Protein AF-A0A973UC50-F1 (afdb_monomer_lite)

Sequence (519 aa):
IALTPDCDSWLEDRTHPSHGPPAEDHDEAGANGLRGGGTRGAHRRTPAAPVLVIGSPFLWWMRVGELRAVLAPVVAGTGPSAHPDIAQARRFVRGLDAAVAVASARGRCLGSRAVCAGLGWIVRLLLRSCREHATEMERGVAAAAAERAQAVDYGLRIVAQEQVGLAYAGWDRLLTRVALPAWRMGRWPSRLDAGVVAALTELSRRDRLAEGFASRLGERPACDLLEEPGAVDEATSLLAARLFHGGPAETGPDWSPVDWQEYPEEVVDRKWRTDAARLHRVLDALGVRRTTDGTRPETDGPTLARVMDHLATPPPATAPRPTDASATDAPVTDASATDAPATDAPVTDAPVTDVSTTSPPITPTTSKAPKAPYASMAEDALEEDQETERSSALAAGITAELAREEAATPAEHKATTPAPGTTLLDTGALPLFPLQPPRTARELLTDHVTAMVCCAAMDTAGATPGLDWLDGPTLLVDGERAADLTPRVLSLIEEGDPTPLRTWLVESGIRPEKPVRLV

Structure (mmCIF, N/CA/C/O backbone):
data_AF-A0A973UC50-F1
#
_entry.id   AF-A0A973UC50-F1
#
loop_
_atom_site.group_PDB
_atom_site.id
_atom_site.type_symbol
_atom_site.label_atom_id
_atom_site.label_alt_id
_atom_site.label_comp_id
_atom_site.label_asym_id
_atom_site.label_entity_id
_atom_site.label_seq_id
_atom_site.pdbx_PDB_ins_code
_atom_site.Cartn_x
_atom_site.Cartn_y
_atom_site.Cartn_z
_atom_site.occupancy
_atom_site.B_iso_or_equiv
_atom_site.auth_seq_id
_atom_site.auth_comp_id
_atom_site.auth_asym_id
_atom_site.auth_atom_id
_atom_site.pdbx_PDB_model_num
ATOM 1 N N . ILE A 1 1 ? 1.356 -5.375 -20.586 1.00 39.59 1 ILE A N 1
ATOM 2 C CA . ILE A 1 1 ? 2.447 -5.333 -19.584 1.00 39.59 1 ILE A CA 1
ATOM 3 C C . ILE A 1 1 ? 3.143 -6.689 -19.625 1.00 39.59 1 ILE A C 1
ATOM 5 O O . ILE A 1 1 ? 2.491 -7.681 -19.329 1.00 39.59 1 ILE A O 1
ATOM 9 N N . ALA A 1 2 ? 4.389 -6.761 -20.101 1.00 34.72 2 ALA A N 1
ATOM 10 C CA . ALA A 1 2 ? 5.165 -8.004 -20.104 1.00 34.72 2 ALA A CA 1
ATOM 11 C C . ALA A 1 2 ? 5.939 -8.104 -18.781 1.00 34.72 2 ALA A C 1
ATOM 13 O O . ALA A 1 2 ? 6.571 -7.134 -18.365 1.00 34.72 2 ALA A O 1
ATOM 14 N N . LEU A 1 3 ? 5.824 -9.239 -18.088 1.00 39.84 3 LEU A N 1
ATOM 15 C CA . LEU A 1 3 ? 6.446 -9.467 -16.784 1.00 39.84 3 LEU A CA 1
ATOM 16 C C . LEU A 1 3 ? 7.770 -10.208 -16.968 1.00 39.84 3 LEU A C 1
ATOM 18 O O . LEU A 1 3 ? 7.774 -11.414 -17.204 1.00 39.84 3 LEU A O 1
ATOM 22 N N . THR A 1 4 ? 8.885 -9.497 -16.821 1.00 36.16 4 THR A N 1
ATOM 23 C CA . THR A 1 4 ? 10.228 -10.084 -16.721 1.00 36.16 4 THR A CA 1
ATOM 24 C C . THR A 1 4 ? 10.826 -9.698 -15.363 1.00 36.16 4 THR A C 1
ATOM 26 O O . THR A 1 4 ? 11.045 -8.511 -15.123 1.00 36.16 4 THR A O 1
ATOM 29 N N . PRO A 1 5 ? 11.051 -10.661 -14.447 1.00 32.56 5 PRO A N 1
ATOM 30 C CA . PRO A 1 5 ? 11.386 -10.380 -13.047 1.00 32.56 5 PRO A CA 1
ATOM 31 C C . PRO A 1 5 ? 12.858 -10.013 -12.789 1.00 32.56 5 PRO A C 1
ATOM 33 O O . PRO A 1 5 ? 13.203 -9.705 -11.654 1.00 32.56 5 PRO A O 1
ATOM 36 N N . ASP A 1 6 ? 13.722 -10.005 -13.807 1.00 34.28 6 ASP A N 1
ATOM 37 C CA . ASP A 1 6 ? 15.120 -9.587 -13.658 1.00 34.28 6 ASP A CA 1
ATOM 38 C C . ASP A 1 6 ? 15.312 -8.155 -14.171 1.00 34.28 6 ASP A C 1
ATOM 40 O O . ASP A 1 6 ? 15.114 -7.896 -15.363 1.00 34.28 6 ASP A O 1
ATOM 44 N N . CYS A 1 7 ? 15.765 -7.248 -13.297 1.00 31.38 7 CYS A N 1
ATOM 45 C CA . CYS A 1 7 ? 16.095 -5.854 -13.630 1.00 31.38 7 CYS A CA 1
ATOM 46 C C . CYS A 1 7 ? 17.139 -5.739 -14.759 1.00 31.38 7 CYS A C 1
ATOM 48 O O . CYS A 1 7 ? 17.078 -4.802 -15.552 1.00 31.38 7 CYS A O 1
ATOM 50 N N . ASP A 1 8 ? 18.041 -6.720 -14.886 1.00 32.78 8 ASP A N 1
ATOM 51 C CA . ASP A 1 8 ? 19.003 -6.820 -15.996 1.00 32.78 8 ASP A CA 1
ATOM 52 C C . ASP A 1 8 ? 18.383 -7.407 -17.283 1.00 32.78 8 ASP A C 1
ATOM 54 O O . ASP A 1 8 ? 18.876 -7.152 -18.381 1.00 32.78 8 ASP A O 1
ATOM 58 N N . SER A 1 9 ? 17.276 -8.157 -17.184 1.00 37.09 9 SER A N 1
ATOM 59 C CA . SER A 1 9 ? 16.538 -8.704 -18.341 1.00 37.09 9 SER A CA 1
ATOM 60 C C . SER A 1 9 ? 15.460 -7.762 -18.878 1.00 37.09 9 SER A C 1
ATOM 62 O O . SER A 1 9 ? 14.902 -8.000 -19.943 1.00 37.09 9 SER A O 1
ATOM 64 N N . TRP A 1 10 ? 15.163 -6.679 -18.163 1.00 34.00 10 TRP A N 1
ATOM 65 C CA . TRP A 1 10 ? 14.117 -5.726 -18.532 1.00 34.00 10 TRP A CA 1
ATOM 66 C C . TRP A 1 10 ? 14.444 -4.951 -19.821 1.00 34.00 10 TRP A C 1
ATOM 68 O O . TRP A 1 10 ? 13.554 -4.516 -20.547 1.00 34.00 10 TRP A O 1
ATOM 78 N N . LEU A 1 11 ? 15.738 -4.844 -20.146 1.00 36.62 11 LEU A N 1
ATOM 79 C CA . LEU A 1 11 ? 16.239 -4.344 -21.431 1.00 36.62 11 LEU A CA 1
ATOM 80 C C . LEU A 1 11 ? 16.213 -5.402 -22.550 1.00 36.62 11 LEU A C 1
ATOM 82 O O . LEU A 1 11 ? 16.401 -5.066 -23.718 1.00 36.62 11 LEU A O 1
ATOM 86 N N . GLU A 1 12 ? 15.985 -6.672 -22.215 1.00 40.19 12 GLU A N 1
ATOM 87 C CA . GLU A 1 12 ? 15.999 -7.807 -23.134 1.00 40.19 12 GLU A CA 1
ATOM 88 C C . GLU A 1 12 ? 14.734 -8.667 -22.952 1.00 40.19 12 GLU A C 1
ATOM 90 O O . GLU A 1 12 ? 14.819 -9.834 -22.566 1.00 40.19 12 GLU A O 1
ATOM 95 N N . ASP A 1 13 ? 13.542 -8.131 -23.247 1.00 43.69 13 ASP A N 1
ATOM 96 C CA . ASP A 1 13 ? 12.347 -8.979 -23.374 1.00 43.69 13 ASP A CA 1
ATOM 97 C C . ASP A 1 13 ? 12.503 -9.912 -24.587 1.00 43.69 13 ASP A C 1
ATOM 99 O O . ASP A 1 13 ? 12.255 -9.550 -25.737 1.00 43.69 13 ASP A O 1
ATOM 103 N N . ARG A 1 14 ? 12.939 -11.144 -24.322 1.00 45.62 14 ARG A N 1
ATOM 104 C CA . ARG A 1 14 ? 13.172 -12.184 -25.335 1.00 45.62 14 ARG A CA 1
ATOM 105 C C . ARG A 1 14 ? 11.894 -12.883 -25.797 1.00 45.62 14 ARG A C 1
ATOM 107 O O . ARG A 1 14 ? 11.971 -13.709 -26.704 1.00 45.62 14 ARG A O 1
ATOM 114 N N . THR A 1 15 ? 10.749 -12.591 -25.182 1.00 45.88 15 THR A N 1
ATOM 115 C CA . THR A 1 15 ? 9.464 -13.240 -25.488 1.00 45.88 15 THR A CA 1
ATOM 116 C C . THR A 1 15 ? 8.555 -12.394 -26.369 1.00 45.88 15 THR A C 1
ATOM 118 O O . THR A 1 15 ? 7.560 -12.899 -26.889 1.00 45.88 15 THR A O 1
ATOM 121 N N . HIS A 1 16 ? 8.931 -11.138 -26.616 1.00 49.62 16 HIS A N 1
ATOM 122 C CA . HIS A 1 16 ? 8.243 -10.295 -27.579 1.00 49.62 16 HIS A CA 1
ATOM 123 C C . HIS A 1 16 ? 8.212 -10.969 -28.971 1.00 49.62 16 HIS A C 1
ATOM 125 O O . HIS A 1 16 ? 9.235 -11.509 -29.409 1.00 49.62 16 HIS A O 1
ATOM 131 N N . PRO A 1 17 ? 7.092 -10.905 -29.724 1.00 51.38 17 PRO A N 1
ATOM 132 C CA . PRO A 1 17 ? 6.950 -11.534 -31.046 1.00 51.38 17 PRO A CA 1
ATOM 133 C C . PRO A 1 17 ? 8.045 -11.161 -32.060 1.00 51.38 17 PRO A C 1
ATOM 135 O O . PRO A 1 17 ? 8.290 -11.893 -33.014 1.00 51.38 17 PRO A O 1
ATOM 138 N N . SER A 1 18 ? 8.750 -10.046 -31.842 1.00 46.91 18 SER A N 1
ATOM 139 C CA . SER A 1 18 ? 9.922 -9.637 -32.631 1.00 46.91 18 SER A CA 1
ATOM 140 C C . SER A 1 18 ? 11.157 -10.532 -32.456 1.00 46.91 18 SER A C 1
ATOM 142 O O . SER A 1 18 ? 12.087 -10.429 -33.256 1.00 46.91 18 SER A O 1
ATOM 144 N N . HIS A 1 19 ? 11.190 -11.378 -31.424 1.00 45.72 19 HIS A N 1
ATOM 145 C CA . HIS A 1 19 ? 12.284 -12.297 -31.100 1.00 45.72 19 HIS A CA 1
ATOM 146 C C . HIS A 1 19 ? 11.947 -13.776 -31.362 1.00 45.72 19 HIS A C 1
ATOM 148 O O . HIS A 1 19 ? 12.833 -14.624 -31.238 1.00 45.72 19 HIS A O 1
ATOM 154 N N . GLY A 1 20 ? 10.710 -14.093 -31.765 1.00 43.44 20 GLY A N 1
ATOM 155 C CA . GLY A 1 20 ? 10.293 -15.455 -32.103 1.00 43.44 20 GLY A CA 1
ATOM 156 C C . GLY A 1 20 ? 10.930 -15.979 -33.402 1.00 43.44 20 GLY A C 1
ATOM 157 O O . GLY A 1 20 ? 11.242 -15.191 -34.304 1.00 43.44 20 GLY A O 1
ATOM 158 N N . PRO A 1 21 ? 11.143 -17.305 -33.534 1.00 41.97 21 PRO A N 1
ATOM 159 C CA . PRO A 1 21 ? 11.499 -17.896 -34.820 1.00 41.97 21 PRO A CA 1
ATOM 160 C C . PRO A 1 21 ? 10.375 -17.628 -35.838 1.00 41.97 21 PRO A C 1
ATOM 162 O O . PRO A 1 21 ? 9.215 -17.503 -35.444 1.00 41.97 21 PRO A O 1
ATOM 165 N N . PRO A 1 22 ? 10.700 -17.496 -37.138 1.00 41.56 22 PRO A N 1
ATOM 166 C CA . PRO A 1 22 ? 9.694 -17.222 -38.158 1.00 41.56 22 PRO A CA 1
ATOM 167 C C . PRO A 1 22 ? 8.599 -18.292 -38.116 1.00 41.56 22 PRO A C 1
ATOM 169 O O . PRO A 1 22 ? 8.913 -19.478 -38.026 1.00 41.56 22 PRO A O 1
ATOM 172 N N . ALA A 1 23 ? 7.337 -17.864 -38.186 1.00 41.53 23 ALA A N 1
ATOM 173 C CA . ALA A 1 23 ? 6.226 -18.771 -38.429 1.00 41.53 23 ALA A CA 1
ATOM 174 C C . ALA A 1 23 ? 6.495 -19.510 -39.747 1.00 41.53 23 ALA A C 1
ATOM 176 O O . ALA A 1 23 ? 6.785 -18.882 -40.768 1.00 41.53 23 ALA A O 1
ATOM 177 N N . GLU A 1 24 ? 6.479 -20.840 -39.704 1.00 39.56 24 GLU A N 1
ATOM 178 C CA . GLU A 1 24 ? 6.452 -21.642 -40.918 1.00 39.56 24 GLU A CA 1
ATOM 179 C C . GLU A 1 24 ? 5.042 -21.512 -41.494 1.00 39.56 24 GLU A C 1
ATOM 181 O O . GLU A 1 24 ? 4.085 -22.052 -40.939 1.00 39.56 24 GLU A O 1
ATOM 186 N N . ASP A 1 25 ? 4.914 -20.743 -42.576 1.00 36.59 25 ASP A N 1
ATOM 187 C CA . ASP A 1 25 ? 3.704 -20.726 -43.389 1.00 36.59 25 ASP A CA 1
ATOM 188 C C . ASP A 1 25 ? 3.477 -22.152 -43.915 1.00 36.59 25 ASP A C 1
ATOM 190 O O . ASP A 1 25 ? 4.167 -22.638 -44.817 1.00 36.59 25 ASP A O 1
ATOM 194 N N . HIS A 1 26 ? 2.529 -22.859 -43.302 1.00 40.00 26 HIS A N 1
ATOM 195 C CA . HIS A 1 26 ? 1.949 -24.070 -43.861 1.00 40.00 26 HIS A CA 1
ATOM 196 C C . HIS A 1 26 ? 1.092 -23.664 -45.067 1.00 40.00 26 HIS A C 1
ATOM 198 O O . HIS A 1 26 ? -0.109 -23.437 -44.944 1.00 40.00 26 HIS A O 1
ATOM 204 N N . ASP A 1 27 ? 1.723 -23.559 -46.237 1.00 36.94 27 ASP A N 1
ATOM 205 C CA . ASP A 1 27 ? 1.020 -23.403 -47.508 1.00 36.94 27 ASP A CA 1
ATOM 206 C C . ASP A 1 27 ? 0.242 -24.694 -47.825 1.00 36.94 27 ASP A C 1
ATOM 208 O O . ASP A 1 27 ? 0.812 -25.726 -48.198 1.00 36.94 27 ASP A O 1
ATOM 212 N N . GLU A 1 28 ? -1.084 -24.636 -47.676 1.00 37.81 28 GLU A N 1
ATOM 213 C CA . GLU A 1 28 ? -1.998 -25.611 -48.264 1.00 37.81 28 GLU A CA 1
ATOM 214 C C . GLU A 1 28 ? -1.892 -25.589 -49.795 1.00 37.81 28 GLU A C 1
ATOM 216 O O . GLU A 1 28 ? -1.826 -24.552 -50.457 1.00 37.81 28 GLU A O 1
ATOM 221 N N . ALA A 1 29 ? -1.873 -26.792 -50.359 1.00 43.72 29 ALA A N 1
ATOM 222 C CA . ALA A 1 29 ? -1.677 -27.066 -51.767 1.00 43.72 29 ALA A CA 1
ATOM 223 C C . ALA A 1 29 ? -2.710 -26.377 -52.680 1.00 43.72 29 ALA A C 1
ATOM 225 O O . ALA A 1 29 ? -3.911 -26.618 -52.586 1.00 43.72 29 ALA A O 1
ATOM 226 N N . GLY A 1 30 ? -2.213 -25.636 -53.673 1.00 30.36 30 GLY A N 1
ATOM 227 C CA . GLY A 1 30 ? -2.988 -25.138 -54.808 1.00 30.36 30 GLY A CA 1
ATOM 228 C C . GLY A 1 30 ? -2.168 -25.206 -56.093 1.00 30.36 30 GLY A C 1
ATOM 229 O O . GLY A 1 30 ? -1.393 -24.309 -56.409 1.00 30.36 30 GLY A O 1
ATOM 230 N N . ALA A 1 31 ? -2.313 -26.302 -56.833 1.00 41.69 31 ALA A N 1
ATOM 231 C CA . ALA A 1 31 ? -1.653 -26.528 -58.110 1.00 41.69 31 ALA A CA 1
ATOM 232 C C . ALA A 1 31 ? -2.151 -25.559 -59.200 1.00 41.69 31 ALA A C 1
ATOM 234 O O . ALA A 1 31 ? -3.308 -25.662 -59.597 1.00 41.69 31 ALA A O 1
ATOM 235 N N . ASN A 1 32 ? -1.278 -24.699 -59.752 1.00 31.17 32 ASN A N 1
ATOM 236 C CA . ASN A 1 32 ? -1.243 -24.407 -61.196 1.00 31.17 32 ASN A CA 1
ATOM 237 C C . ASN A 1 32 ? -0.050 -23.529 -61.636 1.00 31.17 32 ASN A C 1
ATOM 239 O O . ASN A 1 32 ? 0.205 -22.483 -61.052 1.00 31.17 32 ASN A O 1
ATOM 243 N N . GLY A 1 33 ? 0.569 -23.887 -62.770 1.00 28.78 33 GLY A N 1
ATOM 244 C CA . GLY A 1 33 ? 1.123 -22.909 -63.720 1.00 28.78 33 GLY A CA 1
ATOM 245 C C . GLY A 1 33 ? 2.639 -22.668 -63.731 1.00 28.78 33 GLY A C 1
ATOM 246 O O . GLY A 1 33 ? 3.159 -21.801 -63.041 1.00 28.78 33 GLY A O 1
ATOM 247 N N . LEU A 1 34 ? 3.340 -23.354 -64.640 1.00 37.69 34 LEU A N 1
ATOM 248 C CA . LEU A 1 34 ? 4.707 -23.043 -65.071 1.00 37.69 34 LEU A CA 1
ATOM 249 C C . LEU A 1 34 ? 4.828 -21.616 -65.652 1.00 37.69 34 LEU A C 1
ATOM 251 O O . LEU A 1 34 ? 4.188 -21.336 -66.665 1.00 37.69 34 LEU A O 1
ATOM 255 N N . ARG A 1 35 ? 5.750 -20.787 -65.131 1.00 31.22 35 ARG A N 1
ATOM 256 C CA . ARG A 1 35 ? 6.725 -19.969 -65.901 1.00 31.22 35 ARG A CA 1
ATOM 257 C C . ARG A 1 35 ? 7.523 -19.007 -65.008 1.00 31.22 35 ARG A C 1
ATOM 259 O O . ARG A 1 35 ? 6.948 -18.225 -64.270 1.00 31.22 35 ARG A O 1
ATOM 266 N N . GLY A 1 36 ? 8.836 -18.963 -65.250 1.00 29.03 36 GLY A N 1
ATOM 267 C CA . GLY A 1 36 ? 9.645 -17.747 -65.110 1.00 29.03 36 GLY A CA 1
ATOM 268 C C . GLY A 1 36 ? 10.399 -17.596 -63.792 1.00 29.03 36 GLY A C 1
ATOM 269 O O . GLY A 1 36 ? 9.821 -17.273 -62.764 1.00 29.03 36 GLY A O 1
ATOM 270 N N . GLY A 1 37 ? 11.724 -17.764 -63.851 1.00 38.59 37 GLY A N 1
ATOM 271 C CA . GLY A 1 37 ? 12.627 -17.358 -62.781 1.00 38.59 37 GLY A CA 1
ATOM 272 C C . GLY A 1 37 ? 12.486 -15.865 -62.493 1.00 38.59 37 GLY A C 1
ATOM 273 O O . GLY A 1 37 ? 12.813 -15.029 -63.330 1.00 38.59 37 GLY A O 1
ATOM 274 N N . GLY A 1 38 ? 12.001 -15.551 -61.299 1.00 27.64 38 GLY A N 1
ATOM 275 C CA . GLY A 1 38 ? 11.966 -14.216 -60.728 1.00 27.64 38 GLY A CA 1
ATOM 276 C C . GLY A 1 38 ? 12.538 -14.310 -59.326 1.00 27.64 38 GLY A C 1
ATOM 277 O O . GLY A 1 38 ? 12.040 -15.066 -58.498 1.00 27.64 38 GLY A O 1
ATOM 278 N N . THR A 1 39 ? 13.644 -13.606 -59.117 1.00 33.84 39 THR A N 1
ATOM 279 C CA . THR A 1 39 ? 14.265 -13.254 -57.836 1.00 33.84 39 THR A CA 1
ATOM 280 C C . THR A 1 39 ? 13.351 -13.497 -56.635 1.00 33.84 39 THR A C 1
ATOM 282 O O . THR A 1 39 ? 12.358 -12.787 -56.478 1.00 33.84 39 THR A O 1
ATOM 285 N N . ARG A 1 40 ? 13.714 -14.459 -55.769 1.00 36.47 40 ARG A N 1
ATOM 286 C CA . ARG A 1 40 ? 13.208 -14.537 -54.391 1.00 36.47 40 ARG A CA 1
ATOM 287 C C . ARG A 1 40 ? 13.430 -13.163 -53.768 1.00 36.47 40 ARG A C 1
ATOM 289 O O . ARG A 1 40 ? 14.543 -12.842 -53.355 1.00 36.47 40 ARG A O 1
ATOM 296 N N . GLY A 1 41 ? 12.390 -12.336 -53.795 1.00 32.12 41 GLY A N 1
ATOM 297 C CA . GLY A 1 41 ? 12.363 -11.047 -53.142 1.00 32.12 41 GLY A CA 1
ATOM 298 C C . GLY A 1 41 ? 12.486 -11.338 -51.667 1.00 32.12 41 GLY A C 1
ATOM 299 O O . GLY A 1 41 ? 11.495 -11.676 -51.027 1.00 32.12 41 GLY A O 1
ATOM 300 N N . ALA A 1 42 ? 13.720 -11.277 -51.162 1.00 38.94 42 ALA A N 1
ATOM 301 C CA . ALA A 1 42 ? 14.003 -11.218 -49.747 1.00 38.94 42 ALA A CA 1
ATOM 302 C C . ALA A 1 42 ? 13.085 -10.132 -49.202 1.00 38.94 42 ALA A C 1
ATOM 304 O O . ALA A 1 42 ? 13.309 -8.949 -49.467 1.00 38.94 42 ALA A O 1
ATOM 305 N N . HIS A 1 43 ? 11.994 -10.544 -48.553 1.00 33.75 43 HIS A N 1
ATOM 306 C CA . HIS A 1 43 ? 11.121 -9.637 -47.843 1.00 33.75 43 HIS A CA 1
ATOM 307 C C . HIS A 1 43 ? 12.047 -8.866 -46.926 1.00 33.75 43 HIS A C 1
ATOM 309 O O . HIS A 1 43 ? 12.686 -9.437 -46.038 1.00 33.75 43 HIS A O 1
ATOM 315 N N . ARG A 1 44 ? 12.243 -7.593 -47.275 1.00 39.72 44 ARG A N 1
ATOM 316 C CA . ARG A 1 44 ? 13.096 -6.664 -46.561 1.00 39.72 44 ARG A CA 1
ATOM 317 C C . ARG A 1 44 ? 12.420 -6.541 -45.209 1.00 39.72 44 ARG A C 1
ATOM 319 O O . ARG A 1 44 ? 11.482 -5.769 -45.078 1.00 39.72 44 ARG A O 1
ATOM 326 N N . ARG A 1 45 ? 12.817 -7.406 -44.268 1.00 44.88 45 ARG A N 1
ATOM 327 C CA . ARG A 1 45 ? 12.349 -7.404 -42.886 1.00 44.88 45 ARG A CA 1
ATOM 328 C C . ARG A 1 45 ? 12.520 -5.975 -42.419 1.00 44.88 45 ARG A C 1
ATOM 330 O O . ARG A 1 45 ? 13.657 -5.530 -42.260 1.00 44.88 45 ARG A O 1
ATOM 337 N N . THR A 1 46 ? 11.422 -5.245 -42.297 1.00 43.34 46 THR A N 1
ATOM 338 C CA . THR A 1 46 ? 11.439 -3.958 -41.624 1.00 43.34 46 THR A CA 1
ATOM 339 C C . THR A 1 46 ? 11.918 -4.288 -40.216 1.00 43.34 46 THR A C 1
ATOM 341 O O . THR A 1 46 ? 11.264 -5.092 -39.549 1.00 43.34 46 THR A O 1
ATOM 344 N N . PRO A 1 47 ? 13.109 -3.828 -39.797 1.00 53.06 47 PRO A N 1
ATOM 345 C CA . PRO A 1 47 ? 13.572 -4.116 -38.453 1.00 53.06 47 PRO A CA 1
ATOM 346 C C . PRO A 1 47 ? 12.526 -3.542 -37.498 1.00 53.06 47 PRO A C 1
ATOM 348 O O . PRO A 1 47 ? 12.217 -2.353 -37.580 1.00 53.06 47 PRO A O 1
ATOM 351 N N . ALA A 1 48 ? 11.935 -4.400 -36.661 1.00 54.50 48 ALA A N 1
ATOM 352 C CA . ALA A 1 48 ? 11.052 -3.951 -35.596 1.00 54.50 48 ALA A CA 1
ATOM 353 C C . ALA A 1 48 ? 11.803 -2.882 -34.791 1.00 54.50 48 ALA A C 1
ATOM 355 O O . ALA A 1 48 ? 12.987 -3.058 -34.481 1.00 54.50 48 ALA A O 1
ATOM 356 N N . ALA A 1 49 ? 11.148 -1.747 -34.543 1.00 54.03 49 ALA A N 1
ATOM 357 C CA . ALA A 1 49 ? 11.761 -0.664 -33.792 1.00 54.03 49 ALA A CA 1
ATOM 358 C C . ALA A 1 49 ? 12.178 -1.183 -32.404 1.00 54.03 49 ALA A C 1
ATOM 360 O O . ALA A 1 49 ? 11.458 -2.002 -31.828 1.00 54.03 49 ALA A O 1
ATOM 361 N N . PRO A 1 50 ? 13.332 -0.750 -31.870 1.00 61.97 50 PRO A N 1
ATOM 362 C CA . PRO A 1 50 ? 13.716 -1.106 -30.512 1.00 61.97 50 PRO A CA 1
ATOM 363 C C . PRO A 1 50 ? 12.633 -0.623 -29.539 1.00 61.97 50 PRO A C 1
ATOM 365 O O . PRO A 1 50 ? 12.254 0.548 -29.564 1.00 61.97 50 PRO A O 1
ATOM 368 N N . VAL A 1 51 ? 12.129 -1.535 -28.708 1.00 68.25 51 VAL A N 1
ATOM 369 C CA . VAL A 1 51 ? 11.129 -1.241 -27.676 1.00 68.25 51 VAL A CA 1
ATOM 370 C C . VAL A 1 51 ? 11.865 -0.905 -26.387 1.00 68.25 51 VAL A C 1
ATOM 372 O O . VAL A 1 51 ? 12.723 -1.663 -25.941 1.00 68.25 51 VAL A O 1
ATOM 375 N N . LEU A 1 52 ? 11.541 0.243 -25.801 1.00 73.75 52 LEU A N 1
ATOM 376 C CA . LEU A 1 52 ? 11.998 0.630 -24.473 1.00 73.75 52 LEU A CA 1
ATOM 377 C C . LEU A 1 52 ? 10.863 0.363 -23.487 1.00 73.75 52 LEU A C 1
ATOM 379 O O . LEU A 1 52 ? 9.772 0.908 -23.646 1.00 73.75 52 LEU A O 1
ATOM 383 N N . VAL A 1 53 ? 11.130 -0.450 -22.471 1.00 78.31 53 VAL A N 1
ATOM 384 C CA . VAL A 1 53 ? 10.196 -0.66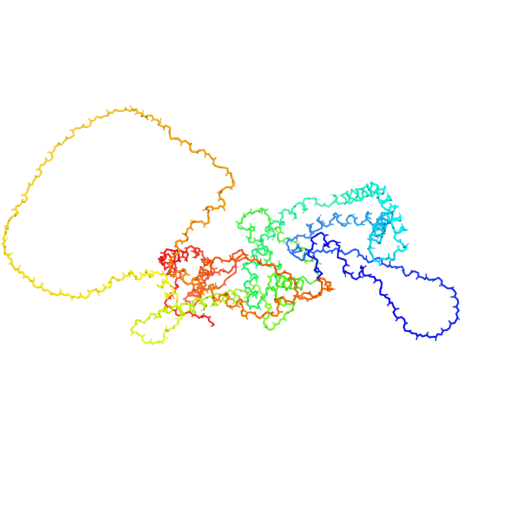9 -21.365 1.00 78.31 53 VAL A CA 1
ATOM 385 C C . VAL A 1 53 ? 10.463 0.388 -20.296 1.00 78.31 53 VAL A C 1
ATOM 387 O O . VAL A 1 53 ? 11.613 0.722 -20.018 1.00 78.31 53 VAL A O 1
ATOM 390 N N . ILE A 1 54 ? 9.395 0.964 -19.745 1.00 79.69 54 ILE A N 1
ATOM 391 C CA . ILE A 1 54 ? 9.428 1.894 -18.611 1.00 79.69 54 ILE A CA 1
ATOM 392 C C . ILE A 1 54 ? 8.356 1.418 -17.630 1.00 79.69 54 ILE A C 1
ATOM 394 O O . ILE A 1 54 ? 7.270 1.012 -18.037 1.00 79.69 54 ILE A O 1
ATOM 398 N N . GLY A 1 55 ? 8.664 1.436 -16.339 1.00 82.31 55 GLY A N 1
ATOM 399 C CA . GLY A 1 55 ? 7.784 0.943 -15.301 1.00 82.31 55 GLY A CA 1
ATOM 400 C C . GLY A 1 55 ? 6.766 2.028 -15.041 1.00 82.31 55 GLY A C 1
ATOM 401 O O . GLY A 1 55 ? 7.168 3.175 -14.837 1.00 82.31 55 GLY A O 1
ATOM 402 N N . SER A 1 56 ? 5.482 1.663 -15.034 1.00 83.25 56 SER A N 1
ATOM 403 C CA . SER A 1 56 ? 4.388 2.601 -14.754 1.00 83.25 56 SER A CA 1
ATOM 404 C C . SER A 1 56 ? 4.678 3.504 -13.551 1.00 83.25 56 SER A C 1
ATOM 406 O O . SER A 1 56 ? 4.629 4.723 -13.727 1.00 83.25 56 SER A O 1
ATOM 408 N N . PRO A 1 57 ? 5.168 2.973 -12.406 1.00 82.75 57 PRO A N 1
ATOM 409 C CA . PRO A 1 57 ? 5.458 3.790 -11.232 1.00 82.75 57 PRO A CA 1
ATOM 410 C C . PRO A 1 57 ? 6.326 5.022 -11.498 1.00 82.75 57 PRO A C 1
ATOM 412 O O . PRO A 1 57 ? 6.078 6.091 -10.944 1.00 82.75 57 PRO A O 1
ATOM 415 N N . PHE A 1 58 ? 7.342 4.900 -12.360 1.00 86.06 58 PHE A N 1
ATOM 416 C CA . PHE A 1 58 ? 8.259 5.999 -12.672 1.00 86.06 58 PHE A CA 1
ATOM 417 C C . PHE A 1 58 ? 7.549 7.163 -13.359 1.00 86.06 58 PHE A C 1
ATOM 419 O O . PHE A 1 58 ? 7.914 8.317 -13.146 1.00 86.06 58 PHE A O 1
ATOM 426 N N . LEU A 1 59 ? 6.516 6.884 -14.155 1.00 90.00 59 LEU A N 1
ATOM 427 C CA . LEU A 1 59 ? 5.803 7.910 -14.907 1.00 90.00 59 LEU A CA 1
ATOM 428 C C . LEU A 1 59 ? 4.981 8.838 -13.999 1.00 90.00 59 LEU A C 1
ATOM 430 O O . LEU A 1 59 ? 4.759 9.991 -14.363 1.00 90.00 59 LEU A O 1
ATOM 434 N N . TRP A 1 60 ? 4.573 8.382 -12.813 1.00 90.50 60 TRP A N 1
ATOM 435 C CA . TRP A 1 60 ? 3.712 9.164 -11.922 1.00 90.50 60 TRP A CA 1
ATOM 436 C C . TRP A 1 60 ? 4.464 10.166 -11.045 1.00 90.50 60 TRP A C 1
ATOM 438 O O . TRP A 1 60 ? 3.988 11.284 -10.842 1.00 90.50 60 TRP A O 1
ATOM 448 N N . TRP A 1 61 ? 5.650 9.820 -10.538 1.00 88.06 61 TRP A N 1
ATOM 449 C CA . TRP A 1 61 ? 6.409 10.727 -9.665 1.00 88.06 61 TRP A CA 1
ATOM 450 C C . TRP A 1 61 ? 7.493 11.529 -10.403 1.00 88.06 61 TRP A C 1
ATOM 452 O O . TRP A 1 61 ? 7.816 12.656 -9.987 1.00 88.06 61 TRP A O 1
ATOM 462 N N . MET A 1 62 ? 8.027 11.012 -11.518 1.00 89.00 62 MET A N 1
ATOM 463 C CA . MET A 1 62 ? 8.995 11.738 -12.347 1.00 89.00 62 MET A CA 1
ATOM 464 C C . MET A 1 62 ? 8.328 12.823 -13.189 1.00 89.00 62 MET A C 1
ATOM 466 O O . MET A 1 62 ? 7.208 12.672 -13.680 1.00 89.00 62 MET A O 1
ATOM 470 N N . ARG A 1 63 ? 9.053 13.921 -13.408 1.00 90.19 63 ARG A N 1
ATOM 471 C CA . ARG A 1 63 ? 8.626 14.977 -14.334 1.00 90.19 63 ARG A CA 1
ATOM 472 C C . ARG A 1 63 ? 9.062 14.666 -15.757 1.00 90.19 63 ARG A C 1
ATOM 474 O O . ARG A 1 63 ? 10.056 13.975 -15.976 1.00 90.19 63 ARG A O 1
ATOM 481 N N . VAL A 1 64 ? 8.362 15.223 -16.747 1.00 88.31 64 VAL A N 1
ATOM 482 C CA . VAL A 1 64 ? 8.697 15.018 -18.172 1.00 88.31 64 VAL A CA 1
ATOM 483 C C . VAL A 1 64 ? 10.163 15.370 -18.470 1.00 88.31 64 VAL A C 1
ATOM 485 O O . VAL A 1 64 ? 10.824 14.658 -19.227 1.00 88.31 64 VAL A O 1
ATOM 488 N N . GLY A 1 65 ? 10.686 16.450 -17.877 1.00 84.31 65 GLY A N 1
ATOM 489 C CA . GLY A 1 65 ? 12.087 16.860 -18.039 1.00 84.31 65 GLY A CA 1
ATOM 490 C C . GLY A 1 65 ? 13.077 15.844 -17.466 1.00 84.31 65 GLY A C 1
ATOM 491 O O . GLY A 1 65 ? 14.066 15.509 -18.114 1.00 84.31 65 GLY A O 1
ATOM 492 N N . GLU A 1 66 ? 12.769 15.290 -16.299 1.00 88.56 66 GLU A N 1
ATOM 493 C CA . GLU A 1 66 ? 13.591 14.286 -15.619 1.00 88.56 66 GLU A CA 1
ATOM 494 C C . GLU A 1 66 ? 13.579 12.951 -16.353 1.00 88.56 66 GLU A C 1
ATOM 496 O O . GLU A 1 66 ? 14.635 12.361 -16.575 1.00 88.56 66 GLU A O 1
ATOM 501 N N . LEU A 1 67 ? 12.404 12.502 -16.808 1.00 87.50 67 LEU A N 1
ATOM 502 C CA . LEU A 1 67 ? 12.295 11.294 -17.619 1.00 87.50 67 LEU A CA 1
ATOM 503 C C . LEU A 1 67 ? 13.120 11.442 -18.899 1.00 87.50 67 LEU A C 1
ATOM 505 O O . LEU A 1 67 ? 13.910 10.562 -19.233 1.00 87.50 67 LEU A O 1
ATOM 509 N N . ARG A 1 68 ? 13.013 12.582 -19.592 1.00 84.88 68 ARG A N 1
ATOM 510 C CA . ARG A 1 68 ? 13.844 12.862 -20.772 1.00 84.88 68 ARG A CA 1
ATOM 511 C C . ARG A 1 68 ? 15.335 12.860 -20.436 1.00 84.88 68 ARG A C 1
ATOM 513 O O . ARG A 1 68 ? 16.113 12.311 -21.210 1.00 84.88 68 ARG A O 1
ATOM 520 N N . ALA A 1 69 ? 15.735 13.416 -19.294 1.00 84.25 69 ALA A N 1
ATOM 521 C CA . ALA A 1 69 ? 17.130 13.441 -18.858 1.00 84.25 69 ALA A CA 1
ATOM 522 C C . ALA A 1 69 ? 17.700 12.048 -18.544 1.00 84.25 69 ALA A C 1
ATOM 524 O O . ALA A 1 69 ? 18.875 11.786 -18.836 1.00 84.25 69 ALA A O 1
ATOM 525 N N . VAL A 1 70 ? 16.874 11.152 -17.996 1.00 84.00 70 VAL A N 1
ATOM 526 C CA . VAL A 1 70 ? 17.218 9.744 -17.738 1.00 84.00 70 VAL A CA 1
ATOM 527 C C . VAL A 1 70 ? 17.261 8.930 -19.032 1.00 84.00 70 VAL A C 1
ATOM 529 O O . VAL A 1 70 ? 18.174 8.128 -19.214 1.00 84.00 70 VAL A O 1
ATOM 532 N N . LEU A 1 71 ? 16.330 9.160 -19.961 1.00 82.50 71 LEU A N 1
ATOM 533 C CA . LEU A 1 71 ? 16.273 8.431 -21.233 1.00 82.50 71 LEU A CA 1
ATOM 534 C C . LEU A 1 71 ? 17.281 8.928 -22.274 1.00 82.50 71 LEU A C 1
ATOM 536 O O . LEU A 1 71 ? 17.630 8.187 -23.193 1.00 82.50 71 LEU A O 1
ATOM 540 N N . ALA A 1 72 ? 17.772 10.159 -22.147 1.00 80.19 72 ALA A N 1
ATOM 541 C CA . ALA A 1 72 ? 18.654 10.771 -23.132 1.00 80.19 72 ALA A CA 1
ATOM 542 C C . ALA A 1 72 ? 19.907 9.948 -23.476 1.00 80.19 72 ALA A C 1
ATOM 544 O O . ALA A 1 72 ? 20.161 9.796 -24.668 1.00 80.19 72 ALA A O 1
ATOM 545 N N . PRO A 1 73 ? 20.662 9.358 -22.525 1.00 77.00 73 PRO A N 1
ATOM 546 C CA . PRO A 1 73 ? 21.780 8.46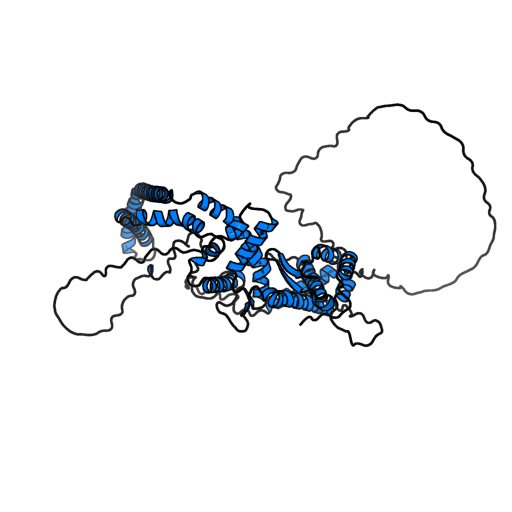9 -22.851 1.00 77.00 73 PRO A CA 1
ATOM 547 C C . PRO A 1 73 ? 21.369 7.246 -23.670 1.00 77.00 73 PRO A C 1
ATOM 549 O O . PRO A 1 73 ? 22.070 6.876 -24.611 1.00 77.00 73 PRO A O 1
ATOM 552 N N . VAL A 1 74 ? 20.219 6.644 -23.349 1.00 79.25 74 VAL A N 1
ATOM 553 C CA . VAL A 1 74 ? 19.696 5.466 -24.055 1.00 79.25 74 VAL A CA 1
ATOM 554 C C . VAL A 1 74 ? 19.349 5.844 -25.491 1.00 79.25 74 VAL A C 1
ATOM 556 O O . VAL A 1 74 ? 19.841 5.223 -26.433 1.00 79.25 74 VAL A O 1
ATOM 559 N N . VAL A 1 75 ? 18.576 6.919 -25.669 1.00 79.38 75 VAL A N 1
ATOM 560 C CA . VAL A 1 75 ? 18.163 7.417 -26.988 1.00 79.38 75 VAL A CA 1
ATOM 561 C C . VAL A 1 75 ? 19.372 7.875 -27.805 1.00 79.38 75 VAL A C 1
ATOM 563 O O . VAL A 1 75 ? 19.518 7.475 -28.959 1.00 79.38 75 VAL A O 1
ATOM 566 N N . ALA A 1 76 ? 20.289 8.641 -27.211 1.00 77.56 76 ALA A N 1
ATOM 567 C CA . ALA A 1 76 ? 21.520 9.091 -27.856 1.00 77.56 76 ALA A CA 1
ATOM 568 C C . ALA A 1 76 ? 22.409 7.919 -28.299 1.00 77.56 76 ALA A C 1
ATOM 570 O O . ALA A 1 76 ? 23.037 7.992 -29.358 1.00 77.56 76 ALA A O 1
ATOM 571 N N . GLY A 1 77 ? 22.419 6.828 -27.526 1.00 75.56 77 GLY A N 1
ATOM 572 C CA . GLY A 1 77 ? 23.142 5.596 -27.824 1.00 75.56 77 GLY A CA 1
ATOM 573 C C . GLY A 1 77 ? 22.514 4.721 -28.908 1.00 75.56 77 GLY A C 1
ATOM 574 O O . GLY A 1 77 ? 23.232 3.911 -29.503 1.00 75.56 77 GLY A O 1
ATOM 575 N N . THR A 1 78 ? 21.228 4.903 -29.237 1.00 78.19 78 THR A N 1
ATOM 576 C CA . THR A 1 78 ? 20.582 4.149 -30.330 1.00 78.19 78 THR A CA 1
ATOM 577 C C . THR A 1 78 ? 21.215 4.452 -31.686 1.00 78.19 78 THR A C 1
ATOM 579 O O . THR A 1 78 ? 21.448 3.532 -32.466 1.00 78.19 78 THR A O 1
ATOM 582 N N . GLY A 1 79 ? 21.582 5.710 -31.948 1.00 76.88 79 GLY A N 1
ATOM 583 C CA . GLY A 1 79 ? 22.205 6.128 -33.206 1.00 76.88 79 GLY A CA 1
ATOM 584 C C . GLY A 1 79 ? 23.558 5.449 -33.469 1.00 76.88 79 GLY A C 1
ATOM 585 O O . GLY A 1 79 ? 23.691 4.764 -34.482 1.00 76.88 79 GLY A O 1
ATOM 586 N N . PRO A 1 80 ? 24.561 5.588 -32.576 1.00 77.44 80 PRO A N 1
ATOM 587 C CA . PRO A 1 80 ? 25.841 4.891 -32.705 1.00 77.44 80 PRO A CA 1
ATOM 588 C C . PRO A 1 80 ? 25.668 3.367 -32.711 1.00 77.44 80 PRO A C 1
ATOM 590 O O . PRO A 1 80 ? 26.300 2.680 -33.506 1.00 77.44 80 PRO A O 1
ATOM 593 N N . SER A 1 81 ? 24.752 2.830 -31.899 1.00 77.12 81 SER A N 1
ATOM 594 C CA . SER A 1 81 ? 24.464 1.388 -31.859 1.00 77.12 81 SER A CA 1
ATOM 595 C C . SER A 1 81 ? 23.844 0.836 -33.143 1.00 77.12 81 SER A C 1
ATOM 597 O O . SER A 1 81 ? 24.023 -0.346 -33.441 1.00 77.12 81 SER A O 1
ATOM 599 N N . ALA A 1 82 ? 23.113 1.665 -33.890 1.00 75.31 82 ALA A N 1
ATOM 600 C CA . ALA A 1 82 ? 22.468 1.296 -35.144 1.00 75.31 82 ALA A CA 1
ATOM 601 C C . ALA A 1 82 ? 23.385 1.452 -36.370 1.00 75.31 82 ALA A C 1
ATOM 603 O O . ALA A 1 82 ? 22.964 1.114 -37.479 1.00 75.31 82 ALA A O 1
ATOM 604 N N . HIS A 1 83 ? 24.628 1.929 -36.202 1.00 83.38 83 HIS A N 1
ATOM 605 C CA . HIS A 1 83 ? 25.580 2.034 -37.308 1.00 83.38 83 H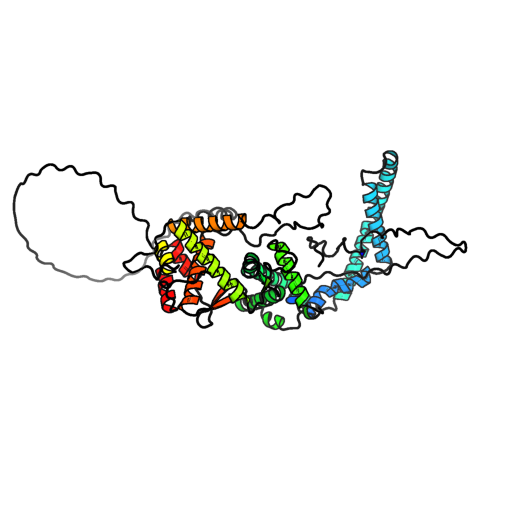IS A CA 1
ATOM 606 C C . HIS A 1 83 ? 25.774 0.656 -37.967 1.00 83.38 83 HIS A C 1
ATOM 608 O O . HIS A 1 83 ? 25.996 -0.328 -37.252 1.00 83.38 83 HIS A O 1
ATOM 614 N N . PRO A 1 84 ? 25.700 0.545 -39.309 1.00 85.12 84 PRO A N 1
ATOM 615 C CA . PRO A 1 84 ? 25.675 -0.745 -39.997 1.00 85.12 84 PRO A CA 1
ATOM 616 C C . PRO A 1 84 ? 26.878 -1.622 -39.644 1.00 85.12 84 PRO A C 1
ATOM 618 O O . PRO A 1 84 ? 26.696 -2.810 -39.386 1.00 85.12 84 PRO A O 1
ATOM 621 N N . ASP A 1 85 ? 28.069 -1.035 -39.548 1.00 88.31 85 ASP A N 1
ATOM 622 C CA . ASP A 1 85 ? 29.300 -1.768 -39.237 1.00 88.31 85 ASP A CA 1
ATOM 623 C C . ASP A 1 85 ? 29.314 -2.293 -37.797 1.00 88.31 85 ASP A C 1
ATOM 625 O O . ASP A 1 85 ? 29.688 -3.436 -37.552 1.00 88.31 85 ASP A O 1
ATOM 629 N N . ILE A 1 86 ? 28.811 -1.501 -36.847 1.00 85.62 86 ILE A N 1
ATOM 630 C CA . ILE A 1 86 ? 28.716 -1.874 -35.428 1.00 85.62 86 ILE A CA 1
ATOM 631 C C . ILE A 1 86 ? 27.660 -2.971 -35.254 1.00 85.62 86 ILE A C 1
ATOM 633 O O . ILE A 1 86 ? 27.889 -3.978 -34.582 1.00 85.62 86 ILE A O 1
ATOM 637 N N . ALA A 1 87 ? 26.515 -2.836 -35.926 1.00 84.38 87 ALA A N 1
ATOM 638 C CA . ALA A 1 87 ? 25.465 -3.845 -35.924 1.00 84.38 87 ALA A CA 1
ATOM 639 C C . ALA A 1 87 ? 25.910 -5.162 -36.589 1.00 84.38 87 ALA A C 1
ATOM 641 O O . ALA A 1 87 ? 25.486 -6.238 -36.159 1.00 84.38 87 ALA A O 1
ATOM 642 N N . GLN A 1 88 ? 26.740 -5.099 -37.635 1.00 86.50 88 GLN A N 1
ATOM 643 C CA . GLN A 1 88 ? 27.338 -6.274 -38.277 1.00 86.50 88 GLN A CA 1
ATOM 644 C C . GLN A 1 88 ? 28.398 -6.923 -37.384 1.00 86.50 88 GLN A C 1
ATOM 646 O O . GLN A 1 88 ? 28.357 -8.137 -37.194 1.00 86.50 88 GLN A O 1
ATOM 651 N N . ALA A 1 89 ? 29.281 -6.133 -36.770 1.00 87.88 89 ALA A N 1
ATOM 652 C CA . ALA A 1 89 ? 30.294 -6.618 -35.838 1.00 87.88 89 ALA A CA 1
ATOM 653 C C . ALA A 1 89 ? 29.663 -7.312 -34.618 1.00 87.88 89 ALA A C 1
ATOM 655 O O . ALA A 1 89 ? 30.036 -8.437 -34.286 1.00 87.88 89 ALA A O 1
ATOM 656 N N . ARG A 1 90 ? 28.625 -6.720 -34.008 1.00 88.38 90 ARG A N 1
ATOM 657 C CA . ARG A 1 90 ? 27.854 -7.355 -32.921 1.00 88.38 90 ARG A CA 1
ATOM 658 C C . ARG A 1 90 ? 27.192 -8.659 -33.368 1.00 88.38 90 ARG A C 1
ATOM 660 O O . ARG A 1 90 ? 27.232 -9.644 -32.635 1.00 88.38 90 ARG A O 1
ATOM 667 N N . ARG A 1 91 ? 26.606 -8.699 -34.572 1.00 89.12 91 ARG A N 1
ATOM 668 C CA . ARG A 1 91 ? 26.031 -9.930 -35.146 1.00 89.12 91 ARG A CA 1
ATOM 669 C C . ARG A 1 91 ? 27.084 -11.009 -35.373 1.00 89.12 91 ARG A C 1
ATOM 671 O O . ARG A 1 91 ? 26.807 -12.169 -35.094 1.00 89.12 91 ARG A O 1
ATOM 678 N N . PHE A 1 92 ? 28.274 -10.638 -35.835 1.00 89.00 92 PHE A N 1
ATOM 679 C CA . PHE A 1 92 ? 29.390 -11.562 -36.007 1.00 89.00 92 PHE A CA 1
ATOM 680 C C . PHE A 1 92 ? 29.831 -12.160 -34.665 1.00 89.00 92 PHE A C 1
ATOM 682 O O . PHE A 1 92 ? 29.883 -13.380 -34.535 1.00 89.00 92 PHE A O 1
ATOM 689 N N . VAL A 1 93 ? 30.045 -11.327 -33.639 1.00 89.44 93 VAL A N 1
ATOM 690 C CA . VAL A 1 93 ? 30.424 -11.787 -32.290 1.00 89.44 93 VAL A CA 1
ATOM 691 C C . VAL A 1 93 ? 29.340 -12.678 -31.673 1.00 89.44 93 VAL A C 1
ATOM 693 O O . VAL A 1 93 ? 29.652 -13.768 -31.200 1.00 89.44 93 VAL A O 1
ATOM 696 N N . ARG A 1 94 ? 28.061 -12.279 -31.743 1.00 89.12 94 ARG A N 1
ATOM 697 C CA . ARG A 1 94 ? 26.929 -13.109 -31.282 1.00 89.12 94 ARG A CA 1
ATOM 698 C C . ARG A 1 94 ? 26.812 -14.417 -32.067 1.00 89.12 94 ARG A C 1
ATOM 700 O O . ARG A 1 94 ? 26.479 -15.446 -31.493 1.00 89.12 94 ARG A O 1
ATOM 707 N N . GLY A 1 95 ? 27.098 -14.396 -33.368 1.00 89.81 95 GLY A N 1
ATOM 708 C CA . GLY A 1 95 ? 27.115 -15.589 -34.213 1.00 89.81 95 GLY A CA 1
ATOM 709 C C . GLY A 1 95 ? 28.214 -16.574 -33.815 1.00 89.81 95 GLY A C 1
ATOM 710 O O . GLY A 1 95 ? 27.969 -17.779 -33.775 1.00 89.81 95 GLY A O 1
ATOM 711 N N . LEU A 1 96 ? 29.402 -16.074 -33.462 1.00 87.88 96 LEU A N 1
ATOM 712 C CA . LEU A 1 96 ? 30.476 -16.900 -32.913 1.00 87.88 96 LEU A CA 1
ATOM 713 C C . LEU A 1 96 ? 30.094 -17.478 -31.541 1.00 87.88 96 LEU A C 1
ATOM 715 O O . LEU A 1 96 ? 30.289 -18.668 -31.318 1.00 87.88 96 LEU A O 1
ATOM 719 N N . ASP A 1 97 ? 29.507 -16.682 -30.645 1.00 87.25 97 ASP A N 1
ATOM 720 C CA . ASP A 1 97 ? 29.050 -17.157 -29.330 1.00 87.25 97 ASP A CA 1
ATOM 721 C C . ASP A 1 97 ? 27.967 -18.247 -29.453 1.00 87.25 97 ASP A C 1
ATOM 723 O O . ASP A 1 97 ? 28.092 -19.340 -28.894 1.00 87.25 97 ASP A O 1
ATOM 727 N N . ALA A 1 98 ? 26.974 -18.027 -30.319 1.00 87.25 98 ALA A N 1
ATOM 728 C CA . ALA A 1 98 ? 25.964 -19.028 -30.651 1.00 87.25 98 ALA A CA 1
ATOM 729 C C . ALA A 1 98 ? 26.586 -20.306 -31.242 1.00 87.25 98 ALA A C 1
ATOM 731 O O . ALA A 1 98 ? 26.174 -21.413 -30.897 1.00 87.25 98 ALA A O 1
ATOM 732 N N . ALA A 1 99 ? 27.613 -20.190 -32.092 1.00 85.69 99 ALA A N 1
ATOM 733 C CA . ALA A 1 99 ? 28.328 -21.345 -32.629 1.00 85.69 99 ALA A CA 1
ATOM 734 C C . ALA A 1 99 ? 29.093 -22.125 -31.541 1.00 85.69 99 ALA A C 1
ATOM 736 O O . ALA A 1 99 ? 29.142 -23.357 -31.605 1.00 85.69 99 ALA A O 1
ATOM 737 N N . VAL A 1 100 ? 29.627 -21.455 -30.509 1.00 86.06 100 VAL A N 1
ATOM 738 C CA . VAL A 1 100 ? 30.198 -22.128 -29.325 1.00 86.06 100 VAL A CA 1
ATOM 739 C C . VAL A 1 100 ? 29.117 -22.880 -28.552 1.00 86.06 100 VAL A C 1
ATOM 741 O O . VAL A 1 100 ? 29.339 -24.039 -28.195 1.00 86.06 100 VAL A O 1
ATOM 744 N N . ALA A 1 101 ? 27.952 -22.266 -28.329 1.00 85.38 101 ALA A N 1
ATOM 745 C CA . ALA A 1 101 ? 26.820 -22.907 -27.657 1.00 85.38 101 ALA A CA 1
ATOM 746 C C . ALA A 1 101 ? 26.306 -24.139 -28.432 1.00 85.38 101 ALA A C 1
ATOM 748 O O . ALA A 1 101 ? 26.052 -25.197 -27.854 1.00 85.38 101 ALA A O 1
ATOM 749 N N . VAL A 1 102 ? 26.229 -24.052 -29.763 1.00 82.12 102 VAL A N 1
ATOM 750 C CA . VAL A 1 102 ? 25.849 -25.184 -30.625 1.00 82.12 102 VAL A CA 1
ATOM 751 C C . VAL A 1 102 ? 26.900 -26.297 -30.589 1.00 82.12 102 VAL A C 1
ATOM 753 O O . VAL A 1 102 ? 26.532 -27.473 -30.549 1.00 82.12 102 VAL A O 1
ATOM 756 N N . ALA A 1 103 ? 28.190 -25.952 -30.577 1.00 79.75 103 ALA A N 1
ATOM 757 C CA . ALA A 1 103 ? 29.287 -26.918 -30.513 1.00 79.75 103 ALA A CA 1
ATOM 758 C C . ALA A 1 103 ? 29.424 -27.600 -29.137 1.00 79.75 103 ALA A C 1
ATOM 760 O O . ALA A 1 103 ? 29.971 -28.701 -29.057 1.00 79.75 103 ALA A O 1
ATOM 761 N N . SER A 1 104 ? 28.939 -26.969 -28.061 1.00 74.75 104 SER A N 1
ATOM 762 C CA . SER A 1 104 ? 28.967 -27.508 -26.694 1.00 74.75 104 SER A CA 1
ATOM 763 C C . SER A 1 104 ? 27.714 -28.314 -26.318 1.00 74.75 104 SER A C 1
ATOM 765 O O . SER A 1 104 ? 27.763 -29.107 -25.373 1.00 74.75 104 SER A O 1
ATOM 767 N N . ALA A 1 105 ? 26.617 -28.184 -27.074 1.00 78.06 105 ALA A N 1
ATOM 768 C CA . ALA A 1 105 ? 25.382 -28.934 -26.858 1.00 78.06 105 ALA A CA 1
ATOM 769 C C . ALA A 1 105 ? 25.599 -30.457 -27.011 1.00 78.06 105 ALA A C 1
ATOM 771 O O . ALA A 1 105 ? 25.909 -30.973 -28.086 1.00 78.06 105 ALA A O 1
ATOM 772 N N . ARG A 1 106 ? 25.393 -31.208 -25.921 1.00 58.72 106 ARG A N 1
ATOM 773 C CA . ARG A 1 106 ? 25.755 -32.635 -25.775 1.00 58.72 106 ARG A CA 1
ATOM 774 C C . ARG A 1 106 ? 24.894 -33.650 -26.556 1.00 58.72 106 ARG A C 1
ATOM 776 O O . ARG A 1 106 ? 25.062 -34.848 -26.339 1.00 58.72 106 ARG A O 1
ATOM 783 N N . GLY A 1 107 ? 24.031 -33.212 -27.475 1.00 62.94 107 GLY A N 1
ATOM 784 C CA . GLY A 1 107 ? 22.965 -34.036 -28.068 1.00 62.94 107 GLY A CA 1
ATOM 785 C C . GLY A 1 107 ? 23.096 -34.451 -29.541 1.00 62.94 107 GLY A C 1
ATOM 786 O O . GLY A 1 107 ? 22.173 -35.078 -30.047 1.00 62.94 107 GLY A O 1
ATOM 787 N N . ARG A 1 108 ? 24.179 -34.124 -30.268 1.00 56.28 108 ARG A N 1
ATOM 788 C CA . ARG A 1 108 ? 24.291 -34.441 -31.713 1.00 56.28 108 ARG A CA 1
ATOM 789 C C . ARG A 1 108 ? 25.478 -35.362 -32.044 1.00 56.28 108 ARG A C 1
ATOM 791 O O . ARG A 1 108 ? 26.611 -35.060 -31.686 1.00 56.28 108 ARG A O 1
ATOM 798 N N . CYS A 1 109 ? 25.144 -36.491 -32.688 1.00 53.31 109 CYS A N 1
ATOM 799 C CA . CYS A 1 109 ? 25.935 -37.569 -33.316 1.00 53.31 109 CYS A CA 1
ATOM 800 C C . CYS A 1 109 ? 27.374 -37.842 -32.813 1.00 53.31 109 CYS A C 1
ATOM 802 O O . CYS A 1 109 ? 28.279 -37.018 -32.919 1.00 53.31 109 CYS A O 1
ATOM 804 N N . LEU A 1 110 ? 27.635 -39.090 -32.391 1.00 58.31 110 LEU A N 1
ATOM 805 C CA . LEU A 1 110 ? 28.961 -39.581 -31.965 1.00 58.31 110 LEU A CA 1
ATOM 806 C C . LEU A 1 110 ? 30.075 -39.344 -33.009 1.00 58.31 110 LEU A C 1
ATOM 808 O O . LEU A 1 110 ? 31.206 -39.067 -32.619 1.00 58.31 110 LEU A O 1
ATOM 812 N N . GLY A 1 111 ? 29.756 -39.379 -34.309 1.00 64.00 111 GLY A N 1
ATOM 813 C CA . GLY A 1 111 ? 30.711 -39.134 -35.400 1.00 64.00 111 GLY A CA 1
ATOM 814 C C . GLY A 1 111 ? 31.050 -37.658 -35.656 1.00 64.00 111 GLY A C 1
ATOM 815 O O . GLY A 1 111 ? 32.136 -37.358 -36.141 1.00 64.00 111 GLY A O 1
ATOM 816 N N . SER A 1 112 ? 30.176 -36.714 -35.284 1.00 66.06 112 SER A N 1
ATOM 817 C CA . SER A 1 112 ? 30.419 -35.273 -35.466 1.00 66.06 112 SER A CA 1
ATOM 818 C C . SER A 1 112 ? 31.137 -34.627 -34.282 1.00 66.06 112 SER A C 1
ATOM 820 O O . SER A 1 112 ? 31.542 -33.474 -34.378 1.00 66.06 112 SER A O 1
ATOM 822 N N . ARG A 1 113 ? 31.351 -35.348 -33.171 1.00 68.19 113 ARG A N 1
ATOM 823 C CA . ARG A 1 113 ? 31.963 -34.798 -31.947 1.00 68.19 113 ARG A CA 1
ATOM 824 C C . ARG A 1 113 ? 33.354 -34.212 -32.160 1.00 68.19 113 ARG A C 1
ATOM 826 O O . ARG A 1 113 ? 33.622 -33.133 -31.645 1.00 68.19 113 ARG A O 1
ATOM 833 N N . ALA A 1 114 ? 34.223 -34.887 -32.912 1.00 74.56 114 ALA A N 1
ATOM 834 C CA . ALA A 1 114 ? 35.577 -34.393 -33.171 1.00 74.56 114 ALA A CA 1
ATOM 835 C C . ALA A 1 114 ? 35.563 -33.129 -34.050 1.00 74.56 114 ALA A C 1
ATOM 837 O O . ALA A 1 114 ? 36.279 -32.170 -33.770 1.00 74.56 114 ALA A O 1
ATOM 838 N N . VAL A 1 115 ? 34.686 -33.092 -35.059 1.00 77.44 115 VAL A N 1
ATOM 839 C CA . VAL A 1 115 ? 34.508 -31.936 -35.951 1.00 77.44 115 VAL A CA 1
ATOM 840 C C . VAL A 1 115 ? 33.894 -30.753 -35.197 1.00 77.44 115 VAL A C 1
ATOM 842 O O . VAL A 1 115 ? 34.404 -29.640 -35.290 1.00 77.44 115 VAL A O 1
ATOM 845 N N . CYS A 1 116 ? 32.859 -30.983 -34.384 1.00 75.94 116 CYS A N 1
ATOM 846 C CA . CYS A 1 116 ? 32.256 -29.961 -33.527 1.00 75.94 116 CYS A CA 1
ATOM 847 C C . CYS A 1 116 ? 33.238 -29.454 -32.460 1.00 75.94 116 CYS A C 1
ATOM 849 O O . CYS A 1 116 ? 33.257 -28.260 -32.177 1.00 75.94 116 CYS A O 1
ATOM 851 N N . ALA A 1 117 ? 34.086 -30.324 -31.901 1.00 78.25 117 ALA A N 1
ATOM 852 C CA . ALA A 1 117 ? 35.126 -29.926 -30.955 1.00 78.25 117 ALA A CA 1
ATOM 853 C C . ALA A 1 117 ? 36.210 -29.064 -31.621 1.00 78.25 117 ALA A C 1
ATOM 855 O O . ALA A 1 117 ? 36.578 -28.028 -31.068 1.00 78.25 117 ALA A O 1
ATOM 856 N N . GLY A 1 118 ? 36.671 -29.446 -32.818 1.00 83.88 118 GLY A N 1
ATOM 857 C CA . GLY A 1 118 ? 37.622 -28.663 -33.611 1.00 83.88 118 GLY A CA 1
ATOM 858 C C . GLY A 1 118 ? 37.057 -27.301 -34.021 1.00 83.88 118 GLY A C 1
ATOM 859 O O . GLY A 1 118 ? 37.689 -26.274 -33.781 1.00 83.88 118 GLY A O 1
ATOM 860 N N . LEU A 1 119 ? 35.824 -27.269 -34.539 1.00 84.19 119 LEU A N 1
ATOM 861 C CA . LEU A 1 119 ? 35.119 -26.026 -34.863 1.00 84.19 119 LEU A CA 1
ATOM 862 C C . LEU A 1 119 ? 34.930 -25.155 -33.615 1.00 84.19 119 LEU A C 1
ATOM 864 O O . LEU A 1 119 ? 35.229 -23.967 -33.640 1.00 84.19 119 LEU A O 1
ATOM 868 N N . GLY A 1 120 ? 34.512 -25.747 -32.496 1.00 85.19 120 GLY A N 1
ATOM 869 C CA . GLY A 1 120 ? 34.362 -25.045 -31.226 1.00 85.19 120 GLY A CA 1
ATOM 870 C C . GLY A 1 120 ? 35.681 -24.501 -30.667 1.00 85.19 120 GLY A C 1
ATOM 871 O O . GLY A 1 120 ? 35.656 -23.508 -29.944 1.00 85.19 120 GLY A O 1
ATOM 872 N N . TRP A 1 121 ? 36.828 -25.115 -30.974 1.00 88.94 121 TRP A N 1
ATOM 873 C CA . TRP A 1 121 ? 38.149 -24.578 -30.630 1.00 88.94 121 TRP A CA 1
ATOM 874 C C . TRP A 1 121 ? 38.507 -23.368 -31.504 1.00 88.94 121 TRP A C 1
ATOM 876 O O . TRP A 1 121 ? 38.891 -22.330 -30.969 1.00 88.94 121 TRP A O 1
ATOM 886 N N . ILE A 1 122 ? 38.289 -23.461 -32.822 1.00 91.12 122 ILE A N 1
ATOM 887 C CA . ILE A 1 122 ? 38.526 -22.361 -33.775 1.00 91.12 122 ILE A CA 1
ATOM 888 C C . ILE A 1 122 ? 37.642 -21.152 -33.445 1.00 91.12 122 ILE A C 1
ATOM 890 O O . ILE A 1 122 ? 38.136 -20.033 -33.343 1.00 91.12 122 ILE A O 1
ATOM 894 N N . VAL A 1 123 ? 36.344 -21.366 -33.215 1.00 90.62 123 VAL A N 1
ATOM 895 C CA . VAL A 1 123 ? 35.395 -20.296 -32.868 1.00 90.62 123 VAL A CA 1
ATOM 896 C C . VAL A 1 123 ? 35.767 -19.642 -31.531 1.00 90.62 123 VAL A C 1
ATOM 898 O O . VAL A 1 123 ? 35.717 -18.420 -31.415 1.00 90.62 123 VAL A O 1
ATOM 901 N N . ARG A 1 124 ? 36.222 -20.419 -30.536 1.00 89.69 124 ARG A N 1
ATOM 902 C CA . ARG A 1 124 ? 36.735 -19.873 -29.266 1.00 89.69 124 ARG A CA 1
ATOM 903 C C . ARG A 1 124 ? 38.006 -19.044 -29.451 1.00 89.69 124 ARG A C 1
ATOM 905 O O . ARG A 1 124 ? 38.156 -18.024 -28.781 1.00 89.69 124 ARG A O 1
ATOM 912 N N . LEU A 1 125 ? 38.904 -19.451 -30.347 1.00 93.06 125 LEU A N 1
ATOM 913 C CA . LEU A 1 125 ? 40.095 -18.672 -30.690 1.00 93.06 125 LEU A CA 1
ATOM 914 C C . LEU A 1 125 ? 39.709 -17.343 -31.356 1.00 93.06 125 LEU A C 1
ATOM 916 O O . LEU A 1 125 ? 40.210 -16.295 -30.952 1.00 93.06 125 LEU A O 1
ATOM 920 N N . LEU A 1 126 ? 38.770 -17.379 -32.308 1.00 90.75 126 LEU A N 1
ATOM 921 C CA . LEU A 1 126 ? 38.239 -16.185 -32.970 1.00 90.75 126 LEU A CA 1
ATOM 922 C C . LEU A 1 126 ? 37.584 -15.234 -31.962 1.00 90.75 126 LEU A C 1
ATOM 924 O O . LEU A 1 126 ? 37.966 -14.069 -31.907 1.00 90.75 126 LEU A O 1
ATOM 928 N N . LEU A 1 127 ? 36.704 -15.727 -31.083 1.00 89.94 127 LEU A N 1
ATOM 929 C CA . LEU A 1 127 ? 36.120 -14.923 -29.998 1.00 89.94 127 LEU A CA 1
ATOM 930 C C . LEU A 1 127 ? 37.189 -14.289 -29.105 1.00 89.94 127 LEU A C 1
ATOM 932 O O . LEU A 1 127 ? 37.094 -13.110 -28.766 1.00 89.94 127 LEU A O 1
ATOM 936 N N . ARG A 1 128 ? 38.234 -15.048 -28.752 1.00 92.50 128 ARG A N 1
ATOM 937 C CA . ARG A 1 128 ? 39.338 -14.540 -27.930 1.00 92.50 128 ARG A CA 1
ATOM 938 C C . ARG A 1 128 ? 40.111 -13.426 -28.637 1.00 92.50 128 ARG A C 1
ATOM 940 O O . ARG A 1 128 ? 40.480 -12.463 -27.975 1.00 92.50 128 ARG A O 1
ATOM 947 N N . SER A 1 129 ? 40.310 -13.531 -29.952 1.00 92.00 129 SER A N 1
ATOM 948 C CA . SER A 1 129 ? 40.964 -12.492 -30.762 1.00 92.00 129 SER A CA 1
ATOM 949 C C . SER A 1 129 ? 40.087 -11.251 -30.982 1.00 92.00 129 SER A C 1
ATOM 951 O O . SER A 1 129 ? 40.587 -10.129 -31.007 1.00 92.00 129 SER A O 1
ATOM 953 N N . CYS A 1 130 ? 38.766 -11.429 -31.074 1.00 91.38 130 CYS A N 1
ATOM 954 C CA . CYS A 1 130 ? 37.817 -10.330 -31.237 1.00 91.38 130 CYS A CA 1
ATOM 955 C C . CYS A 1 130 ? 37.541 -9.575 -29.931 1.00 91.38 130 CYS A C 1
ATOM 957 O O . CYS A 1 130 ? 37.001 -8.477 -29.992 1.00 91.38 130 CYS A O 1
ATOM 959 N N . ARG A 1 131 ? 37.891 -10.133 -28.762 1.00 89.88 131 ARG A N 1
ATOM 960 C CA . ARG A 1 131 ? 37.551 -9.564 -27.448 1.00 89.88 131 ARG A CA 1
ATOM 961 C C . ARG A 1 131 ? 37.997 -8.109 -27.295 1.00 89.88 131 ARG A C 1
ATOM 963 O O . ARG A 1 131 ? 37.192 -7.284 -26.885 1.00 89.88 131 ARG A O 1
ATOM 970 N N . GLU A 1 132 ? 39.251 -7.800 -27.611 1.00 92.94 132 GLU A N 1
ATOM 971 C CA . GLU A 1 132 ? 39.804 -6.449 -27.444 1.00 92.94 132 GLU A CA 1
ATOM 972 C C . GLU A 1 132 ? 39.111 -5.444 -28.373 1.00 92.94 132 GLU A C 1
ATOM 974 O O . GLU A 1 132 ? 38.504 -4.488 -27.894 1.00 92.94 132 GLU A O 1
ATOM 979 N N . HIS A 1 133 ? 39.050 -5.750 -29.669 1.00 90.00 133 HIS A N 1
ATOM 980 C CA . HIS A 1 133 ? 38.344 -4.947 -30.671 1.00 90.00 133 HIS A CA 1
ATOM 981 C C . HIS A 1 133 ? 36.859 -4.740 -30.336 1.00 90.00 133 HIS A C 1
ATOM 983 O O . HIS A 1 133 ? 36.333 -3.643 -30.493 1.00 90.00 133 HIS A O 1
ATOM 989 N N . ALA A 1 134 ? 36.175 -5.775 -29.836 1.00 88.44 134 ALA A N 1
ATOM 990 C CA . ALA A 1 134 ? 34.795 -5.656 -29.383 1.00 88.44 134 ALA A CA 1
ATOM 991 C C . ALA A 1 134 ? 34.692 -4.710 -28.179 1.00 88.44 134 ALA A C 1
ATOM 993 O O . ALA A 1 134 ? 33.821 -3.847 -28.164 1.00 88.44 134 ALA A O 1
ATOM 994 N N . THR A 1 135 ? 35.598 -4.803 -27.199 1.00 90.81 135 THR A N 1
ATOM 995 C CA . THR A 1 135 ? 35.595 -3.869 -26.061 1.00 90.81 135 THR A CA 1
ATOM 996 C C . THR A 1 135 ? 35.883 -2.429 -26.475 1.00 90.81 135 THR A C 1
ATOM 998 O O . THR A 1 135 ? 35.254 -1.519 -25.947 1.00 90.81 135 THR A O 1
ATOM 1001 N N . GLU A 1 136 ? 36.795 -2.199 -27.419 1.00 92.19 136 GLU A N 1
ATOM 1002 C CA . GLU A 1 136 ? 37.078 -0.862 -27.949 1.00 92.19 136 GLU A CA 1
ATOM 1003 C C . GLU A 1 136 ? 35.891 -0.298 -28.728 1.00 92.19 136 GLU A C 1
ATOM 1005 O O . GLU A 1 136 ? 35.513 0.852 -28.513 1.00 92.19 136 GLU A O 1
ATOM 1010 N N . MET A 1 137 ? 35.251 -1.121 -29.563 1.00 91.50 137 MET A N 1
ATOM 1011 C CA . MET A 1 137 ? 34.028 -0.754 -30.273 1.00 91.50 137 MET A CA 1
ATOM 1012 C C . MET A 1 137 ? 32.917 -0.354 -29.293 1.00 91.50 137 MET A C 1
ATOM 1014 O O . MET A 1 137 ? 32.313 0.702 -29.462 1.00 91.50 137 MET A O 1
ATOM 1018 N N . GLU A 1 138 ? 32.665 -1.150 -28.249 1.00 89.56 138 GLU A N 1
ATOM 1019 C CA . GLU A 1 138 ? 31.635 -0.843 -27.246 1.00 89.56 138 GLU A CA 1
ATOM 1020 C C . GLU A 1 138 ? 31.976 0.408 -26.423 1.00 89.56 138 GLU A C 1
ATOM 1022 O O . GLU A 1 138 ? 31.100 1.235 -26.169 1.00 89.56 138 GLU A O 1
ATOM 1027 N N . ARG A 1 139 ? 33.254 0.620 -26.072 1.00 90.00 139 ARG A N 1
ATOM 1028 C CA . ARG A 1 139 ? 33.707 1.877 -25.448 1.00 90.00 139 ARG A CA 1
ATOM 1029 C C . ARG A 1 139 ? 33.492 3.076 -26.368 1.00 90.00 139 ARG A C 1
ATOM 1031 O O . ARG A 1 139 ? 33.058 4.119 -25.893 1.00 90.00 139 ARG A O 1
ATOM 1038 N N . GLY A 1 140 ? 33.761 2.932 -27.665 1.00 88.62 140 GLY A N 1
ATOM 1039 C CA . GLY A 1 140 ? 33.526 3.975 -28.663 1.00 88.62 140 GLY A CA 1
ATOM 1040 C C . GLY A 1 140 ? 32.042 4.314 -28.817 1.00 88.62 140 GLY A C 1
ATOM 1041 O O . GLY A 1 140 ? 31.678 5.488 -28.830 1.00 88.62 140 GLY A O 1
ATOM 1042 N N . VAL A 1 141 ? 31.171 3.299 -28.849 1.00 86.25 141 VAL A N 1
ATOM 1043 C CA . VAL A 1 141 ? 29.709 3.479 -28.839 1.00 86.25 141 VAL A CA 1
ATOM 1044 C C . VAL A 1 141 ? 29.261 4.213 -27.579 1.00 86.25 141 VAL A C 1
ATOM 1046 O O . VAL A 1 141 ? 28.494 5.169 -27.680 1.00 86.25 141 VAL A O 1
ATOM 1049 N N . ALA A 1 142 ? 29.751 3.799 -26.408 1.00 83.25 142 ALA A N 1
ATOM 1050 C CA . ALA A 1 142 ? 29.413 4.420 -25.132 1.00 83.25 142 ALA A CA 1
ATOM 1051 C C . ALA A 1 142 ? 29.900 5.875 -25.047 1.00 83.25 142 ALA A C 1
ATOM 1053 O O . ALA A 1 142 ? 29.143 6.741 -24.617 1.00 83.25 142 ALA A O 1
ATOM 1054 N N . ALA A 1 143 ? 31.120 6.165 -25.507 1.00 86.12 143 ALA A N 1
ATOM 1055 C CA . ALA A 1 143 ? 31.667 7.519 -25.547 1.00 86.12 143 ALA A CA 1
ATOM 1056 C C . ALA A 1 143 ? 30.854 8.431 -26.480 1.00 86.12 143 ALA A C 1
ATOM 1058 O O . ALA A 1 143 ? 30.453 9.519 -26.074 1.00 86.12 143 ALA A O 1
ATOM 1059 N N . ALA A 1 144 ? 30.524 7.961 -27.688 1.00 84.50 144 ALA A N 1
ATOM 1060 C CA . ALA A 1 144 ? 29.697 8.710 -28.633 1.00 84.50 144 ALA A CA 1
ATOM 1061 C C . ALA A 1 144 ? 28.261 8.924 -28.119 1.00 84.50 144 ALA A C 1
ATOM 1063 O O . ALA A 1 144 ? 27.659 9.971 -28.361 1.00 84.50 144 ALA A O 1
ATOM 1064 N N . ALA A 1 145 ? 27.698 7.941 -27.410 1.00 80.44 145 ALA A N 1
ATOM 1065 C CA . ALA A 1 145 ? 26.405 8.075 -26.746 1.00 80.44 145 ALA A CA 1
ATOM 1066 C C . ALA A 1 145 ? 26.459 9.118 -25.618 1.00 80.44 145 ALA A C 1
ATOM 1068 O O . ALA A 1 145 ? 25.568 9.961 -25.526 1.00 80.44 145 ALA A O 1
ATOM 1069 N N . ALA A 1 146 ? 27.514 9.089 -24.797 1.00 77.56 146 ALA A N 1
ATOM 1070 C CA . ALA A 1 146 ? 27.720 10.021 -23.694 1.00 77.56 146 ALA A CA 1
ATOM 1071 C C . ALA A 1 146 ? 27.904 11.465 -24.183 1.00 77.56 146 ALA A C 1
ATOM 1073 O O . ALA A 1 146 ? 27.242 12.359 -23.664 1.00 77.56 146 ALA A O 1
ATOM 1074 N N . GLU A 1 147 ? 28.721 11.685 -25.217 1.00 82.69 147 GLU A N 1
ATOM 1075 C CA . GLU A 1 147 ? 28.935 13.005 -25.827 1.00 82.69 147 GLU A CA 1
ATOM 1076 C C . GLU A 1 147 ? 27.621 13.590 -26.369 1.00 82.69 147 GLU A C 1
ATOM 1078 O O . GLU A 1 147 ? 27.269 14.734 -26.089 1.00 82.69 147 GLU A O 1
ATOM 1083 N N . ARG A 1 148 ? 26.822 12.777 -27.073 1.00 78.00 148 ARG A N 1
ATOM 1084 C CA . ARG A 1 148 ? 25.504 13.196 -27.578 1.00 78.00 148 ARG A CA 1
ATOM 1085 C C . ARG A 1 148 ? 24.490 13.459 -26.465 1.00 78.00 148 ARG A C 1
ATOM 1087 O O . ARG A 1 148 ? 23.624 14.315 -26.623 1.00 78.00 148 ARG A O 1
ATOM 1094 N N . ALA A 1 149 ? 24.582 12.734 -25.353 1.00 74.38 149 ALA A N 1
ATOM 1095 C CA . ALA A 1 149 ? 23.704 12.908 -24.201 1.00 74.38 149 ALA A CA 1
ATOM 1096 C C . ALA A 1 149 ? 24.126 14.060 -23.278 1.00 74.38 149 ALA A C 1
ATOM 1098 O O . ALA A 1 149 ? 23.331 14.461 -22.430 1.00 74.38 149 ALA A O 1
ATOM 1099 N N . GLN A 1 150 ? 25.342 14.597 -23.432 1.00 73.12 150 GLN A N 1
ATOM 1100 C CA . GLN A 1 150 ? 25.874 15.690 -22.612 1.00 73.12 150 GLN A CA 1
ATOM 1101 C C . GLN A 1 150 ? 25.089 16.997 -22.790 1.00 73.12 150 GLN A C 1
ATOM 1103 O O . GLN A 1 150 ? 25.042 17.814 -21.876 1.00 73.12 150 GLN A O 1
ATOM 1108 N N . ALA A 1 151 ? 24.433 17.172 -23.941 1.00 67.25 151 ALA A N 1
ATOM 1109 C CA . ALA A 1 151 ? 23.535 18.296 -24.198 1.00 67.25 151 ALA A CA 1
ATOM 1110 C C . ALA A 1 151 ? 22.201 18.207 -23.429 1.00 67.25 151 ALA A C 1
ATOM 1112 O O . ALA A 1 151 ? 21.433 19.167 -23.441 1.00 67.25 151 ALA A O 1
ATOM 1113 N N . VAL A 1 152 ? 21.902 17.071 -22.785 1.00 67.50 152 VAL A N 1
ATOM 1114 C CA . VAL A 1 152 ? 20.700 16.900 -21.963 1.00 67.50 152 VAL A CA 1
ATOM 1115 C C . VAL A 1 152 ? 21.042 17.100 -20.493 1.00 67.50 152 VAL A C 1
ATOM 1117 O O . VAL A 1 152 ? 22.033 16.567 -19.999 1.00 67.50 152 VAL A O 1
ATOM 1120 N N . ASP A 1 153 ? 20.192 17.868 -19.816 1.00 70.75 153 ASP A N 1
ATOM 1121 C CA . ASP A 1 153 ? 20.398 18.430 -18.484 1.00 70.75 153 ASP A CA 1
ATOM 1122 C C . ASP A 1 153 ? 20.875 17.395 -17.448 1.00 70.75 153 ASP A C 1
ATOM 1124 O O . ASP A 1 153 ? 20.106 16.586 -16.919 1.00 70.75 153 ASP A O 1
ATOM 1128 N N . TYR A 1 154 ? 22.180 17.408 -17.166 1.00 72.50 154 TYR A N 1
ATOM 1129 C CA . TYR A 1 154 ? 22.821 16.502 -16.211 1.00 72.50 154 TYR A CA 1
ATOM 1130 C C . TYR A 1 154 ? 22.258 16.685 -14.793 1.00 72.50 154 TYR A C 1
ATOM 1132 O O . TYR A 1 154 ? 22.116 15.706 -14.059 1.00 72.50 154 TYR A O 1
ATOM 1140 N N . GLY A 1 155 ? 21.860 17.914 -14.440 1.00 77.56 155 GLY A N 1
ATOM 1141 C CA . GLY A 1 155 ? 21.248 18.226 -13.148 1.00 77.56 155 GLY A CA 1
ATOM 1142 C C . GLY A 1 155 ? 19.937 17.471 -12.920 1.00 77.56 155 GLY A C 1
ATOM 1143 O O . GLY A 1 155 ? 19.769 16.835 -11.883 1.00 77.56 155 GLY A O 1
ATOM 1144 N N . LEU A 1 156 ? 19.049 17.436 -13.921 1.00 78.31 156 LEU A N 1
ATOM 1145 C CA . LEU A 1 156 ? 17.772 16.714 -13.827 1.00 78.31 156 LEU A CA 1
ATOM 1146 C C . LEU A 1 156 ? 17.955 15.200 -13.669 1.00 78.31 156 LEU A C 1
ATOM 1148 O O . LEU A 1 156 ? 17.113 14.536 -13.066 1.00 78.31 156 LEU A O 1
ATOM 1152 N N . ARG A 1 157 ? 19.056 14.641 -14.185 1.00 76.94 157 ARG A N 1
ATOM 1153 C CA . ARG A 1 157 ? 19.368 13.216 -14.021 1.00 76.94 157 ARG A CA 1
ATOM 1154 C C . ARG A 1 157 ? 19.777 12.880 -12.590 1.00 76.94 157 ARG A C 1
ATOM 1156 O O . ARG A 1 157 ? 19.314 11.870 -12.070 1.00 76.94 157 ARG A O 1
ATOM 1163 N N . ILE A 1 158 ? 20.615 13.712 -11.968 1.00 77.81 158 ILE A N 1
ATOM 1164 C CA . ILE A 1 158 ? 21.004 13.535 -10.561 1.00 77.81 158 ILE A CA 1
ATOM 1165 C C . ILE A 1 158 ? 19.765 13.630 -9.674 1.00 77.81 158 ILE A C 1
ATOM 1167 O O . ILE A 1 158 ? 19.506 12.714 -8.897 1.00 77.81 158 ILE A O 1
ATOM 1171 N N . VAL A 1 159 ? 18.949 14.671 -9.878 1.00 76.81 159 VAL A N 1
ATOM 1172 C CA . VAL A 1 159 ? 17.697 14.850 -9.135 1.00 76.81 159 VAL A CA 1
ATOM 1173 C C . VAL A 1 159 ? 16.808 13.618 -9.289 1.00 76.81 159 VAL A C 1
ATOM 1175 O O . VAL A 1 159 ? 16.340 13.086 -8.296 1.00 76.81 159 VAL A O 1
ATOM 1178 N N . ALA A 1 160 ? 16.612 13.093 -10.501 1.00 76.56 160 ALA A N 1
ATOM 1179 C CA . ALA A 1 160 ? 15.814 11.882 -10.699 1.00 76.56 160 ALA A CA 1
ATOM 1180 C C . ALA A 1 160 ? 16.330 10.668 -9.902 1.00 76.56 160 ALA A C 1
ATOM 1182 O O . ALA A 1 160 ? 15.529 9.918 -9.347 1.00 76.56 160 ALA A O 1
ATOM 1183 N N . GLN A 1 161 ? 17.650 10.472 -9.842 1.00 78.69 161 GLN A N 1
ATOM 1184 C CA . GLN A 1 161 ? 18.271 9.327 -9.170 1.00 78.69 161 GLN A CA 1
ATOM 1185 C C . GLN A 1 161 ? 18.197 9.424 -7.644 1.00 78.69 161 GLN A C 1
ATOM 1187 O O . GLN A 1 161 ? 17.898 8.428 -6.986 1.00 78.69 161 GLN A O 1
ATOM 1192 N N . GLU A 1 162 ? 18.411 10.613 -7.082 1.00 79.31 162 GLU A N 1
ATOM 1193 C CA . GLU A 1 162 ? 18.342 10.844 -5.632 1.00 79.31 162 GLU A CA 1
ATOM 1194 C C . GLU A 1 162 ? 16.942 10.560 -5.063 1.00 79.31 162 GLU A C 1
ATOM 1196 O O . GLU A 1 162 ? 16.805 10.148 -3.913 1.00 79.31 162 GLU A O 1
ATOM 1201 N N . GLN A 1 163 ? 15.897 10.701 -5.884 1.00 78.88 163 GLN A N 1
ATOM 1202 C CA . GLN A 1 163 ? 14.509 10.503 -5.457 1.00 78.88 163 GLN A CA 1
ATOM 1203 C C . GLN A 1 163 ? 14.036 9.049 -5.504 1.00 78.88 163 GLN A C 1
ATOM 1205 O O . GLN A 1 163 ? 12.962 8.750 -4.987 1.00 78.88 163 GLN A O 1
ATOM 1210 N N . VAL A 1 164 ? 14.820 8.122 -6.063 1.00 80.38 164 VAL A N 1
ATOM 1211 C CA . VAL A 1 164 ? 14.431 6.702 -6.134 1.00 80.38 164 VAL A CA 1
ATOM 1212 C C . VAL A 1 164 ? 14.268 6.102 -4.735 1.00 80.38 164 VAL A C 1
ATOM 1214 O O . VAL A 1 164 ? 13.323 5.352 -4.499 1.00 80.38 164 VAL A O 1
ATOM 1217 N N . GLY A 1 165 ? 15.143 6.464 -3.790 1.00 79.81 165 GLY A N 1
ATOM 1218 C CA . GLY A 1 165 ? 15.042 5.995 -2.404 1.00 79.81 165 GLY A CA 1
ATOM 1219 C C . GLY A 1 165 ? 13.769 6.487 -1.709 1.00 79.81 165 GLY A C 1
ATOM 1220 O O . GLY A 1 165 ? 13.084 5.709 -1.047 1.00 79.81 165 GLY A O 1
ATOM 1221 N N . LEU A 1 166 ? 13.407 7.757 -1.922 1.00 81.69 166 LEU A N 1
ATOM 1222 C CA . LEU A 1 166 ? 12.168 8.335 -1.399 1.00 81.69 166 LEU A CA 1
ATOM 1223 C C . LEU A 1 166 ? 10.937 7.680 -2.040 1.00 81.69 166 LEU A C 1
ATOM 1225 O O . LEU A 1 166 ? 10.006 7.297 -1.335 1.00 81.69 166 LEU A O 1
ATOM 1229 N N . ALA A 1 167 ? 10.963 7.501 -3.365 1.00 84.38 167 ALA A N 1
ATOM 1230 C CA . ALA A 1 167 ? 9.921 6.810 -4.118 1.00 84.38 167 ALA A CA 1
ATOM 1231 C C . ALA A 1 167 ? 9.680 5.399 -3.569 1.00 84.38 167 ALA A C 1
ATOM 1233 O O . ALA A 1 167 ? 8.535 5.022 -3.331 1.00 84.38 167 ALA A O 1
ATOM 1234 N N . TYR A 1 168 ? 10.753 4.651 -3.304 1.00 84.69 168 TYR A N 1
ATOM 1235 C CA . TYR A 1 168 ? 10.676 3.317 -2.716 1.00 84.69 168 TYR A CA 1
ATOM 1236 C C . TYR A 1 168 ? 10.007 3.328 -1.334 1.00 84.69 168 TYR A C 1
ATOM 1238 O O . TYR A 1 168 ? 9.110 2.528 -1.085 1.00 84.69 168 TYR A O 1
ATOM 1246 N N . ALA A 1 169 ? 10.380 4.268 -0.459 1.00 84.38 169 ALA A N 1
ATOM 1247 C CA . ALA A 1 169 ? 9.757 4.403 0.859 1.00 84.38 169 ALA A CA 1
ATOM 1248 C C . ALA A 1 169 ? 8.257 4.750 0.772 1.00 84.38 169 ALA A C 1
ATOM 1250 O O . ALA A 1 169 ? 7.456 4.226 1.546 1.00 84.38 169 ALA A O 1
ATOM 1251 N N . GLY A 1 170 ? 7.864 5.604 -0.180 1.00 86.94 170 GLY A N 1
ATOM 1252 C CA . GLY A 1 170 ? 6.456 5.917 -0.438 1.00 86.94 170 GLY A CA 1
ATOM 1253 C C . GLY A 1 170 ? 5.664 4.701 -0.929 1.00 86.94 170 GLY A C 1
ATOM 1254 O O . GLY A 1 170 ? 4.564 4.449 -0.443 1.00 86.94 170 GLY A O 1
ATOM 1255 N N . TRP A 1 171 ? 6.246 3.917 -1.840 1.00 88.81 171 TRP A N 1
ATOM 1256 C CA . TRP A 1 171 ? 5.664 2.664 -2.326 1.00 88.81 171 TRP A CA 1
ATOM 1257 C C . TRP A 1 171 ? 5.471 1.635 -1.221 1.00 88.81 171 TRP A C 1
ATOM 1259 O O . TRP A 1 171 ? 4.383 1.081 -1.096 1.00 88.81 171 TRP A O 1
ATOM 1269 N N . ASP A 1 172 ? 6.504 1.396 -0.415 1.00 88.62 172 ASP A N 1
ATOM 1270 C CA . ASP A 1 172 ? 6.443 0.437 0.684 1.00 88.62 172 ASP A CA 1
ATOM 1271 C C . ASP A 1 172 ? 5.307 0.780 1.656 1.00 88.62 172 ASP A C 1
ATOM 1273 O O . ASP A 1 172 ? 4.451 -0.058 1.943 1.00 88.62 172 ASP A O 1
ATOM 1277 N N . ARG A 1 173 ? 5.222 2.048 2.082 1.00 89.44 173 ARG A N 1
ATOM 1278 C CA . ARG A 1 173 ? 4.146 2.506 2.968 1.00 89.44 173 ARG A CA 1
ATOM 1279 C C . ARG A 1 173 ? 2.774 2.381 2.316 1.00 89.44 173 ARG A C 1
ATOM 1281 O O . ARG A 1 173 ? 1.864 1.861 2.957 1.00 89.44 173 ARG A O 1
ATOM 1288 N N . LEU A 1 174 ? 2.622 2.787 1.056 1.00 93.00 174 LEU A N 1
ATOM 1289 C CA . LEU A 1 174 ? 1.349 2.680 0.343 1.00 93.00 174 LEU A CA 1
ATOM 1290 C C . LEU A 1 174 ? 0.889 1.222 0.226 1.00 93.00 174 LEU A C 1
ATOM 1292 O O . LEU A 1 174 ? -0.250 0.904 0.563 1.00 93.00 174 LEU A O 1
ATOM 1296 N N . LEU A 1 175 ? 1.767 0.322 -0.218 1.00 92.19 175 LEU A N 1
ATOM 1297 C CA . LEU A 1 175 ? 1.439 -1.092 -0.390 1.00 92.19 175 LEU A CA 1
ATOM 1298 C C . LEU A 1 175 ? 1.088 -1.742 0.952 1.00 92.19 175 LEU A C 1
ATOM 1300 O O . LEU A 1 175 ? 0.085 -2.445 1.066 1.00 92.19 175 LEU A O 1
ATOM 1304 N N . THR A 1 176 ? 1.879 -1.456 1.983 1.00 89.94 176 THR A N 1
ATOM 1305 C CA . THR A 1 176 ? 1.794 -2.110 3.289 1.00 89.94 176 THR A CA 1
ATOM 1306 C C . THR A 1 176 ? 0.672 -1.558 4.171 1.00 89.94 176 THR A C 1
ATOM 1308 O O . THR A 1 176 ? 0.007 -2.327 4.871 1.00 89.94 176 THR A O 1
ATOM 1311 N N . ARG A 1 177 ? 0.458 -0.236 4.175 1.00 91.00 177 ARG A N 1
ATOM 1312 C CA . ARG A 1 177 ? -0.497 0.449 5.067 1.00 91.00 177 ARG A CA 1
ATOM 1313 C C . ARG A 1 177 ? -1.845 0.737 4.413 1.00 91.00 177 ARG A C 1
ATOM 1315 O O . ARG A 1 177 ? -2.820 0.904 5.143 1.00 91.00 177 ARG A O 1
ATOM 1322 N N . VAL A 1 178 ? -1.916 0.767 3.081 1.00 93.06 178 VAL A N 1
ATOM 1323 C CA . VAL A 1 178 ? -3.125 1.164 2.339 1.00 93.06 178 VAL A CA 1
ATOM 1324 C C . VAL A 1 178 ? -3.600 0.047 1.406 1.00 93.06 178 VAL A C 1
ATOM 1326 O O . VAL A 1 178 ? -4.673 -0.511 1.604 1.00 93.06 178 VAL A O 1
ATOM 1329 N N . ALA A 1 179 ? -2.801 -0.374 0.428 1.00 94.06 179 ALA A N 1
ATOM 1330 C CA . ALA A 1 179 ? -3.276 -1.335 -0.570 1.00 94.06 179 ALA A CA 1
ATOM 1331 C C . ALA A 1 179 ? -3.595 -2.718 0.034 1.00 94.06 179 ALA A C 1
ATOM 1333 O O . ALA A 1 179 ? -4.652 -3.287 -0.237 1.00 94.06 179 ALA A O 1
ATOM 1334 N N . LEU A 1 180 ? -2.725 -3.235 0.908 1.00 92.44 180 LEU A N 1
ATOM 1335 C CA . LEU A 1 180 ? -2.890 -4.556 1.517 1.00 92.44 180 LEU A CA 1
ATOM 1336 C C . LEU A 1 180 ? -4.196 -4.712 2.329 1.00 92.44 180 LEU A C 1
ATOM 1338 O O . LEU A 1 180 ? -4.864 -5.736 2.158 1.00 92.44 180 LEU A O 1
ATOM 1342 N N . PRO A 1 181 ? -4.601 -3.755 3.193 1.00 91.44 181 PRO A N 1
ATOM 1343 C CA . PRO A 1 181 ? -5.923 -3.774 3.819 1.00 91.44 181 PRO A CA 1
ATOM 1344 C C . PRO A 1 181 ? -7.089 -3.893 2.835 1.00 91.44 181 PRO A C 1
ATOM 1346 O O . PRO A 1 181 ? -7.988 -4.693 3.084 1.00 91.44 181 PRO A O 1
ATOM 1349 N N . ALA A 1 182 ? -7.067 -3.145 1.728 1.00 93.62 182 ALA A N 1
ATOM 1350 C CA . ALA A 1 182 ? -8.120 -3.216 0.717 1.00 93.62 182 ALA A CA 1
ATOM 1351 C C . ALA A 1 182 ? -8.165 -4.599 0.060 1.00 93.62 182 ALA A C 1
ATOM 1353 O O . ALA A 1 182 ? -9.227 -5.222 0.002 1.00 93.62 182 ALA A O 1
ATOM 1354 N N . TRP A 1 183 ? -7.004 -5.123 -0.345 1.00 93.12 183 TRP A N 1
ATOM 1355 C CA . TRP A 1 183 ? -6.910 -6.421 -1.015 1.00 93.12 183 TRP A CA 1
ATOM 1356 C C . TRP A 1 183 ? -7.473 -7.558 -0.166 1.00 93.12 183 TRP A C 1
ATOM 1358 O O . TRP A 1 183 ? -8.254 -8.370 -0.653 1.00 93.12 183 TRP A O 1
ATOM 1368 N N . ARG A 1 184 ? -7.189 -7.561 1.141 1.00 89.38 184 ARG A N 1
ATOM 1369 C CA . ARG A 1 184 ? -7.746 -8.554 2.076 1.00 89.38 184 ARG A CA 1
ATOM 1370 C C . ARG A 1 184 ? -9.277 -8.537 2.170 1.00 89.38 184 ARG A C 1
ATOM 1372 O O . ARG A 1 184 ? -9.851 -9.506 2.655 1.00 89.38 184 ARG A O 1
ATOM 1379 N N . MET A 1 185 ? -9.937 -7.470 1.722 1.00 89.19 185 MET A N 1
ATOM 1380 C CA . MET A 1 185 ? -11.398 -7.332 1.720 1.00 89.19 185 MET A CA 1
ATOM 1381 C C . MET A 1 185 ? -12.041 -7.562 0.353 1.00 89.19 185 MET A C 1
ATOM 1383 O O . MET A 1 185 ? -13.230 -7.282 0.191 1.00 89.19 185 MET A O 1
ATOM 1387 N N . GLY A 1 186 ? -11.277 -8.023 -0.638 1.00 90.75 186 GLY A N 1
ATOM 1388 C CA . GLY A 1 186 ? -11.782 -8.142 -2.004 1.00 90.75 186 GLY A CA 1
ATOM 1389 C C . GLY A 1 186 ? -11.934 -6.787 -2.707 1.00 90.75 186 GLY A C 1
ATOM 1390 O O . GLY A 1 186 ? -12.745 -6.631 -3.620 1.00 90.75 186 GLY A O 1
ATOM 1391 N N . ARG A 1 187 ? -11.203 -5.766 -2.246 1.00 93.69 187 ARG A N 1
ATOM 1392 C CA . ARG A 1 187 ? -11.185 -4.423 -2.832 1.00 93.69 187 ARG A CA 1
ATOM 1393 C C . ARG A 1 187 ? -9.794 -4.101 -3.344 1.00 93.69 187 ARG A C 1
ATOM 1395 O O . ARG A 1 187 ? -8.805 -4.592 -2.812 1.00 93.69 187 ARG A O 1
ATOM 1402 N N . TRP A 1 188 ? -9.682 -3.233 -4.337 1.00 94.81 188 TRP A N 1
ATOM 1403 C CA . TRP A 1 188 ? -8.374 -2.764 -4.793 1.00 94.81 188 TRP A CA 1
ATOM 1404 C C . TRP A 1 188 ? -8.426 -1.288 -5.203 1.00 94.81 188 TRP A C 1
ATOM 1406 O O . TRP A 1 188 ? -9.396 -0.868 -5.833 1.00 94.81 188 TRP A O 1
ATOM 1416 N N . PRO A 1 189 ? -7.418 -0.470 -4.847 1.00 95.50 189 PRO A N 1
ATOM 1417 C CA . PRO A 1 189 ? -7.417 0.936 -5.234 1.00 95.50 189 PRO A CA 1
ATOM 1418 C C . PRO A 1 189 ? -7.249 1.085 -6.745 1.00 95.50 189 PRO A C 1
ATOM 1420 O O . PRO A 1 189 ? -6.259 0.614 -7.297 1.00 95.50 189 PRO A O 1
ATOM 1423 N N . SER A 1 190 ? -8.171 1.768 -7.418 1.00 93.75 190 SER A N 1
ATOM 1424 C CA . SER A 1 190 ? -8.128 1.921 -8.884 1.00 93.75 190 SER A CA 1
ATOM 1425 C C . SER A 1 190 ? -6.985 2.807 -9.389 1.00 93.75 190 SER A C 1
ATOM 1427 O O . SER A 1 190 ? -6.577 2.694 -10.541 1.00 93.75 190 SER A O 1
ATOM 1429 N N . ARG A 1 191 ? -6.460 3.684 -8.524 1.00 94.06 191 ARG A N 1
ATOM 1430 C CA . ARG A 1 191 ? -5.440 4.688 -8.855 1.00 94.06 191 ARG A CA 1
ATOM 1431 C C . ARG A 1 191 ? -4.206 4.568 -7.956 1.00 94.06 191 ARG A C 1
ATOM 1433 O O . ARG A 1 191 ? -3.900 5.483 -7.187 1.00 94.06 191 ARG A O 1
ATOM 1440 N N . LEU A 1 192 ? -3.557 3.405 -7.975 1.00 94.19 192 LEU A N 1
ATOM 1441 C CA . LEU A 1 192 ? -2.442 3.065 -7.089 1.00 94.19 192 LEU A CA 1
ATOM 1442 C C . LEU A 1 192 ? -1.233 3.988 -7.290 1.00 94.19 192 LEU A C 1
ATOM 1444 O O . LEU A 1 192 ? -0.744 4.555 -6.314 1.00 94.19 192 LEU A O 1
ATOM 1448 N N . ASP A 1 193 ? -0.795 4.199 -8.531 1.00 92.69 193 ASP A N 1
ATOM 1449 C CA . ASP A 1 193 ? 0.328 5.077 -8.867 1.00 92.69 193 ASP A CA 1
ATOM 1450 C C . ASP A 1 193 ? 0.025 6.535 -8.460 1.00 92.69 193 ASP A C 1
ATOM 1452 O O . ASP A 1 193 ? 0.896 7.241 -7.939 1.00 92.69 193 ASP A O 1
ATOM 1456 N N . ALA A 1 194 ? -1.226 6.996 -8.601 1.00 91.75 194 ALA A N 1
ATOM 1457 C CA . ALA A 1 194 ? -1.643 8.302 -8.075 1.00 91.75 194 ALA A CA 1
ATOM 1458 C C . ALA A 1 194 ? -1.544 8.378 -6.540 1.00 91.75 194 ALA A C 1
ATOM 1460 O O . ALA A 1 194 ? -1.131 9.406 -5.993 1.00 91.75 194 ALA A O 1
ATOM 1461 N N . GLY A 1 195 ? -1.861 7.281 -5.847 1.00 91.94 195 GLY A N 1
ATOM 1462 C CA . GLY A 1 195 ? -1.691 7.162 -4.401 1.00 91.94 195 GLY A CA 1
ATOM 1463 C C . GLY A 1 195 ? -0.232 7.283 -3.957 1.00 91.94 195 GLY A C 1
ATOM 1464 O O . GLY A 1 195 ? 0.055 7.896 -2.930 1.00 91.94 195 GLY A O 1
ATOM 1465 N N . VAL A 1 196 ? 0.717 6.800 -4.764 1.00 90.44 196 VAL A N 1
ATOM 1466 C CA . VAL A 1 196 ? 2.157 6.963 -4.493 1.00 90.44 196 VAL A CA 1
ATOM 1467 C C . VAL A 1 196 ? 2.543 8.431 -4.515 1.00 90.44 196 VAL A C 1
ATOM 1469 O O . VAL A 1 196 ? 3.263 8.890 -3.635 1.00 90.44 196 VAL A O 1
ATOM 1472 N N . VAL A 1 197 ? 2.058 9.198 -5.494 1.00 90.00 197 VAL A N 1
ATOM 1473 C CA . VAL A 1 197 ? 2.350 10.638 -5.574 1.00 90.00 197 VAL A CA 1
ATOM 1474 C C . VAL A 1 197 ? 1.813 11.363 -4.343 1.00 90.00 197 VAL A C 1
ATOM 1476 O O . VAL A 1 197 ? 2.501 12.224 -3.788 1.00 90.00 197 VAL A O 1
ATOM 1479 N N . ALA A 1 198 ? 0.622 10.988 -3.875 1.00 89.75 198 ALA A N 1
ATOM 1480 C CA . ALA A 1 198 ? 0.052 11.532 -2.650 1.00 89.75 198 ALA A CA 1
ATOM 1481 C C . ALA A 1 198 ? 0.886 11.155 -1.408 1.00 89.75 198 ALA A C 1
ATOM 1483 O O . ALA A 1 198 ? 1.212 12.033 -0.606 1.00 89.75 198 ALA A O 1
ATOM 1484 N N . ALA A 1 199 ? 1.336 9.900 -1.303 1.00 89.62 199 ALA A N 1
ATOM 1485 C CA . ALA A 1 199 ? 2.236 9.444 -0.244 1.00 89.62 199 ALA A CA 1
ATOM 1486 C C . ALA A 1 199 ? 3.585 10.174 -0.256 1.00 89.62 199 ALA A C 1
ATOM 1488 O O . ALA A 1 199 ? 4.058 10.617 0.787 1.00 89.62 199 ALA A O 1
ATOM 1489 N N . LEU A 1 200 ? 4.187 10.376 -1.427 1.00 87.31 200 LEU A N 1
ATOM 1490 C CA . LEU A 1 200 ? 5.445 11.111 -1.565 1.00 87.31 200 LEU A CA 1
ATOM 1491 C C . LEU A 1 200 ? 5.292 12.596 -1.236 1.00 87.31 200 LEU A C 1
ATOM 1493 O O . LEU A 1 200 ? 6.188 13.190 -0.636 1.00 87.31 200 LEU A O 1
ATOM 1497 N N . THR A 1 201 ? 4.151 13.190 -1.587 1.00 85.69 201 THR A N 1
ATOM 1498 C CA . THR A 1 201 ? 3.820 14.566 -1.197 1.00 85.69 201 THR A CA 1
ATOM 1499 C C . THR A 1 201 ? 3.729 14.679 0.325 1.00 85.69 201 THR A C 1
ATOM 1501 O O . THR A 1 201 ? 4.293 15.603 0.907 1.00 85.69 201 THR A O 1
ATOM 1504 N N . GLU A 1 202 ? 3.074 13.721 0.985 1.00 87.31 202 GLU A N 1
ATOM 1505 C CA . GLU A 1 202 ? 2.967 13.678 2.445 1.00 87.31 202 GLU A CA 1
ATOM 1506 C C . GLU A 1 202 ? 4.322 13.456 3.127 1.00 87.31 202 GLU A C 1
ATOM 1508 O O . GLU A 1 202 ? 4.672 14.183 4.057 1.00 87.31 202 GLU A O 1
ATOM 1513 N N . LEU A 1 203 ? 5.127 12.520 2.621 1.00 85.12 203 LEU A N 1
ATOM 1514 C CA . LEU A 1 203 ? 6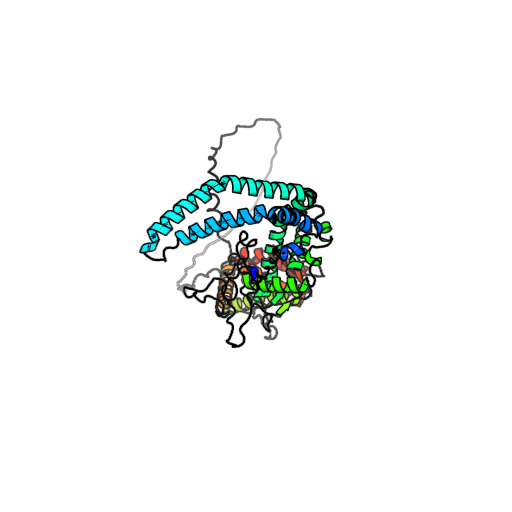.466 12.225 3.135 1.00 85.12 203 LEU A CA 1
ATOM 1515 C C . LEU A 1 203 ? 7.386 13.445 3.042 1.00 85.12 203 LEU A C 1
ATOM 1517 O O . LEU A 1 203 ? 8.058 13.804 4.008 1.00 85.12 203 LEU A O 1
ATOM 1521 N N . SER A 1 204 ? 7.351 14.145 1.906 1.00 80.12 204 SER A N 1
ATOM 1522 C CA . SER A 1 204 ? 8.098 15.389 1.709 1.00 80.12 204 SER A CA 1
ATOM 1523 C C . SER A 1 204 ? 7.674 16.487 2.689 1.00 80.12 204 SER A C 1
ATOM 1525 O O . SER A 1 204 ? 8.539 17.214 3.186 1.00 80.12 204 SER A O 1
ATOM 1527 N N . ARG A 1 205 ? 6.373 16.596 3.006 1.00 81.88 205 ARG A N 1
ATOM 1528 C CA . ARG A 1 205 ? 5.866 17.569 3.989 1.00 81.88 205 ARG A CA 1
ATOM 1529 C C . ARG A 1 205 ? 6.335 17.266 5.410 1.00 81.88 205 ARG A C 1
ATOM 1531 O O . ARG A 1 205 ? 6.721 18.200 6.112 1.00 81.88 205 ARG A O 1
ATOM 1538 N N . ARG A 1 206 ? 6.299 16.000 5.836 1.00 81.94 206 ARG A N 1
ATOM 1539 C CA . ARG A 1 206 ? 6.646 15.607 7.214 1.00 81.94 206 ARG A CA 1
ATOM 1540 C C . ARG A 1 206 ? 8.131 15.652 7.485 1.00 81.94 206 ARG A C 1
ATOM 1542 O O . ARG A 1 206 ? 8.561 16.278 8.450 1.00 81.94 206 ARG A O 1
ATOM 1549 N N . ASP A 1 207 ? 8.905 15.031 6.609 1.00 69.81 207 ASP A N 1
ATOM 1550 C CA . ASP A 1 207 ? 10.316 14.811 6.890 1.00 69.81 207 ASP A CA 1
ATOM 1551 C C . ASP A 1 207 ? 11.190 15.980 6.396 1.00 69.81 207 ASP A C 1
ATOM 1553 O O . ASP A 1 207 ? 12.401 15.979 6.605 1.00 69.81 207 ASP A O 1
ATOM 1557 N N . ARG A 1 208 ? 10.599 16.993 5.731 1.00 65.56 208 ARG A N 1
ATOM 1558 C CA . ARG A 1 208 ? 11.307 18.130 5.101 1.00 65.56 208 ARG A CA 1
ATOM 1559 C C . ARG A 1 208 ? 12.491 17.682 4.223 1.00 65.56 208 ARG A C 1
ATOM 1561 O O . ARG A 1 208 ? 13.437 18.440 4.032 1.00 65.56 208 ARG A O 1
ATOM 1568 N N . LEU A 1 209 ? 12.441 16.454 3.688 1.00 57.00 209 LEU A N 1
ATOM 1569 C CA . LEU A 1 209 ? 13.594 15.745 3.101 1.00 57.00 209 LEU A CA 1
ATOM 1570 C C . LEU A 1 209 ? 14.125 16.354 1.804 1.00 57.00 209 LEU A C 1
ATOM 1572 O O . LEU A 1 209 ? 15.204 15.981 1.355 1.00 57.00 209 LEU A O 1
ATOM 1576 N N . ALA A 1 210 ? 13.394 17.288 1.203 1.00 57.28 210 ALA A N 1
ATOM 1577 C CA . ALA A 1 210 ? 13.856 18.022 0.040 1.00 57.28 210 ALA A CA 1
ATOM 1578 C C . ALA A 1 210 ? 13.117 19.360 -0.048 1.00 57.28 210 ALA A C 1
ATOM 1580 O O . ALA A 1 210 ? 11.909 19.402 -0.311 1.00 57.28 210 ALA A O 1
ATOM 1581 N N . GLU A 1 211 ? 13.842 20.461 0.161 1.00 58.81 211 GLU A N 1
ATOM 1582 C CA . GLU A 1 211 ? 13.345 21.792 -0.181 1.00 58.81 211 GLU A CA 1
ATOM 1583 C C . GLU A 1 211 ? 12.896 21.788 -1.651 1.00 58.81 211 GLU A C 1
ATOM 1585 O O . GLU A 1 211 ? 13.655 21.440 -2.553 1.00 58.81 211 GLU A O 1
ATOM 1590 N N . GLY A 1 212 ? 11.628 22.118 -1.897 1.00 67.62 212 GLY A N 1
ATOM 1591 C CA . GLY A 1 212 ? 11.077 22.218 -3.248 1.00 67.62 212 GLY A CA 1
ATOM 1592 C C . GLY A 1 212 ? 10.569 20.916 -3.893 1.00 67.62 212 GLY A C 1
ATOM 1593 O O . GLY A 1 212 ? 10.077 20.973 -5.021 1.00 67.62 212 GLY A O 1
ATOM 1594 N N . PHE A 1 213 ? 10.599 19.756 -3.220 1.00 73.69 213 PHE A N 1
ATOM 1595 C CA . PHE A 1 213 ? 10.075 18.510 -3.813 1.00 73.69 213 PHE A CA 1
ATOM 1596 C C . PHE A 1 213 ? 8.553 18.533 -3.992 1.00 73.69 213 PHE A C 1
ATOM 1598 O O . PHE A 1 213 ? 8.061 18.214 -5.070 1.00 73.69 213 PHE A O 1
ATOM 1605 N N . ALA A 1 214 ? 7.794 19.004 -2.999 1.00 73.38 214 ALA A N 1
ATOM 1606 C CA . ALA A 1 214 ? 6.346 19.176 -3.149 1.00 73.38 214 ALA A CA 1
ATOM 1607 C C . ALA A 1 214 ? 5.983 20.161 -4.281 1.00 73.38 214 ALA A C 1
ATOM 1609 O O . ALA A 1 214 ? 5.050 19.907 -5.038 1.00 73.38 214 ALA A O 1
ATOM 1610 N N . SER A 1 215 ? 6.745 21.250 -4.457 1.00 76.38 215 SER A N 1
ATOM 1611 C CA . SER A 1 215 ? 6.539 22.176 -5.582 1.00 76.38 215 SER A CA 1
ATOM 1612 C C . SER A 1 215 ? 6.901 21.549 -6.928 1.00 76.38 215 SER A C 1
ATOM 1614 O O . SER A 1 215 ? 6.160 21.726 -7.892 1.00 76.38 215 SER A O 1
ATOM 1616 N N . ARG A 1 216 ? 7.974 20.748 -6.990 1.00 83.06 216 ARG A N 1
ATOM 1617 C CA . ARG A 1 216 ? 8.334 19.945 -8.168 1.00 83.06 216 ARG A CA 1
ATOM 1618 C C . ARG A 1 216 ? 7.226 18.953 -8.514 1.00 83.06 216 ARG A C 1
ATOM 1620 O O . ARG A 1 216 ? 6.931 18.756 -9.690 1.00 83.06 216 ARG A O 1
ATOM 1627 N N . LEU A 1 217 ? 6.577 18.343 -7.514 1.00 77.56 217 LEU A N 1
ATOM 1628 C CA . LEU A 1 217 ? 5.465 17.426 -7.759 1.00 77.56 217 LEU A CA 1
ATOM 1629 C C . LEU A 1 217 ? 4.249 18.100 -8.435 1.00 77.56 217 LEU A C 1
ATOM 1631 O O . LEU A 1 217 ? 3.395 17.393 -8.970 1.00 77.56 217 LEU A O 1
ATOM 1635 N N . GLY A 1 218 ? 4.191 19.436 -8.466 1.00 74.38 218 GLY A N 1
ATOM 1636 C CA . GLY A 1 218 ? 3.204 20.209 -9.225 1.00 74.38 218 GLY A CA 1
ATOM 1637 C C . GLY A 1 218 ? 3.568 20.470 -10.694 1.00 74.38 218 GLY A C 1
ATOM 1638 O O . GLY A 1 218 ? 2.713 20.917 -11.454 1.00 74.38 218 GLY A O 1
ATOM 1639 N N . GLU A 1 219 ? 4.807 20.206 -11.126 1.00 84.06 219 GLU A N 1
ATOM 1640 C CA . GLU A 1 219 ? 5.188 20.313 -12.543 1.00 84.06 219 GLU A CA 1
ATOM 1641 C C . GLU A 1 219 ? 4.587 19.168 -13.373 1.00 84.06 219 GLU A C 1
ATOM 1643 O O . GLU A 1 219 ? 4.150 18.159 -12.828 1.00 84.06 219 GLU A O 1
ATOM 1648 N N . ARG A 1 220 ? 4.607 19.273 -14.708 1.00 86.69 220 ARG A N 1
ATOM 1649 C CA . ARG A 1 220 ? 3.997 18.271 -15.599 1.00 86.69 220 ARG A CA 1
ATOM 1650 C C . ARG A 1 220 ? 4.565 16.852 -15.351 1.00 86.69 220 ARG A C 1
ATOM 1652 O O . ARG A 1 220 ? 5.756 16.633 -15.633 1.00 86.69 220 ARG A O 1
ATOM 1659 N N . PRO A 1 221 ? 3.763 15.893 -14.848 1.00 89.62 221 PRO A N 1
ATOM 1660 C CA . PRO A 1 221 ? 4.214 14.526 -14.610 1.00 89.62 221 PRO A CA 1
ATOM 1661 C C . PRO A 1 221 ? 4.440 13.786 -15.931 1.00 89.62 221 PRO A C 1
ATOM 1663 O O . PRO A 1 221 ? 3.890 14.141 -16.975 1.00 89.62 221 PRO A O 1
ATOM 1666 N N . ALA A 1 222 ? 5.280 12.756 -15.907 1.00 89.56 222 ALA A N 1
ATOM 1667 C CA . ALA A 1 222 ? 5.574 11.975 -17.102 1.00 89.56 222 ALA A CA 1
ATOM 1668 C C . ALA A 1 222 ? 4.396 11.097 -17.569 1.00 89.56 222 ALA A C 1
ATOM 1670 O O . ALA A 1 222 ? 4.332 10.772 -18.754 1.00 89.56 222 ALA A O 1
ATOM 1671 N N . CYS A 1 223 ? 3.445 10.763 -16.693 1.00 89.38 223 CYS A N 1
ATOM 1672 C CA . CYS A 1 223 ? 2.231 10.027 -17.046 1.00 89.38 223 CYS A CA 1
ATOM 1673 C C . CYS A 1 223 ? 1.318 10.807 -18.010 1.00 89.38 223 CYS A C 1
ATOM 1675 O O . CYS A 1 223 ? 0.607 10.180 -18.787 1.00 89.38 223 CYS A O 1
ATOM 1677 N N . ASP A 1 224 ? 1.441 12.139 -18.096 1.00 90.06 224 ASP A N 1
ATOM 1678 C CA . ASP A 1 224 ? 0.776 12.974 -19.117 1.00 90.06 224 ASP A CA 1
ATOM 1679 C C . ASP A 1 224 ? 1.271 12.713 -20.554 1.00 90.06 224 ASP A C 1
ATOM 1681 O O . ASP A 1 224 ? 0.837 13.376 -21.502 1.00 90.06 224 ASP A O 1
ATOM 1685 N N . LEU A 1 225 ? 2.273 11.849 -20.729 1.00 88.81 225 LEU A N 1
ATOM 1686 C CA . LEU A 1 225 ? 2.704 11.362 -22.040 1.00 88.81 225 LEU A CA 1
ATOM 1687 C C . LEU A 1 225 ? 1.880 10.153 -22.509 1.00 88.81 225 LEU A C 1
ATOM 1689 O O . LEU A 1 225 ? 1.994 9.777 -23.673 1.00 88.81 225 LEU A O 1
ATOM 1693 N N . LEU A 1 226 ? 1.092 9.541 -21.621 1.00 89.06 226 LEU A N 1
ATOM 1694 C CA . LEU A 1 226 ? 0.210 8.421 -21.932 1.00 89.06 226 LEU A CA 1
ATOM 1695 C C . LEU A 1 226 ? -1.118 8.933 -22.501 1.00 89.06 226 LEU A C 1
ATOM 1697 O O . LEU A 1 226 ? -1.619 9.972 -22.076 1.00 89.06 226 LEU A O 1
ATOM 1701 N N . GLU A 1 227 ? -1.704 8.184 -23.436 1.00 88.56 227 GLU A N 1
ATOM 1702 C CA . GLU A 1 227 ? -3.043 8.481 -23.969 1.00 88.56 227 GLU A CA 1
ATOM 1703 C C . GLU A 1 227 ? -4.126 8.234 -22.907 1.00 88.56 227 GLU A C 1
ATOM 1705 O O . GLU A 1 227 ? -5.010 9.065 -22.712 1.00 88.56 227 GLU A O 1
ATOM 1710 N N . GLU A 1 228 ? -4.009 7.125 -22.169 1.00 90.62 228 GLU A N 1
ATOM 1711 C CA . GLU A 1 228 ? -4.968 6.697 -21.145 1.00 90.62 228 GLU A CA 1
ATOM 1712 C C . GLU A 1 228 ? -4.250 6.381 -19.817 1.00 90.62 228 GLU A C 1
ATOM 1714 O O . GLU A 1 228 ? -4.114 5.215 -19.438 1.00 90.62 228 GLU A O 1
ATOM 1719 N N . PRO A 1 229 ? -3.760 7.394 -19.074 1.00 90.88 229 PRO A N 1
ATOM 1720 C CA . PRO A 1 229 ? -3.017 7.164 -17.833 1.00 90.88 229 PRO A CA 1
ATOM 1721 C C . PRO A 1 229 ? -3.847 6.419 -16.775 1.00 90.88 229 PRO A C 1
ATOM 1723 O O . PRO A 1 229 ? -3.309 5.577 -16.067 1.00 90.88 229 PRO A O 1
ATOM 1726 N N . GLY A 1 230 ? -5.160 6.664 -16.701 1.00 91.50 230 GLY A N 1
ATOM 1727 C CA . GLY A 1 230 ? -6.042 5.976 -15.750 1.00 91.50 230 GLY A CA 1
ATOM 1728 C C . GLY A 1 230 ? -6.125 4.463 -15.977 1.00 91.50 230 GLY A C 1
ATOM 1729 O O . GLY A 1 230 ? -6.033 3.705 -15.019 1.00 91.50 230 GLY A O 1
ATOM 1730 N N . ALA A 1 231 ? -6.216 4.020 -17.235 1.00 91.94 231 ALA A N 1
ATOM 1731 C CA . ALA A 1 231 ? -6.260 2.596 -17.574 1.00 91.94 231 ALA A CA 1
ATOM 1732 C C . ALA A 1 231 ? -4.932 1.887 -17.254 1.00 91.94 231 ALA A C 1
ATOM 1734 O O . ALA A 1 231 ? -4.912 0.723 -16.855 1.00 91.94 231 ALA A O 1
ATOM 1735 N N . VAL A 1 232 ? -3.808 2.598 -17.406 1.00 91.06 232 VAL A N 1
ATOM 1736 C CA . VAL A 1 232 ? -2.478 2.081 -17.055 1.00 91.06 232 VAL A CA 1
ATOM 1737 C C . VAL A 1 232 ? -2.312 1.952 -15.537 1.00 91.06 232 VAL A C 1
ATOM 1739 O O . VAL A 1 232 ? -1.759 0.948 -15.085 1.00 91.06 232 VAL A O 1
ATOM 1742 N N . ASP A 1 233 ? -2.811 2.915 -14.759 1.00 93.50 233 ASP A N 1
ATOM 1743 C CA . ASP A 1 233 ? -2.797 2.864 -13.289 1.00 93.50 233 ASP A CA 1
ATOM 1744 C C . ASP A 1 233 ? -3.664 1.702 -12.768 1.00 93.50 233 ASP A C 1
ATOM 1746 O O . ASP A 1 233 ? -3.207 0.873 -11.983 1.00 93.50 233 ASP A O 1
ATOM 1750 N N . GLU A 1 234 ? -4.874 1.544 -13.312 1.00 93.00 234 GLU A N 1
ATOM 1751 C CA . GLU A 1 234 ? -5.767 0.421 -13.002 1.00 93.00 234 GLU A CA 1
ATOM 1752 C C . GLU A 1 234 ? -5.105 -0.936 -13.298 1.00 93.00 234 GLU A C 1
ATOM 1754 O O . GLU A 1 234 ? -5.052 -1.815 -12.432 1.00 93.00 234 GLU A O 1
ATOM 1759 N N . ALA A 1 235 ? -4.516 -1.091 -14.488 1.00 90.88 235 ALA A N 1
ATOM 1760 C CA . ALA A 1 235 ? -3.794 -2.305 -14.855 1.00 90.88 235 ALA A CA 1
ATOM 1761 C C . ALA A 1 235 ? -2.575 -2.560 -13.948 1.00 90.88 235 ALA A C 1
ATOM 1763 O O . ALA A 1 235 ? -2.269 -3.711 -13.621 1.00 90.88 235 ALA A O 1
ATOM 1764 N N . THR A 1 236 ? -1.884 -1.499 -13.522 1.00 91.38 236 THR A N 1
ATOM 1765 C CA . THR A 1 236 ? -0.753 -1.579 -12.587 1.00 91.38 236 THR A CA 1
ATOM 1766 C C . THR A 1 236 ? -1.217 -1.996 -11.197 1.00 91.38 236 THR A C 1
ATOM 1768 O O . THR A 1 236 ? -0.566 -2.826 -10.564 1.00 91.38 236 THR A O 1
ATOM 1771 N N . SER A 1 237 ? -2.366 -1.502 -10.740 1.00 92.69 237 SER A N 1
ATOM 1772 C CA . SER A 1 237 ? -2.936 -1.861 -9.445 1.00 92.69 237 SER A CA 1
ATOM 1773 C C . SER A 1 237 ? -3.374 -3.326 -9.381 1.00 92.69 237 SER A C 1
ATOM 1775 O O . SER A 1 237 ? -3.012 -4.039 -8.441 1.00 92.69 237 SER A O 1
ATOM 1777 N N . LEU A 1 238 ? -4.060 -3.823 -10.417 1.00 91.88 238 LEU A N 1
ATOM 1778 C CA . LEU A 1 238 ? -4.406 -5.246 -10.535 1.00 91.88 238 LEU A CA 1
ATOM 1779 C C . LEU A 1 238 ? -3.155 -6.129 -10.593 1.00 91.88 238 LEU A C 1
ATOM 1781 O O . LEU A 1 238 ? -3.085 -7.173 -9.939 1.00 91.88 238 LEU A O 1
ATOM 1785 N N . LEU A 1 239 ? -2.129 -5.694 -11.327 1.00 88.81 239 LEU A N 1
ATOM 1786 C CA . LEU A 1 239 ? -0.854 -6.398 -11.367 1.00 88.81 239 LEU A CA 1
ATOM 1787 C C . LEU A 1 239 ? -0.173 -6.431 -9.992 1.00 88.81 239 LEU A C 1
ATOM 1789 O O . LEU A 1 239 ? 0.312 -7.486 -9.581 1.00 88.81 239 LEU A O 1
ATOM 1793 N N . ALA A 1 240 ? -0.142 -5.309 -9.273 1.00 89.62 240 ALA A N 1
ATOM 1794 C CA . ALA A 1 240 ? 0.417 -5.241 -7.928 1.00 89.62 240 ALA A CA 1
ATOM 1795 C C . ALA A 1 240 ? -0.333 -6.186 -6.978 1.00 89.62 240 ALA A C 1
ATOM 1797 O O . ALA A 1 240 ? 0.298 -6.984 -6.285 1.00 89.62 240 ALA A O 1
ATOM 1798 N N . ALA A 1 241 ? -1.667 -6.185 -7.012 1.00 90.88 241 ALA A N 1
ATOM 1799 C CA . ALA A 1 241 ? -2.474 -7.110 -6.223 1.00 90.88 241 ALA A CA 1
ATOM 1800 C C . ALA A 1 241 ? -2.163 -8.577 -6.558 1.00 90.88 241 ALA A C 1
ATOM 1802 O O . ALA A 1 241 ? -2.021 -9.414 -5.667 1.00 90.88 241 ALA A O 1
ATOM 1803 N N . ARG A 1 242 ? -1.978 -8.906 -7.838 1.00 87.69 242 ARG A N 1
ATOM 1804 C CA . ARG A 1 242 ? -1.595 -10.258 -8.256 1.00 87.69 242 ARG A CA 1
ATOM 1805 C C . ARG A 1 242 ? -0.207 -10.662 -7.747 1.00 87.69 242 ARG A C 1
ATOM 1807 O O . ARG A 1 242 ? -0.039 -11.788 -7.293 1.00 87.69 242 ARG A O 1
ATOM 1814 N N . LEU A 1 243 ? 0.777 -9.765 -7.814 1.00 86.25 243 LEU A N 1
ATOM 1815 C CA . LEU A 1 243 ? 2.163 -10.040 -7.410 1.00 86.25 243 LEU A CA 1
ATOM 1816 C C . LEU A 1 243 ? 2.339 -10.147 -5.888 1.00 86.25 243 LEU A C 1
ATOM 1818 O O . LEU A 1 243 ? 3.078 -11.008 -5.409 1.00 86.25 243 LEU A O 1
ATOM 1822 N N . PHE A 1 244 ? 1.677 -9.271 -5.132 1.00 84.88 244 PHE A N 1
ATOM 1823 C CA . PHE A 1 244 ? 1.898 -9.122 -3.691 1.00 84.88 244 PHE A CA 1
ATOM 1824 C C . PHE A 1 244 ? 0.828 -9.797 -2.826 1.00 84.88 244 PHE A C 1
ATOM 1826 O O . PHE A 1 244 ? 1.102 -10.156 -1.682 1.00 84.88 244 PHE A O 1
ATOM 1833 N N . HIS A 1 245 ? -0.383 -9.986 -3.355 1.00 85.31 245 HIS A N 1
ATOM 1834 C CA . HIS A 1 245 ? -1.506 -10.587 -2.629 1.00 85.31 245 HIS A CA 1
ATOM 1835 C C . HIS A 1 245 ? -2.011 -11.893 -3.259 1.00 85.31 245 HIS A C 1
ATOM 1837 O O . HIS A 1 245 ? -2.627 -12.698 -2.568 1.00 85.31 245 HIS A O 1
ATOM 1843 N N . GLY A 1 246 ? -1.728 -12.137 -4.542 1.00 83.88 246 GLY A N 1
ATOM 1844 C CA . GLY A 1 246 ? -2.314 -13.258 -5.280 1.00 83.88 246 GLY A CA 1
ATOM 1845 C C . GLY A 1 246 ? -3.759 -12.997 -5.705 1.00 83.88 246 GLY A C 1
ATOM 1846 O O . GLY A 1 246 ? -4.514 -13.945 -5.896 1.00 83.88 246 GLY A O 1
ATOM 1847 N N . GLY A 1 247 ? -4.148 -11.721 -5.829 1.00 83.19 247 GLY A N 1
ATOM 1848 C CA . GLY A 1 247 ? -5.471 -11.330 -6.318 1.00 83.19 247 GLY A CA 1
ATOM 1849 C C . GLY A 1 247 ? -5.723 -11.755 -7.776 1.00 83.19 247 GLY A C 1
ATOM 1850 O O . GLY A 1 247 ? -4.769 -12.042 -8.514 1.00 83.19 247 GLY A O 1
ATOM 1851 N N . PRO A 1 248 ? -6.996 -11.794 -8.209 1.00 83.06 248 PRO A N 1
ATOM 1852 C CA . PRO A 1 248 ? -7.356 -12.146 -9.578 1.00 83.06 248 PRO A CA 1
ATOM 1853 C C . PRO A 1 248 ? -6.821 -11.113 -10.579 1.00 83.06 248 PRO A C 1
ATOM 1855 O O . PRO A 1 248 ? -6.584 -9.951 -10.252 1.00 83.06 248 PRO A O 1
ATOM 1858 N N . ALA A 1 249 ? -6.621 -11.553 -11.823 1.00 79.19 249 ALA A N 1
ATOM 1859 C CA . ALA A 1 249 ? -6.100 -10.696 -12.889 1.00 79.19 249 ALA A CA 1
ATOM 1860 C C . ALA A 1 249 ? -7.138 -9.696 -13.430 1.00 79.19 249 ALA A C 1
ATOM 1862 O O . ALA A 1 249 ? -6.753 -8.700 -14.035 1.00 79.19 249 ALA A O 1
ATOM 1863 N N . GLU A 1 250 ? -8.426 -9.970 -13.225 1.00 81.50 250 GLU A N 1
ATOM 1864 C CA . GLU A 1 250 ? -9.546 -9.177 -13.731 1.00 81.50 250 GLU A CA 1
ATOM 1865 C C . GLU A 1 250 ? -10.506 -8.816 -12.593 1.00 81.50 250 GLU A C 1
ATOM 1867 O O . GLU A 1 250 ? -10.524 -9.452 -11.535 1.00 81.50 250 GLU A O 1
ATOM 1872 N N . THR A 1 251 ? -11.303 -7.774 -12.816 1.00 86.75 251 THR A N 1
ATOM 1873 C CA . THR A 1 251 ? -12.350 -7.341 -11.891 1.00 86.75 251 THR A CA 1
ATOM 1874 C C . THR A 1 251 ? -13.483 -8.361 -11.813 1.00 86.75 251 THR A C 1
ATOM 1876 O O . THR A 1 251 ? -13.793 -9.063 -12.775 1.00 86.75 251 THR A O 1
ATOM 1879 N N . GLY A 1 252 ? -14.121 -8.448 -10.647 1.00 86.19 252 GLY A N 1
ATOM 1880 C CA . GLY A 1 252 ? -15.199 -9.398 -10.396 1.00 86.19 252 GLY A CA 1
ATOM 1881 C C . GLY A 1 252 ? -16.143 -8.935 -9.285 1.00 86.19 252 GLY A C 1
ATOM 1882 O O . GLY A 1 252 ? -15.884 -7.921 -8.638 1.00 86.19 252 GLY A O 1
ATOM 1883 N N . PRO A 1 253 ? -17.241 -9.669 -9.032 1.00 83.12 253 PRO A N 1
ATOM 1884 C CA . PRO A 1 253 ? -18.212 -9.310 -7.993 1.00 83.12 253 PRO A CA 1
ATOM 1885 C C . PRO A 1 253 ? -17.585 -9.262 -6.590 1.00 83.12 253 PRO A C 1
ATOM 1887 O O . PRO A 1 253 ? -17.910 -8.374 -5.805 1.00 83.12 253 PRO A O 1
ATOM 1890 N N . ASP A 1 254 ? -16.636 -10.160 -6.319 1.00 84.75 254 ASP A N 1
ATOM 1891 C CA . ASP A 1 254 ? -15.888 -10.236 -5.058 1.00 84.75 254 ASP A CA 1
ATOM 1892 C C . ASP A 1 254 ? -14.518 -9.524 -5.133 1.00 84.75 254 ASP A C 1
ATOM 1894 O O . ASP A 1 254 ? -13.722 -9.605 -4.200 1.00 84.75 254 ASP A O 1
ATOM 1898 N N . TRP A 1 255 ? -14.230 -8.842 -6.251 1.00 92.12 255 TRP A N 1
ATOM 1899 C CA . TRP A 1 255 ? -12.976 -8.127 -6.508 1.00 92.12 255 TRP A CA 1
ATOM 1900 C C . TRP A 1 255 ? -13.234 -6.800 -7.229 1.00 92.12 255 TRP A C 1
ATOM 1902 O O . TRP A 1 255 ? -13.123 -6.700 -8.457 1.00 92.12 255 TRP A O 1
ATOM 1912 N N . SER A 1 256 ? -13.616 -5.775 -6.468 1.00 93.12 256 SER A N 1
ATOM 1913 C CA . SER A 1 256 ? -14.087 -4.502 -7.026 1.00 93.12 256 SER A CA 1
ATOM 1914 C C . SER A 1 256 ? -13.104 -3.345 -6.805 1.00 93.12 256 SER A C 1
ATOM 1916 O O . SER A 1 256 ? -12.417 -3.308 -5.775 1.00 93.12 256 SER A O 1
ATOM 1918 N N . PRO A 1 257 ? -13.043 -2.383 -7.746 1.00 95.12 257 PRO A N 1
ATOM 1919 C CA . PRO A 1 257 ? -12.249 -1.176 -7.568 1.00 95.12 257 PRO A CA 1
ATOM 1920 C C . PRO A 1 257 ? -12.799 -0.324 -6.422 1.00 95.12 257 PRO A C 1
ATOM 1922 O O . PRO A 1 257 ? -13.995 -0.350 -6.140 1.00 95.12 257 PRO A O 1
ATOM 1925 N N . VAL A 1 258 ? -11.914 0.454 -5.807 1.00 95.44 258 VAL A N 1
ATOM 1926 C CA . VAL A 1 258 ? -12.233 1.511 -4.843 1.00 95.44 258 VAL A CA 1
ATOM 1927 C C . VAL A 1 258 ? -11.543 2.795 -5.285 1.00 95.44 258 VAL A C 1
ATOM 1929 O O . VAL A 1 258 ? -10.360 2.779 -5.655 1.00 95.44 258 VAL A O 1
ATOM 1932 N N . ASP A 1 259 ? -12.274 3.908 -5.264 1.00 93.94 259 ASP A N 1
ATOM 1933 C CA . ASP A 1 259 ? -11.685 5.235 -5.421 1.00 93.94 259 ASP A CA 1
ATOM 1934 C C . ASP A 1 259 ? -11.129 5.764 -4.092 1.00 93.94 259 ASP A C 1
ATOM 1936 O O . ASP A 1 259 ? -11.594 5.415 -3.009 1.00 93.94 259 ASP A O 1
ATOM 1940 N N . TRP A 1 260 ? -10.141 6.657 -4.158 1.00 94.31 260 TRP A N 1
ATOM 1941 C CA . TRP A 1 260 ? -9.548 7.253 -2.962 1.00 94.31 260 TRP A CA 1
ATOM 1942 C C . TRP A 1 260 ? -10.529 8.071 -2.119 1.00 94.31 260 TRP A C 1
ATOM 1944 O O . TRP A 1 260 ? -10.322 8.174 -0.912 1.00 94.31 260 TRP A O 1
ATOM 1954 N N . GLN A 1 261 ? -11.585 8.633 -2.718 1.00 92.88 261 GLN A N 1
ATOM 1955 C CA . GLN A 1 261 ? -12.628 9.347 -1.971 1.00 92.88 261 GLN A CA 1
ATOM 1956 C C . GLN A 1 261 ? -13.500 8.401 -1.136 1.00 92.88 261 GLN A C 1
ATOM 1958 O O . GLN A 1 261 ? -13.899 8.756 -0.032 1.00 92.88 261 GLN A O 1
ATOM 1963 N N . GLU A 1 262 ? -13.754 7.196 -1.644 1.00 94.44 262 GLU A N 1
ATOM 1964 C CA . GLU A 1 262 ? -14.606 6.177 -1.014 1.00 94.44 262 GLU A CA 1
ATOM 1965 C C . GLU A 1 262 ? -13.806 5.256 -0.082 1.00 94.44 262 GLU A C 1
ATOM 1967 O O . GLU A 1 262 ? -14.364 4.602 0.797 1.00 94.44 262 GLU A O 1
ATOM 1972 N N . TYR A 1 263 ? -12.478 5.225 -0.234 1.00 95.69 263 TYR A N 1
ATOM 1973 C CA . TYR A 1 263 ? -11.575 4.356 0.515 1.00 95.69 263 TYR A CA 1
ATOM 1974 C C . TYR A 1 263 ? -11.778 4.387 2.046 1.00 95.69 263 TYR A C 1
ATOM 1976 O O . TYR A 1 263 ? -11.798 3.309 2.654 1.00 95.69 263 TYR A O 1
ATOM 1984 N N . PRO A 1 264 ? -11.938 5.551 2.714 1.00 95.81 264 PRO A N 1
ATOM 1985 C CA . PRO A 1 264 ? -12.154 5.567 4.160 1.00 95.81 264 PRO A CA 1
ATOM 1986 C C . PRO A 1 264 ? -13.451 4.861 4.583 1.00 95.81 264 PRO A C 1
ATOM 1988 O O . PRO A 1 264 ? -13.470 4.124 5.567 1.00 95.81 264 PRO A O 1
ATOM 1991 N N . GLU A 1 265 ? -14.528 5.026 3.825 1.00 92.62 265 GLU A N 1
ATOM 1992 C CA . GLU A 1 265 ? -15.819 4.417 4.150 1.00 92.62 265 GLU A CA 1
ATOM 1993 C C . GLU A 1 265 ? -15.847 2.930 3.766 1.00 92.62 265 GLU A C 1
ATOM 1995 O O . GLU A 1 265 ? -16.260 2.085 4.557 1.00 92.62 265 GLU A O 1
ATOM 2000 N N . GLU A 1 266 ? -15.341 2.569 2.585 1.00 93.12 266 GLU A N 1
ATOM 2001 C CA . GLU A 1 266 ? -15.408 1.188 2.093 1.00 93.12 266 GLU A CA 1
ATOM 2002 C C . GLU A 1 266 ? -14.384 0.243 2.724 1.00 93.12 266 GLU A C 1
ATOM 2004 O O . GLU A 1 266 ? -14.665 -0.947 2.903 1.00 93.12 266 GLU A O 1
ATOM 2009 N N . VAL A 1 267 ? -13.185 0.747 3.032 1.00 95.31 267 VAL A N 1
ATOM 2010 C CA . VAL A 1 267 ? -12.067 -0.076 3.508 1.00 95.31 267 VAL A CA 1
ATOM 2011 C C . VAL A 1 267 ? -11.781 0.188 4.976 1.00 95.31 267 VAL A C 1
ATOM 2013 O O . VAL A 1 267 ? -11.692 -0.765 5.746 1.00 95.31 267 VAL A O 1
ATOM 2016 N N . VAL A 1 268 ? -11.629 1.449 5.395 1.00 96.06 268 VAL A N 1
ATOM 2017 C CA . VAL A 1 268 ? -11.197 1.758 6.770 1.00 96.06 268 VAL A CA 1
ATOM 2018 C C . VAL A 1 268 ? -12.282 1.423 7.795 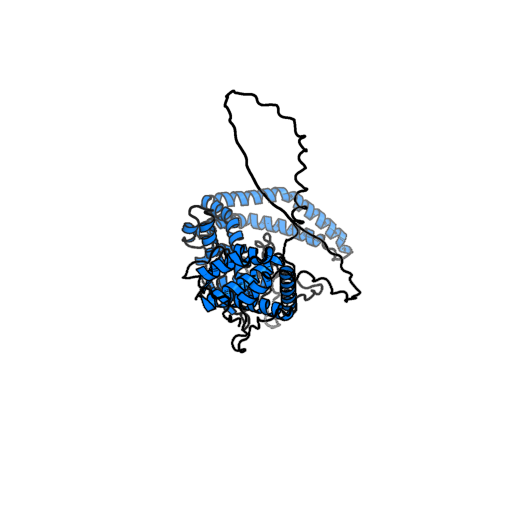1.00 96.06 268 VAL A C 1
ATOM 2020 O O . VAL A 1 268 ? -11.995 0.669 8.728 1.00 96.06 268 VAL A O 1
ATOM 2023 N N . ASP A 1 269 ? -13.519 1.896 7.606 1.00 95.38 269 ASP A N 1
ATOM 2024 C CA . ASP A 1 269 ? -14.639 1.559 8.503 1.00 95.38 269 ASP A CA 1
ATOM 2025 C C . ASP A 1 269 ? -14.849 0.039 8.565 1.00 95.38 269 ASP A C 1
ATOM 2027 O O . ASP A 1 269 ? -14.822 -0.574 9.636 1.00 95.38 269 ASP A O 1
ATOM 2031 N N . ARG A 1 270 ? -14.927 -0.612 7.398 1.00 94.62 270 ARG A N 1
ATOM 2032 C CA . ARG A 1 270 ? -15.101 -2.066 7.312 1.00 94.62 270 ARG A CA 1
ATOM 2033 C C . ARG A 1 270 ? -13.962 -2.840 7.978 1.00 94.62 270 ARG A C 1
ATOM 2035 O O . ARG A 1 270 ? -14.228 -3.858 8.627 1.00 94.62 270 ARG A O 1
ATOM 2042 N N . LYS A 1 271 ? -12.714 -2.361 7.868 1.00 94.38 271 LYS A N 1
ATOM 2043 C CA . LYS A 1 271 ? -11.555 -2.926 8.580 1.00 94.38 271 LYS A CA 1
ATOM 2044 C C . LYS A 1 271 ? -11.810 -2.918 10.071 1.00 94.38 271 LYS A C 1
ATOM 2046 O O . LYS A 1 271 ? -11.731 -3.961 10.716 1.00 94.38 271 LYS A O 1
ATOM 2051 N N . TRP A 1 272 ? -12.103 -1.739 10.609 1.00 95.88 272 TRP A N 1
ATOM 2052 C CA . TRP A 1 272 ? -12.236 -1.562 12.041 1.00 95.88 272 TRP A CA 1
ATOM 2053 C C . TRP A 1 272 ? -13.410 -2.360 12.593 1.00 95.88 272 TRP A C 1
ATOM 2055 O O . TRP A 1 272 ? -13.239 -3.046 13.596 1.00 95.88 272 TRP A O 1
ATOM 2065 N N . ARG A 1 273 ? -14.555 -2.375 11.903 1.00 96.00 273 ARG A N 1
ATOM 2066 C CA . ARG A 1 273 ? -15.708 -3.194 12.302 1.00 96.00 273 ARG A CA 1
ATOM 2067 C C . ARG A 1 273 ? -15.388 -4.684 12.298 1.00 96.00 273 ARG A C 1
ATOM 2069 O O . ARG A 1 273 ? -15.732 -5.380 13.249 1.00 96.00 273 ARG A O 1
ATOM 2076 N N . THR A 1 274 ? -14.682 -5.171 11.276 1.00 94.50 274 THR A N 1
ATOM 2077 C CA . THR A 1 274 ? -14.285 -6.586 11.177 1.00 94.50 274 THR A CA 1
ATOM 2078 C C . THR A 1 274 ? -13.321 -6.980 12.297 1.00 94.50 274 THR A C 1
ATOM 2080 O O . THR A 1 274 ? -13.522 -8.009 12.950 1.00 94.50 274 THR A O 1
ATOM 2083 N N . ASP A 1 275 ? -12.308 -6.153 12.561 1.00 95.00 275 ASP A N 1
ATOM 2084 C CA . ASP A 1 275 ? -11.329 -6.385 13.626 1.00 95.00 275 ASP A CA 1
ATOM 2085 C C . ASP A 1 275 ? -11.998 -6.310 15.014 1.00 95.00 275 ASP A C 1
ATOM 2087 O O . ASP A 1 275 ? -11.798 -7.183 15.860 1.00 95.00 275 ASP A O 1
ATOM 2091 N N . ALA A 1 276 ? -12.887 -5.342 15.240 1.00 96.38 276 ALA A N 1
ATOM 2092 C CA . ALA A 1 276 ? -13.663 -5.233 16.473 1.00 96.38 276 ALA A CA 1
ATOM 2093 C C . ALA A 1 276 ? -14.640 -6.414 16.664 1.00 96.38 276 ALA A C 1
ATOM 2095 O O . ALA A 1 276 ? -14.761 -6.958 17.767 1.00 96.38 276 ALA A O 1
ATOM 2096 N N . ALA A 1 277 ? -15.291 -6.884 15.593 1.00 95.44 277 ALA A N 1
ATOM 2097 C CA . ALA A 1 277 ? -16.120 -8.092 15.612 1.00 95.44 277 ALA A CA 1
ATOM 2098 C C . ALA A 1 277 ? -15.305 -9.320 16.016 1.00 95.44 277 ALA A C 1
ATOM 2100 O O . ALA A 1 277 ? -15.751 -10.117 16.845 1.00 95.44 277 ALA A O 1
ATOM 2101 N N . ARG A 1 278 ? -14.096 -9.462 15.464 1.00 95.00 278 ARG A N 1
ATOM 2102 C CA . ARG A 1 278 ? -13.174 -10.541 15.819 1.00 95.00 278 ARG A CA 1
ATOM 2103 C C . ARG A 1 278 ? -12.802 -10.494 17.294 1.00 95.00 278 ARG A C 1
ATOM 2105 O O . ARG A 1 278 ? -12.901 -11.518 17.966 1.00 95.00 278 ARG A O 1
ATOM 2112 N N . LEU A 1 279 ? -12.422 -9.321 17.797 1.00 95.88 279 LEU A N 1
ATOM 2113 C CA . LEU A 1 279 ? -12.065 -9.122 19.201 1.00 95.88 279 LEU A CA 1
ATOM 2114 C C . LEU A 1 279 ? -13.178 -9.621 20.133 1.00 95.88 279 LEU A C 1
ATOM 2116 O O . LEU A 1 279 ? -12.927 -10.400 21.052 1.00 95.88 279 LEU A O 1
ATOM 2120 N N . HIS A 1 280 ? -14.426 -9.239 19.854 1.00 93.94 280 HIS A N 1
ATOM 2121 C CA . HIS A 1 280 ? -15.569 -9.675 20.653 1.00 93.94 280 HIS A CA 1
ATOM 2122 C C . HIS A 1 280 ? -15.886 -11.167 20.513 1.00 93.94 280 HIS A C 1
ATOM 2124 O O . HIS A 1 280 ? -16.237 -11.787 21.517 1.00 93.94 280 HIS A O 1
ATOM 2130 N N . ARG A 1 281 ? -15.709 -11.772 19.328 1.00 93.81 281 ARG A N 1
ATOM 2131 C CA . ARG A 1 281 ? -15.824 -13.234 19.166 1.00 93.81 281 ARG A CA 1
ATOM 2132 C C . ARG A 1 281 ? -14.817 -13.980 20.044 1.00 93.81 281 ARG A C 1
ATOM 2134 O O . ARG A 1 281 ? -15.182 -14.967 20.678 1.00 93.81 281 ARG A O 1
ATOM 2141 N N . VAL A 1 282 ? -13.577 -13.494 20.128 1.00 95.31 282 VAL A N 1
ATOM 2142 C CA . VAL A 1 282 ? -12.546 -14.094 20.991 1.00 95.31 282 VAL A CA 1
ATOM 2143 C C . VAL A 1 282 ? -12.887 -13.902 22.473 1.00 95.31 282 VAL A C 1
ATOM 2145 O O . VAL A 1 282 ? -12.817 -14.862 23.236 1.00 95.31 282 VAL A O 1
ATOM 2148 N N . LEU A 1 283 ? -13.334 -12.711 22.889 1.00 93.25 283 LEU A N 1
ATOM 2149 C CA . LEU A 1 283 ? -13.789 -12.472 24.269 1.00 93.25 283 LEU A CA 1
ATOM 2150 C C . LEU A 1 283 ? -14.969 -13.372 24.666 1.00 93.25 283 LEU A C 1
ATOM 2152 O O . LEU A 1 283 ? -15.022 -13.863 25.796 1.00 93.25 283 LEU A O 1
ATOM 2156 N N . ASP A 1 284 ? -15.905 -13.604 23.742 1.00 91.94 284 ASP A N 1
ATOM 2157 C CA . ASP A 1 284 ? -17.021 -14.531 23.935 1.00 91.94 284 ASP A CA 1
ATOM 2158 C C . ASP A 1 284 ? -16.522 -15.980 24.091 1.00 91.94 284 ASP A C 1
ATOM 2160 O O . ASP A 1 284 ? -16.972 -16.684 24.996 1.00 91.94 284 ASP A O 1
ATOM 2164 N N . ALA A 1 285 ? -15.548 -16.412 23.281 1.00 91.06 285 ALA A N 1
ATOM 2165 C CA . ALA A 1 285 ? -14.940 -17.743 23.380 1.00 91.06 285 ALA A CA 1
ATOM 2166 C C . ALA A 1 285 ? -14.156 -17.957 24.690 1.00 91.06 285 ALA A C 1
ATOM 2168 O O . ALA A 1 285 ? -14.158 -19.060 25.235 1.00 91.06 285 ALA A O 1
ATOM 2169 N N . LEU A 1 286 ? -13.538 -16.901 25.228 1.00 89.12 286 LEU A N 1
ATOM 2170 C CA . LEU A 1 286 ? -12.863 -16.910 26.533 1.00 89.12 286 LEU A CA 1
ATOM 2171 C C . LEU A 1 286 ? -13.842 -16.874 27.724 1.00 89.12 286 LEU A C 1
ATOM 2173 O O . LEU A 1 286 ? -13.415 -16.909 28.878 1.00 89.12 286 LEU A O 1
ATOM 2177 N N . GLY A 1 287 ? -15.155 -16.803 27.478 1.00 81.62 287 GLY A N 1
ATOM 2178 C CA . GLY A 1 287 ? -16.176 -16.805 28.527 1.00 81.62 287 GLY A CA 1
ATOM 2179 C C . GLY A 1 287 ? -16.215 -15.520 29.362 1.00 81.62 287 GLY A C 1
ATOM 2180 O O . GLY A 1 287 ? -16.748 -15.524 30.477 1.00 81.62 287 GLY A O 1
ATOM 2181 N N . VAL A 1 288 ? -15.662 -14.416 28.847 1.00 78.69 288 VAL A N 1
ATOM 2182 C CA . VAL A 1 288 ? -15.685 -13.108 29.514 1.00 78.69 288 VAL A CA 1
ATOM 2183 C C . VAL A 1 288 ? -17.132 -12.629 29.563 1.00 78.69 288 VAL A C 1
ATOM 2185 O O . VAL A 1 288 ? -17.697 -12.253 28.538 1.00 78.69 288 VAL A O 1
ATOM 2188 N N . ARG A 1 289 ? -17.767 -12.679 30.739 1.00 63.88 289 ARG A N 1
ATOM 2189 C CA . ARG A 1 289 ? -19.199 -12.371 30.888 1.00 63.88 289 ARG A CA 1
ATOM 2190 C C . ARG A 1 289 ? -19.501 -10.947 30.416 1.00 63.88 289 ARG A C 1
ATOM 2192 O O . ARG A 1 289 ? -18.782 -10.010 30.757 1.00 63.88 289 ARG A O 1
ATOM 2199 N N . ARG A 1 290 ? -20.592 -10.793 29.663 1.00 60.69 290 ARG A N 1
ATOM 2200 C CA . ARG A 1 290 ? -21.252 -9.497 29.450 1.00 60.69 290 ARG A CA 1
ATOM 2201 C C . ARG A 1 290 ? -21.745 -9.047 30.824 1.00 60.69 290 ARG A C 1
ATOM 2203 O O . ARG A 1 290 ? -22.304 -9.866 31.552 1.00 60.69 290 ARG A O 1
ATOM 2210 N N . THR A 1 291 ? -21.418 -7.835 31.249 1.00 46.12 291 THR A N 1
ATOM 2211 C CA . THR A 1 291 ? -21.674 -7.353 32.611 1.00 46.12 291 THR A CA 1
ATOM 2212 C C . THR A 1 291 ? -23.172 -7.409 32.927 1.00 46.12 291 THR A C 1
ATOM 2214 O O . THR A 1 291 ? -23.951 -6.549 32.537 1.00 46.12 291 THR A O 1
ATOM 2217 N N . THR A 1 292 ? -23.599 -8.457 33.632 1.00 43.09 292 THR A N 1
ATOM 2218 C CA . THR A 1 292 ? -24.946 -8.561 34.187 1.00 43.09 292 THR A CA 1
ATOM 2219 C C . THR A 1 292 ? -24.970 -7.819 35.512 1.00 43.09 292 THR A C 1
ATOM 2221 O O . THR A 1 292 ? -24.708 -8.425 36.551 1.00 43.09 292 THR A O 1
ATOM 2224 N N . ASP A 1 293 ? -25.291 -6.529 35.472 1.00 39.59 293 ASP A N 1
ATOM 2225 C CA . ASP A 1 293 ? -25.795 -5.833 36.651 1.00 39.59 293 ASP A CA 1
ATOM 2226 C C . ASP A 1 293 ? -27.282 -5.507 36.444 1.00 39.59 293 ASP A C 1
ATOM 2228 O O . ASP A 1 293 ? -27.668 -4.624 35.677 1.00 39.59 293 ASP A O 1
ATOM 2232 N N . GLY A 1 294 ? -28.122 -6.340 37.065 1.00 41.41 294 GLY A N 1
ATOM 2233 C CA . GLY A 1 294 ? -29.467 -6.028 37.561 1.00 41.41 294 GLY A CA 1
ATOM 2234 C C . GLY A 1 294 ? -30.584 -5.553 36.624 1.00 41.41 294 GLY A C 1
ATOM 2235 O O . GLY A 1 294 ? -31.727 -5.505 37.078 1.00 41.41 294 GLY A O 1
ATOM 2236 N N . THR A 1 295 ? -30.340 -5.229 35.354 1.00 36.72 295 THR A N 1
ATOM 2237 C CA . THR A 1 295 ? -31.358 -4.586 34.504 1.00 36.72 295 THR A CA 1
ATOM 2238 C C . THR A 1 295 ? -31.517 -5.262 33.140 1.00 36.72 295 THR A C 1
ATOM 2240 O O . THR A 1 295 ? -30.556 -5.689 32.515 1.00 36.72 295 THR A O 1
ATOM 2243 N N . ARG A 1 296 ? -32.789 -5.404 32.748 1.00 37.81 296 ARG A N 1
ATOM 2244 C CA . ARG A 1 296 ? -33.396 -6.110 31.599 1.00 37.81 296 ARG A CA 1
ATOM 2245 C C . ARG A 1 296 ? -32.536 -6.164 30.302 1.00 37.81 296 ARG A C 1
ATOM 2247 O O . ARG A 1 296 ? -31.904 -5.169 29.967 1.00 37.81 296 ARG A O 1
ATOM 2254 N N . PRO A 1 297 ? -32.569 -7.270 29.521 1.00 44.72 297 PRO A N 1
ATOM 2255 C CA . PRO A 1 297 ? -31.562 -7.612 28.498 1.00 44.72 297 PRO A CA 1
ATOM 2256 C C . PRO A 1 297 ? -31.706 -6.877 27.146 1.00 44.72 297 PRO A C 1
ATOM 2258 O O . PRO A 1 297 ? -31.521 -7.469 26.089 1.00 44.72 297 PRO A O 1
ATOM 2261 N N . GLU A 1 298 ? -32.045 -5.588 27.145 1.00 45.12 298 GLU A N 1
ATOM 2262 C CA . GLU A 1 298 ? -32.269 -4.820 25.905 1.00 45.12 298 GLU A CA 1
ATOM 2263 C C . GLU A 1 298 ? -30.986 -4.147 25.355 1.00 45.12 298 GLU A C 1
ATOM 2265 O O . GLU A 1 298 ? -31.014 -3.595 24.257 1.00 45.12 298 GLU A O 1
ATOM 2270 N N . THR A 1 299 ? -29.839 -4.271 26.046 1.00 51.59 299 THR A N 1
ATOM 2271 C CA . THR A 1 299 ? -28.561 -3.609 25.685 1.00 51.59 299 THR A CA 1
ATOM 2272 C C . THR A 1 299 ? -27.348 -4.561 25.648 1.00 51.59 299 THR A C 1
ATOM 2274 O O . THR A 1 299 ? -26.241 -4.173 26.004 1.00 51.59 299 THR A O 1
ATOM 2277 N N . ASP A 1 300 ? -27.521 -5.818 25.228 1.00 62.25 300 ASP A N 1
ATOM 2278 C CA . ASP A 1 300 ? -26.475 -6.871 25.267 1.00 62.25 300 ASP A CA 1
ATOM 2279 C C . ASP A 1 300 ? -25.485 -6.831 24.072 1.00 62.25 300 ASP A C 1
ATOM 2281 O O . ASP A 1 300 ? -25.017 -7.860 23.579 1.00 62.25 300 ASP A O 1
ATOM 2285 N N . GLY A 1 301 ? -25.210 -5.634 23.542 1.00 76.12 301 GLY A N 1
ATOM 2286 C CA . GLY A 1 301 ? -24.341 -5.431 22.378 1.00 76.12 301 GLY A CA 1
ATOM 2287 C C . GLY A 1 301 ? -22.844 -5.383 22.723 1.00 76.12 301 GLY A C 1
ATOM 2288 O O . GLY A 1 301 ? -22.471 -5.272 23.891 1.00 76.12 301 GLY A O 1
ATOM 2289 N N . PRO A 1 302 ? -21.953 -5.456 21.723 1.00 90.19 302 PRO A N 1
ATOM 2290 C CA . PRO A 1 302 ? -20.516 -5.299 21.931 1.00 90.19 302 PRO A CA 1
ATOM 2291 C C . PRO A 1 302 ? -20.182 -3.861 22.358 1.00 90.19 302 PRO A C 1
ATOM 2293 O O . PRO A 1 302 ? -20.559 -2.907 21.680 1.00 90.19 302 PRO A O 1
ATOM 2296 N N . THR A 1 303 ? -19.486 -3.702 23.485 1.00 94.06 303 THR A N 1
ATOM 2297 C CA . THR A 1 303 ? -19.127 -2.397 24.064 1.00 94.06 303 THR A CA 1
ATOM 2298 C C . THR A 1 303 ? -17.625 -2.289 24.291 1.00 94.06 303 THR A C 1
ATOM 2300 O O . THR A 1 303 ? -16.960 -3.274 24.628 1.00 94.06 303 THR A O 1
ATOM 2303 N N . LEU A 1 304 ? -17.084 -1.076 24.147 1.00 94.75 304 LEU A N 1
ATOM 2304 C CA . LEU A 1 304 ? -15.675 -0.801 24.436 1.00 94.75 304 LEU A CA 1
ATOM 2305 C C . LEU A 1 304 ? -15.385 -0.956 25.938 1.00 94.75 304 LEU A C 1
ATOM 2307 O O . LEU A 1 304 ? -14.338 -1.483 26.308 1.00 94.75 304 LEU A O 1
ATOM 2311 N N . ALA A 1 305 ? -16.340 -0.587 26.799 1.00 92.88 305 ALA A N 1
ATOM 2312 C CA . ALA A 1 305 ? -16.232 -0.755 28.248 1.00 92.88 305 ALA A CA 1
ATOM 2313 C C . ALA A 1 305 ? -15.927 -2.211 28.636 1.00 92.88 305 ALA A C 1
ATOM 2315 O O . ALA A 1 305 ? -15.030 -2.455 29.435 1.00 92.88 305 ALA A O 1
ATOM 2316 N N . ARG A 1 306 ? -16.580 -3.188 27.988 1.00 92.25 306 ARG A N 1
ATOM 2317 C CA . ARG A 1 306 ? -16.331 -4.617 28.233 1.00 92.25 306 ARG A CA 1
ATOM 2318 C C . ARG A 1 306 ? -14.886 -5.026 27.934 1.00 92.25 306 ARG A C 1
ATOM 2320 O O . ARG A 1 306 ? -14.326 -5.838 28.666 1.00 92.25 306 ARG A O 1
ATOM 2327 N N . VAL A 1 307 ? -14.296 -4.493 26.863 1.00 94.56 307 VAL A N 1
ATOM 2328 C CA . VAL A 1 307 ? -12.893 -4.761 26.504 1.00 94.56 307 VAL A CA 1
ATOM 2329 C C . VAL A 1 307 ? -11.964 -4.164 27.559 1.00 94.56 307 VAL A C 1
ATOM 2331 O O . VAL A 1 307 ? -11.097 -4.860 28.082 1.00 94.56 307 VAL A O 1
ATOM 2334 N N . MET A 1 308 ? -12.184 -2.895 27.910 1.00 94.62 308 MET A N 1
ATOM 2335 C CA . MET A 1 308 ? -11.367 -2.182 28.892 1.00 94.62 308 MET A CA 1
ATOM 2336 C C . MET A 1 308 ? -11.435 -2.836 30.274 1.00 94.62 308 MET A C 1
ATOM 2338 O O . MET A 1 308 ? -10.403 -3.013 30.910 1.00 94.62 308 MET A O 1
ATOM 2342 N N . ASP A 1 309 ? -12.621 -3.245 30.724 1.00 92.12 309 ASP A N 1
ATOM 2343 C CA . ASP A 1 309 ? -12.800 -3.895 32.023 1.00 92.12 309 ASP A CA 1
ATOM 2344 C C . ASP A 1 309 ? -12.125 -5.273 32.066 1.00 92.12 309 ASP A C 1
ATOM 2346 O O . ASP A 1 309 ? -11.531 -5.640 33.080 1.00 92.12 309 ASP A O 1
ATOM 2350 N N . HIS A 1 310 ? -12.155 -6.033 30.964 1.00 91.69 310 HIS A N 1
ATOM 2351 C CA . HIS A 1 310 ? -11.449 -7.312 30.881 1.00 91.69 310 HIS A CA 1
ATOM 2352 C C . HIS A 1 310 ? -9.931 -7.149 31.010 1.00 91.69 310 HIS A C 1
ATOM 2354 O O . HIS A 1 310 ? -9.304 -7.915 31.744 1.00 91.69 310 HIS A O 1
ATOM 2360 N N . LEU A 1 311 ? -9.364 -6.157 30.317 1.00 92.31 311 LEU A N 1
ATOM 2361 C CA . LEU A 1 311 ? -7.927 -5.880 30.321 1.00 92.31 311 LEU A CA 1
ATOM 2362 C C . LEU A 1 311 ? -7.458 -5.246 31.642 1.00 92.31 311 LEU A C 1
ATOM 2364 O O . LEU A 1 311 ? -6.381 -5.581 32.119 1.00 92.31 311 LEU A O 1
ATOM 2368 N N . ALA A 1 312 ? -8.288 -4.412 32.278 1.00 89.38 312 ALA A N 1
ATOM 2369 C CA . ALA A 1 312 ? -7.940 -3.701 33.512 1.00 89.38 312 ALA A CA 1
ATOM 2370 C C . ALA A 1 312 ? -8.145 -4.503 34.810 1.00 89.38 312 ALA A C 1
ATOM 2372 O O . ALA A 1 312 ? -7.657 -4.118 35.873 1.00 89.38 312 ALA A O 1
ATOM 2373 N N . THR A 1 313 ? -8.912 -5.596 34.782 1.00 77.56 313 THR A N 1
ATOM 2374 C CA . THR A 1 313 ? -9.172 -6.380 35.999 1.00 77.56 313 THR A CA 1
ATOM 2375 C C . THR A 1 313 ? -7.921 -7.189 36.363 1.00 77.56 313 THR A C 1
ATOM 2377 O O . THR A 1 313 ? -7.496 -7.998 35.545 1.00 77.56 313 THR A O 1
ATOM 2380 N N . PRO A 1 314 ? -7.344 -7.098 37.574 1.00 62.59 314 PRO A N 1
ATOM 2381 C CA . PRO A 1 314 ? -6.240 -7.974 37.982 1.00 62.59 314 PRO A CA 1
ATOM 2382 C C . PRO A 1 314 ? -6.703 -9.443 38.068 1.00 62.59 314 PRO A C 1
ATOM 2384 O O . PRO A 1 314 ? -7.895 -9.706 38.277 1.00 62.59 314 PRO A O 1
ATOM 2387 N N . PRO A 1 315 ? -5.838 -10.448 37.826 1.00 55.16 315 PRO A N 1
ATOM 2388 C CA . PRO A 1 315 ? -6.229 -11.847 37.995 1.00 55.16 315 PRO A CA 1
ATOM 2389 C C . PRO A 1 315 ? -6.697 -12.054 39.440 1.00 55.16 315 PRO A C 1
ATOM 2391 O O . PRO A 1 315 ? -6.127 -11.443 40.350 1.00 55.16 315 PRO A O 1
ATOM 2394 N N . PRO A 1 316 ? -7.754 -12.852 39.689 1.00 45.75 316 PRO A N 1
ATOM 2395 C CA . PRO A 1 316 ? -8.126 -13.166 41.056 1.00 45.75 316 PRO A CA 1
ATOM 2396 C C . PRO A 1 316 ? -6.910 -13.810 41.719 1.00 45.75 316 PRO A C 1
ATOM 2398 O O . PRO A 1 316 ? -6.468 -14.878 41.297 1.00 45.75 316 PRO A O 1
ATOM 2401 N N . ALA A 1 317 ? -6.358 -13.145 42.736 1.00 43.41 317 ALA A N 1
ATOM 2402 C CA . ALA A 1 317 ? -5.362 -13.750 43.600 1.00 43.41 317 ALA A CA 1
ATOM 2403 C C . ALA A 1 317 ? -5.950 -15.075 44.082 1.00 43.41 317 ALA A C 1
ATOM 2405 O O . ALA A 1 317 ? -7.041 -15.093 44.656 1.00 43.41 317 ALA A O 1
ATOM 2406 N N . THR A 1 318 ? -5.275 -16.178 43.771 1.00 39.69 318 THR A N 1
ATOM 2407 C CA . THR A 1 318 ? -5.681 -17.531 44.134 1.00 39.69 318 THR A CA 1
ATOM 2408 C C . THR A 1 318 ? -6.012 -17.556 45.624 1.00 39.69 318 THR A C 1
ATOM 2410 O O . THR A 1 318 ? -5.119 -17.527 46.469 1.00 39.69 318 THR A O 1
ATOM 2413 N N . ALA A 1 319 ? -7.305 -17.535 45.956 1.00 36.91 319 ALA A N 1
ATOM 2414 C CA . ALA A 1 319 ? -7.752 -17.561 47.337 1.00 36.91 319 ALA A CA 1
ATOM 2415 C C . ALA A 1 319 ? -7.275 -18.876 47.978 1.00 36.91 319 ALA A C 1
ATOM 2417 O O . ALA A 1 319 ? -7.400 -19.937 47.350 1.00 36.91 319 ALA A O 1
ATOM 2418 N N . PRO A 1 320 ? -6.724 -18.849 49.204 1.00 41.66 320 PRO A N 1
ATOM 2419 C CA . PRO A 1 320 ? -6.338 -20.070 49.885 1.00 41.66 320 PRO A CA 1
ATOM 2420 C C . PRO A 1 320 ? -7.591 -20.921 50.105 1.00 41.66 320 PRO A C 1
ATOM 2422 O O . PRO A 1 320 ? -8.616 -20.441 50.590 1.00 41.66 320 PRO A O 1
ATOM 2425 N N . ARG A 1 321 ? -7.505 -22.196 49.708 1.00 34.12 321 ARG A N 1
ATOM 2426 C CA . ARG A 1 321 ? -8.514 -23.226 49.992 1.00 34.12 321 ARG A CA 1
ATOM 2427 C C . ARG A 1 321 ? -8.922 -23.138 51.469 1.00 34.12 321 ARG A C 1
ATOM 2429 O O . ARG A 1 321 ? -8.028 -23.169 52.315 1.00 34.12 321 ARG A O 1
ATOM 2436 N N . PRO A 1 322 ? -10.221 -23.107 51.805 1.00 40.47 322 PRO A N 1
ATOM 2437 C CA . PRO A 1 322 ? -10.634 -23.300 53.181 1.00 40.47 322 PRO A CA 1
ATOM 2438 C C . PRO A 1 322 ? -10.372 -24.770 53.526 1.00 40.47 322 PRO A C 1
ATOM 2440 O O . PRO A 1 322 ? -11.048 -25.667 53.027 1.00 40.47 322 PRO A O 1
ATOM 2443 N N . THR A 1 323 ? -9.336 -25.033 54.317 1.00 36.84 323 THR A N 1
ATOM 2444 C CA . THR A 1 323 ? -9.237 -26.287 55.064 1.00 36.84 323 THR A CA 1
ATOM 2445 C C . THR A 1 323 ? -10.200 -26.215 56.237 1.00 36.84 323 THR A C 1
ATOM 2447 O O . THR A 1 323 ? -10.187 -25.246 56.996 1.00 36.84 323 THR A O 1
ATOM 2450 N N . ASP A 1 324 ? -11.039 -27.242 56.316 1.00 35.22 324 ASP A N 1
ATOM 2451 C CA . ASP A 1 324 ? -12.109 -27.445 57.279 1.00 35.22 324 ASP A CA 1
ATOM 2452 C C . ASP A 1 324 ? -11.740 -27.150 58.734 1.00 35.22 324 ASP A C 1
ATOM 2454 O O . ASP A 1 324 ? -10.631 -27.394 59.215 1.00 35.22 324 ASP A O 1
ATOM 2458 N N . ALA A 1 325 ? -12.760 -26.668 59.436 1.00 37.12 325 ALA A N 1
ATOM 2459 C CA . ALA A 1 325 ? -12.797 -26.465 60.866 1.00 37.12 325 ALA A CA 1
ATOM 2460 C C . ALA A 1 325 ? -12.525 -27.757 61.652 1.00 37.12 325 ALA A C 1
ATOM 2462 O O . ALA A 1 325 ? -13.068 -28.817 61.350 1.00 37.12 325 ALA A O 1
ATOM 2463 N N . SER A 1 326 ? -11.813 -27.618 62.770 1.00 31.61 326 SER A N 1
ATOM 2464 C CA . SER A 1 326 ? -12.069 -28.447 63.945 1.00 31.61 326 SER A CA 1
ATOM 2465 C C . SER A 1 326 ? -11.897 -27.598 65.202 1.00 31.61 326 SER A C 1
ATOM 2467 O O . SER A 1 326 ? -10.800 -27.164 65.541 1.00 31.61 326 SER A O 1
ATOM 2469 N N . ALA A 1 327 ? -13.022 -27.330 65.861 1.00 35.22 327 ALA A N 1
ATOM 2470 C CA . ALA A 1 327 ? -13.095 -26.734 67.187 1.00 35.22 327 ALA A CA 1
ATOM 2471 C C . ALA A 1 327 ? -12.590 -27.720 68.250 1.00 35.22 327 ALA A C 1
ATOM 2473 O O . ALA A 1 327 ? -12.851 -28.914 68.115 1.00 35.22 327 ALA A O 1
ATOM 2474 N N . THR A 1 328 ? -11.946 -27.223 69.313 1.00 31.64 328 THR A N 1
ATOM 2475 C CA . THR A 1 328 ? -12.090 -27.703 70.706 1.00 31.64 328 THR A CA 1
ATOM 2476 C C . THR A 1 328 ? -11.426 -26.708 71.675 1.00 31.64 328 THR A C 1
ATOM 2478 O O . THR A 1 328 ? -10.245 -26.408 71.549 1.00 31.64 328 THR A O 1
ATOM 2481 N N . ASP A 1 329 ? -12.262 -26.233 72.600 1.00 32.31 329 ASP A N 1
ATOM 2482 C CA . ASP A 1 329 ? -12.076 -25.701 73.959 1.00 32.31 329 ASP A CA 1
ATOM 2483 C C . ASP A 1 329 ? -11.039 -24.633 74.354 1.00 32.31 329 ASP A C 1
ATOM 2485 O O . ASP A 1 329 ? -9.833 -24.720 74.139 1.00 32.31 329 ASP A O 1
ATOM 2489 N N . ALA A 1 330 ? -11.583 -23.665 75.101 1.00 34.81 330 ALA A N 1
ATOM 2490 C CA . ALA A 1 330 ? -10.906 -22.714 75.978 1.00 34.81 330 ALA A CA 1
ATOM 2491 C C . ALA A 1 330 ? -10.384 -23.392 77.270 1.00 34.81 330 ALA A C 1
ATOM 2493 O O . ALA A 1 330 ? -10.779 -24.515 77.589 1.00 34.81 330 ALA A O 1
ATOM 2494 N N . PRO A 1 331 ? -9.567 -22.693 78.085 1.00 40.59 331 PRO A N 1
ATOM 2495 C CA . PRO A 1 331 ? -10.202 -21.955 79.179 1.00 40.59 331 PRO A CA 1
ATOM 2496 C C . PRO A 1 331 ? -9.579 -20.589 79.525 1.00 40.59 331 PRO A C 1
ATOM 2498 O O . PRO A 1 331 ? -8.470 -20.224 79.147 1.00 40.59 331 PRO A O 1
ATOM 2501 N N . VAL A 1 332 ? -10.390 -19.860 80.287 1.00 34.31 332 VAL A N 1
ATOM 2502 C CA . VAL A 1 332 ? -10.234 -18.548 80.925 1.00 34.31 332 VAL A CA 1
ATOM 2503 C C . VAL A 1 332 ? -9.091 -18.513 81.950 1.00 34.31 332 VAL A C 1
ATOM 2505 O O . VAL A 1 332 ? -8.979 -19.444 82.740 1.00 34.31 332 VAL A O 1
ATOM 2508 N N . THR A 1 333 ? -8.355 -17.394 82.042 1.00 31.72 333 THR A N 1
ATOM 2509 C CA . THR A 1 333 ? -7.960 -16.804 83.343 1.00 31.72 333 THR A CA 1
ATOM 2510 C C . THR A 1 333 ? -7.662 -15.304 83.239 1.00 31.72 333 THR A C 1
ATOM 2512 O O . THR A 1 333 ? -7.142 -14.819 82.241 1.00 31.72 333 THR A O 1
ATOM 2515 N N . ASP A 1 334 ? -8.069 -14.625 84.305 1.00 30.84 334 ASP A N 1
ATOM 2516 C CA . ASP A 1 334 ? -8.201 -13.193 84.580 1.00 30.84 334 ASP A CA 1
ATOM 2517 C C . ASP A 1 334 ? -6.872 -12.464 84.878 1.00 30.84 334 ASP A C 1
ATOM 2519 O O . ASP A 1 334 ? -5.930 -13.102 85.350 1.00 30.84 334 ASP A O 1
ATOM 2523 N N . ALA A 1 335 ? -6.861 -11.131 84.700 1.00 32.66 335 ALA A N 1
ATOM 2524 C CA . ALA A 1 335 ? -6.424 -10.111 85.682 1.00 32.66 335 ALA A CA 1
ATOM 2525 C C . ALA A 1 335 ? -5.739 -8.861 85.072 1.00 32.66 335 ALA A C 1
ATOM 2527 O O . ALA A 1 335 ? -4.617 -8.940 84.583 1.00 32.66 335 ALA A O 1
ATOM 2528 N N . SER A 1 336 ? -6.436 -7.717 85.220 1.00 32.78 336 SER A N 1
ATOM 2529 C CA . SER A 1 336 ? -6.011 -6.412 85.795 1.00 32.78 336 SER A CA 1
ATOM 2530 C C . SER A 1 336 ? -4.709 -5.725 85.334 1.00 32.78 336 SER A C 1
ATOM 2532 O O . SER A 1 336 ? -3.694 -6.367 85.141 1.00 32.78 336 SER A O 1
ATOM 2534 N N . ALA A 1 337 ? -4.530 -4.402 85.335 1.00 31.42 337 ALA A N 1
ATOM 2535 C CA . ALA A 1 337 ? -5.324 -3.171 85.409 1.00 31.42 337 ALA A CA 1
ATOM 2536 C C . ALA A 1 337 ? -4.274 -2.023 85.435 1.00 31.42 337 ALA A C 1
ATOM 2538 O O . ALA A 1 337 ? -3.267 -2.203 86.115 1.00 31.42 337 ALA A O 1
ATOM 2539 N N . THR A 1 338 ? -4.559 -0.866 84.806 1.00 30.25 338 THR A N 1
ATOM 2540 C CA . THR A 1 338 ? -4.074 0.491 85.216 1.00 30.25 338 THR A CA 1
ATOM 2541 C C . THR A 1 338 ? -2.553 0.766 85.010 1.00 30.25 338 THR A C 1
ATOM 2543 O O . THR A 1 338 ? -1.736 -0.122 85.176 1.00 30.25 338 THR A O 1
ATOM 2546 N N . ASP A 1 339 ? -1.997 1.915 84.605 1.00 32.00 339 ASP A N 1
ATOM 2547 C CA . ASP A 1 339 ? -2.369 3.336 84.572 1.00 32.00 339 ASP A CA 1
ATOM 2548 C C . ASP A 1 339 ? -1.460 4.082 83.555 1.00 32.00 339 ASP A C 1
ATOM 2550 O O . ASP A 1 339 ? -0.352 3.630 83.258 1.00 32.00 339 ASP A O 1
ATOM 2554 N N . ALA A 1 340 ? -1.895 5.253 83.080 1.00 34.31 340 ALA A N 1
ATOM 2555 C CA . ALA A 1 340 ? -1.045 6.284 82.447 1.00 34.31 340 ALA A CA 1
ATOM 2556 C C . ALA A 1 340 ? -0.416 7.186 83.555 1.00 34.31 340 ALA A C 1
ATOM 2558 O O . ALA A 1 340 ? -0.846 7.040 84.700 1.00 34.31 340 ALA A O 1
ATOM 2559 N N . PRO A 1 341 ? 0.547 8.123 83.323 1.00 45.22 341 PRO A N 1
ATOM 2560 C CA . PRO A 1 341 ? 0.390 9.265 82.406 1.00 45.22 341 PRO A CA 1
ATOM 2561 C C . PRO A 1 341 ? 1.688 9.807 81.742 1.00 45.22 341 PRO A C 1
ATOM 2563 O O . PRO A 1 341 ? 2.794 9.304 81.916 1.00 45.22 341 PRO A O 1
ATOM 2566 N N . ALA A 1 342 ? 1.495 10.864 80.947 1.00 34.97 342 ALA A N 1
ATOM 2567 C CA . ALA A 1 342 ? 2.480 11.709 80.269 1.00 34.97 342 ALA A CA 1
ATOM 2568 C C . ALA A 1 342 ? 3.388 12.530 81.214 1.00 34.97 342 ALA A C 1
ATOM 2570 O O . ALA A 1 342 ? 3.022 12.719 82.376 1.00 34.97 342 ALA A O 1
ATOM 2571 N N . THR A 1 343 ? 4.483 13.118 80.686 1.00 31.59 343 THR A N 1
ATOM 2572 C CA . THR A 1 343 ? 4.766 14.588 80.667 1.00 31.59 343 THR A CA 1
ATOM 2573 C C . THR A 1 343 ? 6.251 14.935 80.358 1.00 31.59 343 THR A C 1
ATOM 2575 O O . THR A 1 343 ? 7.162 14.340 80.922 1.00 31.59 343 THR A O 1
ATOM 2578 N N . ASP A 1 344 ? 6.414 15.941 79.483 1.00 32.56 344 ASP A N 1
ATOM 2579 C CA . ASP A 1 344 ? 7.467 16.968 79.280 1.00 32.56 344 ASP A CA 1
ATOM 2580 C C . ASP A 1 344 ? 8.899 16.732 78.734 1.00 32.56 344 ASP A C 1
ATOM 2582 O O . ASP A 1 344 ? 9.693 15.913 79.188 1.00 32.56 344 ASP A O 1
ATOM 2586 N N . ALA A 1 345 ? 9.220 17.619 77.774 1.00 36.34 345 ALA A N 1
ATOM 2587 C CA . ALA A 1 345 ? 10.531 18.039 77.256 1.00 36.34 345 ALA A CA 1
ATOM 2588 C C . ALA A 1 345 ? 11.200 19.089 78.196 1.00 36.34 345 ALA A C 1
ATOM 2590 O O . ALA A 1 345 ? 10.531 19.525 79.134 1.00 36.34 345 ALA A O 1
ATOM 2591 N N . PRO A 1 346 ? 12.464 19.557 77.990 1.00 46.41 346 PRO A N 1
ATOM 2592 C CA . PRO A 1 346 ? 12.751 20.577 76.956 1.00 46.41 346 PRO A CA 1
ATOM 2593 C C . PRO A 1 346 ? 14.191 20.634 76.349 1.00 46.41 346 PRO A C 1
ATOM 2595 O O . PRO A 1 346 ? 15.170 20.160 76.912 1.00 46.41 346 PRO A O 1
ATOM 2598 N N . VAL A 1 347 ? 14.252 21.253 75.159 1.00 34.81 347 VAL A N 1
ATOM 2599 C CA . VAL A 1 347 ? 15.179 22.268 74.573 1.00 34.81 347 VAL A CA 1
ATOM 2600 C C . VAL A 1 347 ? 16.511 22.614 75.284 1.00 34.81 347 VAL A C 1
ATOM 2602 O O . VAL A 1 347 ? 16.494 22.854 76.486 1.00 34.81 347 VAL A O 1
ATOM 2605 N N . THR A 1 348 ? 17.619 22.800 74.521 1.00 32.56 348 THR A N 1
ATOM 2606 C CA . THR A 1 348 ? 18.445 24.054 74.435 1.00 32.56 348 THR A CA 1
ATOM 2607 C C . THR A 1 348 ? 19.641 23.968 73.446 1.00 32.56 348 THR A C 1
ATOM 2609 O O . THR A 1 348 ? 20.529 23.139 73.609 1.00 32.56 348 THR A O 1
ATOM 2612 N N . ASP A 1 349 ? 19.599 24.876 72.457 1.00 32.62 349 ASP A N 1
ATOM 2613 C CA . ASP A 1 349 ? 20.595 25.723 71.750 1.00 32.62 349 ASP A CA 1
ATOM 2614 C C . ASP A 1 349 ? 21.953 25.290 71.138 1.00 32.62 349 ASP A C 1
ATOM 2616 O O . ASP A 1 349 ? 22.743 24.509 71.658 1.00 32.62 349 ASP A O 1
ATOM 2620 N N . ALA A 1 350 ? 22.194 25.963 69.998 1.00 34.75 350 ALA A N 1
ATOM 2621 C CA . ALA A 1 350 ? 23.320 26.001 69.051 1.00 34.75 350 ALA A CA 1
ATOM 2622 C C . ALA A 1 350 ? 24.559 26.802 69.577 1.00 34.75 350 ALA A C 1
ATOM 2624 O O . ALA A 1 350 ? 24.488 27.268 70.715 1.00 34.75 350 ALA A O 1
ATOM 2625 N N . PRO A 1 351 ? 25.688 27.018 68.833 1.00 45.19 351 PRO A N 1
ATOM 2626 C CA . PRO A 1 351 ? 25.715 27.782 67.567 1.00 45.19 351 PRO A CA 1
ATOM 2627 C C . PRO A 1 351 ? 26.778 27.405 66.491 1.00 45.19 351 PRO A C 1
ATOM 2629 O O . PRO A 1 351 ? 27.740 26.677 66.707 1.00 45.19 351 PRO A O 1
ATOM 2632 N N . VAL A 1 352 ? 26.531 27.995 65.318 1.00 36.66 352 VAL A N 1
ATOM 2633 C CA . VAL A 1 352 ? 27.355 28.379 64.148 1.00 36.66 352 VAL A CA 1
ATOM 2634 C C . VAL A 1 352 ? 28.890 28.450 64.307 1.00 36.66 352 VAL A C 1
ATOM 2636 O O . VAL A 1 352 ? 29.374 29.200 65.151 1.00 36.66 352 VAL A O 1
ATOM 2639 N N . THR A 1 353 ? 29.624 27.873 63.336 1.00 33.56 353 THR A N 1
ATOM 2640 C CA . THR A 1 353 ? 30.823 28.492 62.716 1.00 33.56 353 THR A CA 1
ATOM 2641 C C . THR A 1 353 ? 31.156 27.916 61.329 1.00 33.56 353 THR A C 1
ATOM 2643 O O . THR A 1 353 ? 31.138 26.708 61.113 1.00 33.56 353 THR A O 1
ATOM 2646 N N . ASP A 1 354 ? 31.468 28.835 60.412 1.00 32.06 354 ASP A N 1
ATOM 2647 C CA . ASP A 1 354 ? 32.060 28.670 59.076 1.00 32.06 354 ASP A CA 1
ATOM 2648 C C . ASP A 1 354 ? 33.407 27.919 59.086 1.00 32.06 354 ASP A C 1
ATOM 2650 O O . ASP A 1 354 ? 34.133 28.001 60.077 1.00 32.06 354 ASP A O 1
ATOM 2654 N N . VAL A 1 355 ? 33.767 27.288 57.953 1.00 34.16 355 VAL A N 1
ATOM 2655 C CA . VAL A 1 355 ? 35.087 27.348 57.267 1.00 34.16 355 VAL A CA 1
ATOM 2656 C C . VAL A 1 355 ? 35.225 26.219 56.222 1.00 34.16 355 VAL A C 1
ATOM 2658 O O . VAL A 1 355 ? 35.274 25.034 56.532 1.00 34.16 355 VAL A O 1
ATOM 2661 N N . SER A 1 356 ? 35.298 26.657 54.963 1.00 31.00 356 SER A N 1
ATOM 2662 C CA . SER A 1 356 ? 36.201 26.275 53.865 1.00 31.00 356 SER A CA 1
ATOM 2663 C C . SER A 1 356 ? 36.804 24.862 53.757 1.00 31.00 356 SER A C 1
ATOM 2665 O O . SER A 1 356 ? 37.583 24.423 54.592 1.00 31.00 356 SER A O 1
ATOM 2667 N N . THR A 1 357 ? 36.621 24.318 52.546 1.00 28.94 357 THR A N 1
ATOM 2668 C CA . THR A 1 357 ? 37.624 23.613 51.722 1.00 28.94 357 THR A CA 1
ATOM 2669 C C . THR A 1 357 ? 38.206 22.315 52.276 1.00 28.94 357 THR A C 1
ATOM 2671 O O . THR A 1 357 ? 39.031 22.338 53.180 1.00 28.94 357 THR A O 1
ATOM 2674 N N . THR A 1 358 ? 37.910 21.194 51.608 1.00 29.34 358 THR A N 1
ATOM 2675 C CA . THR A 1 358 ? 38.907 20.267 51.022 1.00 29.34 358 THR A CA 1
ATOM 2676 C C . THR A 1 358 ? 38.187 19.041 50.456 1.00 29.34 358 THR A C 1
ATOM 2678 O O . THR A 1 358 ? 37.554 18.282 51.185 1.00 29.34 358 THR A O 1
ATOM 2681 N N . SER A 1 359 ? 38.300 18.840 49.143 1.00 38.62 359 SER A N 1
ATOM 2682 C CA . SER A 1 359 ? 37.970 17.581 48.471 1.00 38.62 359 SER A CA 1
ATOM 2683 C C . SER A 1 359 ? 38.836 16.434 49.005 1.00 38.62 359 SER A C 1
ATOM 2685 O O . SER A 1 359 ? 40.053 16.609 49.096 1.00 38.62 359 SER A O 1
ATOM 2687 N N . PRO A 1 360 ? 38.281 15.236 49.245 1.00 41.84 360 PRO A N 1
ATOM 2688 C CA . PRO A 1 360 ? 39.054 14.004 49.272 1.00 41.84 360 PRO A CA 1
ATOM 2689 C C . PRO A 1 360 ? 38.924 13.221 47.947 1.00 41.84 360 PRO A C 1
ATOM 2691 O O . PRO A 1 360 ? 38.068 13.526 47.113 1.00 41.84 360 PRO A O 1
ATOM 2694 N N . PRO A 1 361 ? 39.835 12.265 47.701 1.00 35.41 361 PRO A N 1
ATOM 2695 C CA . PRO A 1 361 ? 40.299 11.923 46.366 1.00 35.41 361 PRO A CA 1
ATOM 2696 C C . PRO A 1 361 ? 39.491 10.813 45.689 1.00 35.41 361 PRO A C 1
ATOM 2698 O O . PRO A 1 361 ? 38.934 9.915 46.318 1.00 35.41 361 PRO A O 1
ATOM 2701 N N . ILE A 1 362 ? 39.522 10.880 44.360 1.00 34.44 362 ILE A N 1
ATOM 2702 C CA . ILE A 1 362 ? 39.055 9.882 43.402 1.00 34.44 362 ILE A CA 1
ATOM 2703 C C . ILE A 1 362 ? 39.752 8.545 43.695 1.00 34.44 362 ILE A C 1
ATOM 2705 O O . ILE A 1 362 ? 40.977 8.444 43.620 1.00 34.44 362 ILE A O 1
ATOM 2709 N N . THR A 1 363 ? 38.969 7.512 43.998 1.00 31.98 363 THR A N 1
ATOM 2710 C CA . THR A 1 363 ? 39.399 6.113 43.881 1.00 31.98 363 THR A CA 1
ATOM 2711 C C . THR A 1 363 ? 39.070 5.623 42.468 1.00 31.98 363 THR A C 1
ATOM 2713 O O . THR A 1 363 ? 37.997 5.940 41.950 1.00 31.98 363 THR A O 1
ATOM 2716 N N . PRO A 1 364 ? 39.976 4.888 41.799 1.00 33.97 364 PRO A N 1
ATOM 2717 C CA . PRO A 1 364 ? 39.753 4.442 40.434 1.00 33.97 364 PRO A CA 1
ATOM 2718 C C . PRO A 1 364 ? 38.794 3.252 40.455 1.00 33.97 364 PRO A C 1
ATOM 2720 O O . PRO A 1 364 ? 39.163 2.147 40.854 1.00 33.97 364 PRO A O 1
ATOM 2723 N N . THR A 1 365 ? 37.556 3.462 40.014 1.00 29.03 365 THR A N 1
ATOM 2724 C CA . THR A 1 365 ? 36.701 2.359 39.588 1.00 29.03 365 THR A CA 1
ATOM 2725 C C . THR A 1 365 ? 37.340 1.710 38.367 1.00 29.03 365 THR A C 1
ATOM 2727 O O . THR A 1 365 ? 37.670 2.347 37.367 1.00 29.03 365 THR A O 1
ATOM 2730 N N . THR A 1 366 ? 37.581 0.414 38.495 1.00 30.67 366 THR A N 1
ATOM 2731 C CA . THR A 1 366 ? 38.104 -0.464 37.463 1.00 30.67 366 THR A CA 1
ATOM 2732 C C . THR A 1 366 ? 37.213 -0.399 36.224 1.00 30.67 366 THR A C 1
ATOM 2734 O O . THR A 1 366 ? 36.100 -0.917 36.187 1.00 30.67 366 THR A O 1
ATOM 2737 N N . SER A 1 367 ? 37.732 0.270 35.196 1.00 30.22 367 SER A N 1
ATOM 2738 C CA . SER A 1 367 ? 37.192 0.285 33.842 1.00 30.22 367 SER A CA 1
ATOM 2739 C C . SER A 1 367 ? 37.054 -1.150 33.327 1.00 30.22 367 SER A C 1
ATOM 2741 O O . SER A 1 367 ? 38.045 -1.869 33.169 1.00 30.22 367 SER A O 1
ATOM 2743 N N . LYS A 1 368 ? 35.814 -1.589 33.095 1.00 38.62 368 LYS A N 1
ATOM 2744 C CA . LYS A 1 368 ? 35.516 -2.821 32.364 1.00 38.62 368 LYS A CA 1
ATOM 2745 C C . LYS A 1 368 ? 35.728 -2.522 30.878 1.00 38.62 368 LYS A C 1
ATOM 2747 O O . LYS A 1 368 ? 35.093 -1.629 30.328 1.00 38.62 368 LYS A O 1
ATOM 2752 N N . ALA A 1 369 ? 36.658 -3.248 30.263 1.00 35.97 369 ALA A N 1
ATOM 2753 C CA . ALA A 1 369 ? 37.053 -3.085 28.868 1.00 35.97 369 ALA A CA 1
ATOM 2754 C C . ALA A 1 369 ? 35.857 -3.186 27.889 1.00 35.97 369 ALA A C 1
ATOM 2756 O O . ALA A 1 369 ? 34.945 -3.987 28.127 1.00 35.97 369 ALA A O 1
ATOM 2757 N N . PRO A 1 370 ? 35.864 -2.421 26.779 1.00 39.97 370 PRO A N 1
ATOM 2758 C CA . PRO A 1 370 ? 34.790 -2.436 25.791 1.00 39.97 370 PRO A CA 1
ATOM 2759 C C . PRO A 1 370 ? 34.768 -3.767 25.024 1.00 39.97 370 PRO A C 1
ATOM 2761 O O . PRO A 1 370 ? 35.790 -4.220 24.505 1.00 39.97 370 PRO A O 1
ATOM 2764 N N . LYS A 1 371 ? 33.592 -4.404 24.957 1.00 38.09 371 LYS A N 1
ATOM 2765 C CA . LYS A 1 371 ? 33.347 -5.588 24.119 1.00 38.09 371 LYS A CA 1
ATOM 2766 C C . LYS A 1 371 ? 33.182 -5.184 22.646 1.00 38.09 371 LYS A C 1
ATOM 2768 O O . LYS A 1 371 ? 32.700 -4.100 22.336 1.00 38.09 371 LYS A O 1
ATOM 2773 N N . ALA A 1 372 ? 33.595 -6.087 21.758 1.00 37.88 372 ALA A N 1
ATOM 2774 C CA . ALA A 1 372 ? 33.580 -5.943 20.303 1.00 37.88 372 ALA A CA 1
ATOM 2775 C C . ALA A 1 372 ? 32.152 -5.824 19.705 1.00 37.88 372 ALA A C 1
ATOM 2777 O O . ALA A 1 372 ? 31.215 -6.408 20.254 1.00 37.88 372 ALA A O 1
ATOM 2778 N N . PRO A 1 373 ? 31.978 -5.135 18.557 1.00 44.56 373 PRO A N 1
ATOM 2779 C CA . PRO A 1 373 ? 30.681 -4.653 18.055 1.00 44.56 373 PRO A CA 1
ATOM 2780 C C . PRO A 1 373 ? 29.812 -5.697 17.319 1.00 44.56 373 PRO A C 1
ATOM 2782 O O . PRO A 1 373 ? 29.087 -5.349 16.397 1.00 44.56 373 PRO A O 1
ATOM 2785 N N . TYR A 1 374 ? 29.855 -6.976 17.702 1.00 42.62 374 TYR A N 1
ATOM 2786 C CA . TYR A 1 374 ? 29.027 -8.028 17.077 1.00 42.62 374 TYR A CA 1
ATOM 2787 C C . TYR A 1 374 ? 28.386 -8.994 18.088 1.00 42.62 374 TYR A C 1
ATOM 2789 O O . TYR A 1 374 ? 28.143 -10.159 17.790 1.00 42.62 374 TYR A O 1
ATOM 2797 N N . ALA A 1 375 ? 28.104 -8.505 19.298 1.00 37.00 375 ALA A N 1
ATOM 2798 C CA . ALA A 1 375 ? 27.419 -9.262 20.349 1.00 37.00 375 ALA A CA 1
ATOM 2799 C C . ALA A 1 375 ? 26.225 -8.510 20.973 1.00 37.00 375 ALA A C 1
ATOM 2801 O O . ALA A 1 375 ? 25.712 -8.948 21.992 1.00 37.00 375 ALA A O 1
ATOM 2802 N N . SER A 1 376 ? 25.776 -7.399 20.374 1.00 35.50 376 SER A N 1
ATOM 2803 C CA . SER A 1 376 ? 24.590 -6.648 20.821 1.00 35.50 376 SER A CA 1
ATOM 2804 C C . SER A 1 376 ? 23.290 -7.067 20.121 1.00 35.50 376 SER A C 1
ATOM 2806 O O . SER A 1 376 ? 22.232 -6.600 20.494 1.00 35.50 376 SER A O 1
ATOM 2808 N N . MET A 1 377 ? 23.341 -7.964 19.129 1.00 39.12 377 MET A N 1
ATOM 2809 C CA . MET A 1 377 ? 22.157 -8.399 18.360 1.00 39.12 377 MET A CA 1
ATOM 2810 C C . MET A 1 377 ? 21.497 -9.681 18.900 1.00 39.12 377 MET A C 1
ATOM 2812 O O . MET A 1 377 ? 20.666 -10.274 18.221 1.00 39.12 377 MET A O 1
ATOM 2816 N N . ALA A 1 378 ? 21.888 -10.150 20.088 1.00 39.78 378 ALA A N 1
ATOM 2817 C CA . ALA A 1 378 ? 21.332 -11.364 20.698 1.00 39.78 378 ALA A CA 1
ATOM 2818 C C . ALA A 1 378 ? 20.816 -11.160 22.133 1.00 39.78 378 ALA A C 1
ATOM 2820 O O . ALA A 1 378 ? 20.323 -12.113 22.727 1.00 39.78 378 ALA A O 1
ATOM 2821 N N . GLU A 1 379 ? 20.913 -9.945 22.684 1.00 33.44 379 GLU A N 1
ATOM 2822 C CA . GLU A 1 379 ? 20.436 -9.635 24.042 1.00 33.44 379 GLU A CA 1
ATOM 2823 C C . GLU A 1 379 ? 19.234 -8.665 24.054 1.00 33.44 379 GLU A C 1
ATOM 2825 O O . GLU A 1 379 ? 18.510 -8.651 25.041 1.00 33.44 379 GLU A O 1
ATOM 2830 N N . ASP A 1 380 ? 18.900 -8.004 22.933 1.00 36.47 380 ASP A N 1
ATOM 2831 C CA . ASP A 1 380 ? 17.661 -7.203 22.783 1.00 36.47 380 ASP A CA 1
ATOM 2832 C C . ASP A 1 380 ? 16.404 -8.057 22.481 1.00 36.47 380 ASP A C 1
ATOM 2834 O O . ASP A 1 380 ? 15.321 -7.531 22.253 1.00 36.47 380 ASP A O 1
ATOM 2838 N N . ALA A 1 381 ? 16.526 -9.390 22.465 1.00 39.59 381 ALA A N 1
ATOM 2839 C CA . ALA A 1 381 ? 15.404 -10.321 22.276 1.00 39.59 381 ALA A CA 1
ATOM 2840 C C . ALA A 1 381 ? 14.888 -10.932 23.596 1.00 39.59 381 ALA A C 1
ATOM 2842 O O . ALA A 1 381 ? 14.091 -11.868 23.560 1.00 39.59 381 ALA A O 1
ATOM 2843 N N . LEU A 1 382 ? 15.376 -10.455 24.748 1.00 38.34 382 LEU A N 1
ATOM 2844 C CA . LEU A 1 382 ? 15.031 -10.972 26.079 1.00 38.34 382 LEU A CA 1
ATOM 2845 C C . LEU A 1 382 ? 14.659 -9.865 27.082 1.00 38.34 382 LEU A C 1
ATOM 2847 O O . LEU A 1 382 ? 14.788 -10.061 28.290 1.00 38.34 382 LEU A O 1
ATOM 2851 N N . GLU A 1 383 ? 14.159 -8.720 26.613 1.00 37.81 383 GLU A N 1
ATOM 2852 C CA . GLU A 1 383 ? 13.209 -7.965 27.435 1.00 37.81 383 GLU A CA 1
ATOM 2853 C C . GLU A 1 383 ? 11.886 -8.735 27.365 1.00 37.81 383 GLU A C 1
ATOM 2855 O O . GLU A 1 383 ? 11.146 -8.645 26.391 1.00 37.81 383 GLU A O 1
ATOM 2860 N N . GLU A 1 384 ? 11.661 -9.614 28.344 1.00 42.28 384 GLU A N 1
ATOM 2861 C CA . GLU A 1 384 ? 10.401 -10.338 28.508 1.00 42.28 384 GLU A CA 1
ATOM 2862 C C . GLU A 1 384 ? 9.250 -9.323 28.549 1.00 42.28 384 GLU A C 1
ATOM 2864 O O . GLU A 1 384 ? 9.144 -8.548 29.503 1.00 42.28 384 GLU A O 1
ATOM 2869 N N . ASP A 1 385 ? 8.421 -9.329 27.498 1.00 46.84 385 ASP A N 1
ATOM 2870 C CA . ASP A 1 385 ? 7.155 -8.604 27.398 1.00 46.84 385 ASP A CA 1
ATOM 2871 C C . ASP A 1 385 ? 6.402 -8.729 28.732 1.00 46.84 385 ASP A C 1
ATOM 2873 O O . ASP A 1 385 ? 5.882 -9.796 29.072 1.00 46.84 385 ASP A O 1
ATOM 2877 N N . GLN A 1 386 ? 6.324 -7.639 29.502 1.00 54.72 386 GLN A N 1
ATOM 2878 C CA . GLN A 1 386 ? 5.438 -7.546 30.664 1.00 54.72 386 GLN A CA 1
ATOM 2879 C C . GLN A 1 386 ? 3.987 -7.379 30.188 1.00 54.72 386 GLN A C 1
ATOM 2881 O O . GLN A 1 386 ? 3.291 -6.451 30.580 1.00 54.72 386 GLN A O 1
ATOM 2886 N N . GLU A 1 387 ? 3.520 -8.263 29.307 1.00 65.44 387 GLU A N 1
ATOM 2887 C CA . GLU A 1 387 ? 2.111 -8.347 28.954 1.00 65.44 387 GLU A CA 1
ATOM 2888 C C . GLU A 1 387 ? 1.353 -9.051 30.078 1.00 65.44 387 GLU A C 1
ATOM 2890 O O . GLU A 1 387 ? 1.721 -10.134 30.544 1.00 65.44 387 GLU A O 1
ATOM 2895 N N . THR A 1 388 ? 0.238 -8.460 30.499 1.00 82.12 388 THR A N 1
ATOM 2896 C CA . THR A 1 388 ? -0.668 -9.114 31.445 1.00 82.12 388 THR A CA 1
ATOM 2897 C C . THR A 1 388 ? -1.143 -10.462 30.873 1.00 82.12 388 THR A C 1
ATOM 2899 O O . THR A 1 388 ? -1.461 -10.566 29.690 1.00 82.12 388 THR A O 1
ATOM 2902 N N . GLU A 1 389 ? -1.277 -11.503 31.708 1.00 86.44 389 GLU A N 1
ATOM 2903 C CA . GLU A 1 389 ? -1.703 -12.860 31.294 1.00 86.44 389 GLU A CA 1
ATOM 2904 C C . GLU A 1 389 ? -2.987 -12.857 30.434 1.00 86.44 389 GLU A C 1
ATOM 2906 O O . GLU A 1 389 ? -3.129 -13.635 29.491 1.00 86.44 389 GLU A O 1
ATOM 2911 N N . ARG A 1 390 ? -3.918 -11.934 30.715 1.00 86.56 390 ARG A N 1
ATOM 2912 C CA . ARG A 1 390 ? -5.144 -11.740 29.922 1.00 86.56 390 ARG A CA 1
ATOM 2913 C C . ARG A 1 390 ? -4.888 -11.142 28.541 1.00 86.56 390 ARG A C 1
ATOM 2915 O O . ARG A 1 390 ? -5.505 -11.600 27.583 1.00 86.56 390 ARG A O 1
ATOM 2922 N N . SER A 1 391 ? -3.999 -10.154 28.438 1.00 90.88 391 SER A N 1
ATOM 2923 C CA . SER A 1 391 ? -3.569 -9.582 27.158 1.00 90.88 391 SER A CA 1
ATOM 2924 C C . SER A 1 391 ? -2.951 -10.674 26.290 1.00 90.88 391 SER A C 1
ATOM 2926 O O . SER A 1 391 ? -3.383 -10.869 25.156 1.00 90.88 391 SER A O 1
ATOM 2928 N N . SER A 1 392 ? -2.068 -11.491 26.872 1.00 91.19 392 SER A N 1
ATOM 2929 C CA . SER A 1 392 ? -1.470 -12.643 26.192 1.00 91.19 392 SER A CA 1
ATOM 2930 C C . SER A 1 392 ? -2.522 -13.667 25.733 1.00 91.19 392 SER A C 1
ATOM 2932 O O . SER A 1 392 ? -2.529 -14.082 24.572 1.00 91.19 392 SER A O 1
ATOM 2934 N N . ALA A 1 393 ? -3.483 -14.028 26.595 1.00 91.50 393 ALA A N 1
ATOM 2935 C CA . ALA A 1 393 ? -4.564 -14.954 26.242 1.00 91.50 393 ALA A CA 1
ATOM 2936 C C . ALA A 1 393 ? -5.458 -14.424 25.104 1.00 91.50 393 ALA A C 1
ATOM 2938 O O . ALA A 1 393 ? -5.835 -15.174 24.198 1.00 91.50 393 ALA A O 1
ATOM 2939 N N . LEU A 1 394 ? -5.781 -13.128 25.124 1.00 93.81 394 LEU A N 1
ATOM 2940 C CA . LEU A 1 394 ? -6.579 -12.475 24.090 1.00 93.81 394 LEU A CA 1
ATOM 2941 C C . LEU A 1 394 ? -5.811 -12.379 22.765 1.00 93.81 394 LEU A C 1
ATOM 2943 O O . LEU A 1 394 ? -6.360 -12.712 21.714 1.00 93.81 394 LEU A O 1
ATOM 2947 N N . ALA A 1 395 ? -4.532 -12.006 22.815 1.00 94.00 395 ALA A N 1
ATOM 2948 C CA . ALA A 1 395 ? -3.652 -11.940 21.655 1.00 94.00 395 ALA A CA 1
ATOM 2949 C C . ALA A 1 395 ? -3.454 -13.321 21.004 1.00 94.00 395 ALA A C 1
ATOM 2951 O O . ALA A 1 395 ? -3.535 -13.452 19.778 1.00 94.00 395 ALA A O 1
ATOM 2952 N N . ALA A 1 396 ? -3.291 -14.378 21.807 1.00 93.50 396 ALA A N 1
ATOM 2953 C CA . ALA A 1 396 ? -3.237 -15.757 21.328 1.00 93.50 396 ALA A CA 1
ATOM 2954 C C . ALA A 1 396 ? -4.553 -16.179 20.649 1.00 93.50 396 ALA A C 1
ATOM 2956 O O . ALA A 1 396 ? -4.532 -16.778 19.571 1.00 93.50 396 ALA A O 1
ATOM 2957 N N . GLY A 1 397 ? -5.702 -15.820 21.233 1.00 93.44 397 GLY A N 1
ATOM 2958 C CA . GLY A 1 397 ? -7.016 -16.079 20.644 1.00 93.44 397 GLY A CA 1
ATOM 2959 C C . GLY A 1 397 ? -7.228 -15.370 19.300 1.00 93.44 397 GLY A C 1
ATOM 2960 O O . GLY A 1 397 ? -7.693 -15.995 18.345 1.00 93.44 397 GLY A O 1
ATOM 2961 N N . ILE A 1 398 ? -6.826 -14.099 19.194 1.00 95.31 398 ILE A N 1
ATOM 2962 C CA . ILE A 1 398 ? -6.862 -13.320 17.942 1.00 95.31 398 ILE A CA 1
ATOM 2963 C C . ILE A 1 398 ? -5.960 -13.958 16.884 1.00 95.31 398 ILE A C 1
ATOM 2965 O O . ILE A 1 398 ? -6.392 -14.168 15.751 1.00 95.31 398 ILE A O 1
ATOM 2969 N N . THR A 1 399 ? -4.733 -14.319 17.263 1.00 93.31 399 THR A N 1
ATOM 2970 C CA . THR A 1 399 ? -3.761 -14.964 16.370 1.00 93.31 399 THR A CA 1
ATOM 2971 C C . THR A 1 399 ? -4.310 -16.286 15.827 1.00 93.31 399 THR A C 1
ATOM 2973 O O . THR A 1 399 ? -4.239 -16.547 14.627 1.00 93.31 399 THR A O 1
ATOM 2976 N N . ALA A 1 400 ? -4.931 -17.102 16.683 1.00 92.00 400 ALA A N 1
ATOM 2977 C CA . ALA A 1 400 ? -5.544 -18.365 16.283 1.00 92.00 400 ALA A CA 1
ATOM 2978 C C . ALA A 1 400 ? -6.774 -18.184 15.374 1.00 92.00 400 ALA A C 1
ATOM 2980 O O . ALA A 1 400 ? -7.029 -19.026 14.513 1.00 92.00 400 ALA A O 1
ATOM 2981 N N . GLU A 1 401 ? -7.563 -17.123 15.562 1.00 92.00 401 GLU A N 1
ATOM 2982 C CA . GLU A 1 401 ? -8.684 -16.788 14.673 1.00 92.00 401 GLU A CA 1
ATOM 2983 C C . GLU A 1 401 ? -8.185 -16.329 13.296 1.00 92.00 401 GLU A C 1
ATOM 2985 O O . GLU A 1 401 ? -8.684 -16.809 12.281 1.00 92.00 401 GLU A O 1
ATOM 2990 N N . LEU A 1 402 ? -7.162 -15.470 13.248 1.00 89.81 402 LEU A N 1
ATOM 2991 C CA . LEU A 1 402 ? -6.548 -15.024 11.994 1.00 89.81 402 LEU A CA 1
ATOM 2992 C C . LEU A 1 402 ? -5.930 -16.189 11.216 1.00 89.81 402 LEU A C 1
ATOM 2994 O O . LEU A 1 402 ? -6.189 -16.329 10.025 1.00 89.81 402 LEU A O 1
ATOM 2998 N N . ALA A 1 403 ? -5.203 -17.084 11.890 1.00 87.56 403 ALA A N 1
ATOM 2999 C CA . ALA A 1 403 ? -4.647 -18.280 11.257 1.00 87.56 403 ALA A CA 1
ATOM 3000 C C . ALA A 1 403 ? -5.739 -19.199 10.672 1.00 87.56 403 ALA A C 1
ATOM 3002 O O . ALA A 1 403 ? -5.536 -19.828 9.633 1.00 87.56 403 ALA A O 1
ATOM 3003 N N . ARG A 1 404 ? -6.914 -19.274 11.316 1.00 86.94 404 ARG A N 1
ATOM 3004 C CA . ARG A 1 404 ? -8.066 -20.029 10.795 1.00 86.94 404 ARG A CA 1
ATOM 3005 C C . ARG A 1 404 ? -8.674 -19.379 9.558 1.00 86.94 404 ARG A C 1
ATOM 3007 O O . ARG A 1 404 ? -9.004 -20.097 8.621 1.00 86.94 404 ARG A O 1
ATOM 3014 N N . GLU A 1 405 ? -8.802 -18.057 9.528 1.00 85.19 405 GLU A N 1
ATOM 3015 C CA . GLU A 1 405 ? -9.293 -17.338 8.345 1.00 85.19 405 GLU A CA 1
ATOM 3016 C C . GLU A 1 405 ? -8.317 -17.428 7.169 1.00 85.19 405 GLU A C 1
ATOM 3018 O O . GLU A 1 405 ? -8.728 -17.703 6.041 1.00 85.19 405 GLU A O 1
ATOM 3023 N N . GLU A 1 406 ? -7.018 -17.296 7.434 1.00 80.56 406 GLU A N 1
ATOM 3024 C CA . GLU A 1 406 ? -5.975 -17.509 6.429 1.00 80.56 406 GLU A CA 1
ATOM 3025 C C . GLU A 1 406 ? -5.978 -18.948 5.891 1.00 80.56 406 GLU A C 1
ATOM 3027 O O . GLU A 1 406 ? -5.724 -19.156 4.709 1.00 80.56 406 GLU A O 1
ATOM 3032 N N . ALA A 1 407 ? -6.307 -19.950 6.713 1.00 77.62 407 ALA A N 1
ATOM 3033 C CA . ALA A 1 407 ? -6.457 -21.333 6.257 1.00 77.62 407 ALA A CA 1
ATOM 3034 C C . ALA A 1 407 ? -7.777 -21.594 5.505 1.00 77.62 407 ALA A C 1
ATOM 3036 O O . ALA A 1 407 ? -7.843 -22.513 4.689 1.00 77.62 407 ALA A O 1
ATOM 3037 N N . ALA A 1 408 ? -8.828 -20.818 5.788 1.00 74.56 408 ALA A N 1
ATOM 3038 C CA . ALA A 1 408 ? -10.150 -20.957 5.178 1.00 74.56 408 ALA A CA 1
ATOM 3039 C C . ALA A 1 408 ? -10.270 -20.262 3.812 1.00 74.56 408 ALA A C 1
ATOM 3041 O O . ALA A 1 408 ? -11.195 -20.569 3.058 1.00 74.56 408 ALA A O 1
ATOM 3042 N N . THR A 1 409 ? -9.352 -19.348 3.474 1.00 64.12 409 THR A N 1
ATOM 3043 C CA . THR A 1 409 ? -9.300 -18.766 2.126 1.00 64.12 409 THR A CA 1
ATOM 3044 C C . THR A 1 409 ? -8.990 -19.867 1.098 1.00 64.12 409 THR A C 1
ATOM 3046 O O . THR A 1 409 ? -7.997 -20.583 1.255 1.00 64.12 409 THR A O 1
ATOM 3049 N N . PRO A 1 410 ? -9.847 -20.073 0.072 1.00 50.06 410 PRO A N 1
ATOM 3050 C CA . PRO A 1 410 ? -9.739 -21.216 -0.830 1.00 50.06 410 PRO A CA 1
ATOM 3051 C C . PRO A 1 410 ? -8.354 -21.346 -1.467 1.00 50.06 410 PRO A C 1
ATOM 3053 O O . PRO A 1 410 ? -7.848 -20.434 -2.118 1.00 50.06 410 PRO A O 1
ATOM 3056 N N . ALA A 1 411 ? -7.766 -22.534 -1.326 1.00 44.06 411 ALA A N 1
ATOM 3057 C CA . ALA A 1 411 ? -6.455 -22.908 -1.846 1.00 44.06 411 ALA A CA 1
ATOM 3058 C C . ALA A 1 411 ? -6.396 -23.075 -3.381 1.00 44.06 411 ALA A C 1
ATOM 3060 O O . ALA A 1 411 ? -5.499 -23.753 -3.875 1.00 44.06 411 ALA A O 1
ATOM 3061 N N . GLU A 1 412 ? -7.294 -22.460 -4.159 1.00 42.53 412 GLU A N 1
ATOM 3062 C CA . GLU A 1 412 ? -7.223 -22.516 -5.633 1.00 42.53 412 GLU A CA 1
ATOM 3063 C C . GLU A 1 412 ? -5.948 -21.861 -6.196 1.00 42.53 412 GLU A C 1
ATOM 3065 O O . GLU A 1 412 ? -5.573 -22.119 -7.334 1.00 42.53 412 GLU A O 1
ATOM 3070 N N . HIS A 1 413 ? -5.224 -21.087 -5.381 1.00 49.84 413 HIS A N 1
ATOM 3071 C CA . HIS A 1 413 ? -4.042 -20.330 -5.803 1.00 49.84 413 HIS A CA 1
ATOM 3072 C C . HIS A 1 413 ? -2.743 -20.735 -5.084 1.00 49.84 413 HIS A C 1
ATOM 3074 O O . HIS A 1 413 ? -1.697 -20.122 -5.297 1.00 49.84 413 HIS A O 1
ATOM 3080 N N . LYS A 1 414 ? -2.766 -21.775 -4.236 1.00 41.38 414 LYS A N 1
ATOM 3081 C CA . LYS A 1 414 ? -1.592 -22.220 -3.464 1.00 41.38 414 LYS A CA 1
ATOM 3082 C C . LYS A 1 414 ? -1.122 -23.595 -3.958 1.00 41.38 414 LYS A C 1
ATOM 3084 O O . LYS A 1 414 ? -1.571 -24.629 -3.488 1.00 41.38 414 LYS A O 1
ATOM 3089 N N . ALA A 1 415 ? -0.159 -23.559 -4.880 1.00 42.72 415 ALA A N 1
ATOM 3090 C CA . ALA A 1 415 ? 0.686 -24.669 -5.336 1.00 42.72 415 ALA A CA 1
ATOM 3091 C C . ALA A 1 415 ? 0.052 -25.729 -6.263 1.00 42.72 415 ALA A C 1
ATOM 3093 O O . ALA A 1 415 ? -0.225 -26.858 -5.864 1.00 42.72 415 ALA A O 1
ATOM 3094 N N . THR A 1 416 ? 0.037 -25.432 -7.564 1.00 34.66 416 THR A N 1
ATOM 3095 C CA . THR A 1 416 ? 0.209 -26.474 -8.587 1.00 34.66 416 THR A CA 1
ATOM 3096 C C . THR A 1 416 ? 1.708 -26.728 -8.740 1.00 34.66 416 THR A C 1
ATOM 3098 O O . THR A 1 416 ? 2.454 -25.851 -9.173 1.00 34.66 416 THR A O 1
ATOM 3101 N N . THR A 1 417 ? 2.191 -27.905 -8.343 1.00 37.12 417 THR A N 1
ATOM 3102 C CA . THR A 1 417 ? 3.580 -28.315 -8.602 1.00 37.12 417 THR A CA 1
ATOM 3103 C C . THR A 1 417 ? 3.794 -28.387 -10.122 1.00 37.12 417 THR A C 1
ATOM 3105 O O . THR A 1 417 ? 3.036 -29.103 -10.780 1.00 37.12 417 THR A O 1
ATOM 3108 N N . PRO A 1 418 ? 4.769 -27.675 -10.721 1.00 35.62 418 PRO A N 1
ATOM 3109 C CA . PRO A 1 418 ? 4.926 -27.698 -12.167 1.00 35.62 418 PRO A CA 1
ATOM 3110 C C . PRO A 1 418 ? 5.462 -29.062 -12.609 1.00 35.62 418 PRO A C 1
ATOM 3112 O O . PRO A 1 418 ? 6.455 -29.568 -12.078 1.00 35.62 418 PRO A O 1
ATOM 3115 N N . ALA A 1 419 ? 4.800 -29.661 -13.598 1.00 34.94 419 ALA A N 1
ATOM 3116 C CA . ALA A 1 419 ? 5.332 -30.811 -14.312 1.00 34.94 419 ALA A CA 1
ATOM 3117 C C . ALA A 1 419 ? 6.648 -30.412 -15.016 1.00 34.94 419 ALA A C 1
ATOM 3119 O O . ALA A 1 419 ? 6.777 -29.282 -15.496 1.00 34.94 419 ALA A O 1
ATOM 3120 N N . PRO A 1 420 ? 7.646 -31.306 -15.100 1.00 31.44 420 PRO A N 1
ATOM 3121 C CA . PRO A 1 420 ? 8.931 -30.971 -15.697 1.00 31.44 420 PRO A CA 1
ATOM 3122 C C . PRO A 1 420 ? 8.759 -30.738 -17.205 1.00 31.44 420 PRO A C 1
ATOM 3124 O O . PRO A 1 420 ? 8.599 -31.689 -17.966 1.00 31.44 420 PRO A O 1
ATOM 3127 N N . GLY A 1 421 ? 8.790 -29.473 -17.637 1.00 38.19 421 GLY A N 1
ATOM 3128 C CA . GLY A 1 421 ? 8.765 -29.102 -19.058 1.00 38.19 421 GLY A CA 1
ATOM 3129 C C . GLY A 1 421 ? 8.011 -27.821 -19.423 1.00 38.19 421 GLY A C 1
ATOM 3130 O O . GLY A 1 421 ? 8.135 -27.374 -20.559 1.00 38.19 421 GLY A O 1
ATOM 3131 N N . THR A 1 422 ? 7.269 -27.200 -18.504 1.00 31.56 422 THR A N 1
ATOM 3132 C CA . THR A 1 422 ? 6.596 -25.916 -18.759 1.00 31.56 422 THR A CA 1
ATOM 3133 C C . THR A 1 422 ? 7.566 -24.745 -18.621 1.00 31.56 422 THR A C 1
ATOM 3135 O O . THR A 1 422 ? 8.200 -24.556 -17.582 1.00 31.56 422 THR A O 1
ATOM 3138 N N . THR A 1 423 ? 7.691 -23.943 -19.679 1.00 36.84 423 THR A N 1
ATOM 3139 C CA . THR A 1 423 ? 8.333 -22.625 -19.631 1.00 36.84 423 THR A CA 1
ATOM 3140 C C . THR A 1 423 ? 7.651 -21.766 -18.567 1.00 36.84 423 THR A C 1
ATOM 3142 O O . THR A 1 423 ? 6.427 -21.757 -18.491 1.00 36.84 423 THR A O 1
ATOM 3145 N N . LEU A 1 424 ? 8.438 -21.032 -17.776 1.00 39.81 424 LEU A N 1
ATOM 3146 C CA . LEU A 1 424 ? 8.065 -20.272 -16.564 1.00 39.81 424 LEU A CA 1
ATOM 3147 C C . LEU A 1 424 ? 6.919 -19.239 -16.733 1.00 39.81 424 LEU A C 1
ATOM 3149 O O . LEU A 1 424 ? 6.532 -18.584 -15.775 1.00 39.81 424 LEU A O 1
ATOM 3153 N N . LEU A 1 425 ? 6.387 -19.080 -17.945 1.00 45.06 425 LEU A N 1
ATOM 3154 C CA . LEU A 1 425 ? 5.428 -18.054 -18.350 1.00 45.06 425 LEU A CA 1
ATOM 3155 C C . LEU A 1 425 ? 4.020 -18.583 -18.642 1.00 45.06 425 LEU A C 1
ATOM 3157 O O . LEU A 1 425 ? 3.164 -17.791 -19.026 1.00 45.06 425 LEU A O 1
ATOM 3161 N N . ASP A 1 426 ? 3.752 -19.874 -18.429 1.00 37.50 426 ASP A N 1
ATOM 3162 C CA . ASP A 1 426 ? 2.384 -20.385 -18.516 1.00 37.50 426 ASP A CA 1
ATOM 3163 C C . ASP A 1 426 ? 1.713 -20.400 -17.128 1.00 37.50 426 ASP A C 1
ATOM 3165 O O . ASP A 1 426 ? 1.900 -21.297 -16.311 1.00 37.50 426 ASP A O 1
ATOM 3169 N N . THR A 1 427 ? 1.013 -19.296 -16.867 1.00 46.91 427 THR A N 1
ATOM 3170 C CA . THR A 1 427 ? -0.199 -19.128 -16.051 1.00 46.91 427 THR A CA 1
ATOM 3171 C C . THR A 1 427 ? -0.289 -19.812 -14.670 1.00 46.91 427 THR A C 1
ATOM 3173 O O . THR A 1 427 ? -0.606 -20.990 -14.546 1.00 46.91 427 THR A O 1
ATOM 3176 N N . GLY A 1 428 ? -0.171 -19.005 -13.600 1.00 44.56 428 GLY A N 1
ATOM 3177 C CA . GLY A 1 428 ? -0.884 -19.237 -12.327 1.00 44.56 428 GLY A CA 1
ATOM 3178 C C . GLY A 1 428 ? -0.098 -18.982 -11.038 1.00 44.56 428 GLY A C 1
ATOM 3179 O O . GLY A 1 428 ? -0.668 -18.488 -10.074 1.00 44.56 428 GLY A O 1
ATOM 3180 N N . ALA A 1 429 ? 1.207 -19.252 -11.017 1.00 48.59 429 ALA A N 1
ATOM 3181 C CA . ALA A 1 429 ? 1.989 -19.247 -9.778 1.00 48.59 429 ALA A CA 1
ATOM 3182 C C . ALA A 1 429 ? 3.215 -18.333 -9.890 1.00 48.59 429 ALA A C 1
ATOM 3184 O O . ALA A 1 429 ? 4.347 -18.795 -10.024 1.00 48.59 429 ALA A O 1
ATOM 3185 N N . LEU A 1 430 ? 2.988 -17.019 -9.853 1.00 53.91 430 LEU A N 1
ATOM 3186 C CA . LEU A 1 430 ? 4.079 -16.091 -9.557 1.00 53.91 430 LEU A CA 1
ATOM 3187 C C . LEU A 1 430 ? 4.427 -16.245 -8.066 1.00 53.91 430 LEU A C 1
ATOM 3189 O O . LEU A 1 430 ? 3.507 -16.383 -7.255 1.00 53.91 430 LEU A O 1
ATOM 3193 N N . PRO A 1 431 ? 5.717 -16.276 -7.685 1.00 56.84 431 PRO A N 1
ATOM 3194 C CA . PRO A 1 431 ? 6.084 -16.318 -6.276 1.00 56.84 431 PRO A CA 1
ATOM 3195 C C . PRO A 1 431 ? 5.514 -15.073 -5.590 1.00 56.84 431 PRO A C 1
ATOM 3197 O O . PRO A 1 431 ? 5.807 -13.953 -6.002 1.00 56.84 431 PRO A O 1
ATOM 3200 N N . LEU A 1 432 ? 4.670 -15.276 -4.576 1.00 64.19 432 LEU A N 1
ATOM 3201 C CA . LEU A 1 432 ? 4.120 -14.177 -3.790 1.00 64.19 432 LEU A CA 1
ATOM 3202 C C . LEU A 1 432 ? 5.246 -13.528 -2.992 1.00 64.19 432 LEU A C 1
ATOM 3204 O O . LEU A 1 432 ? 6.001 -14.217 -2.302 1.00 64.19 432 LEU A O 1
ATOM 3208 N N . PHE A 1 433 ? 5.326 -12.206 -3.064 1.00 63.12 433 PHE A N 1
ATOM 3209 C CA . PHE A 1 433 ? 6.232 -11.420 -2.239 1.00 63.12 433 PHE A CA 1
ATOM 3210 C C . PHE A 1 433 ? 5.453 -10.920 -1.019 1.00 63.12 433 PHE A C 1
ATOM 3212 O O . PHE A 1 433 ? 4.669 -9.978 -1.155 1.00 63.12 433 PHE A O 1
ATOM 3219 N N . PRO A 1 434 ? 5.596 -11.551 0.163 1.00 66.38 434 PRO A N 1
ATOM 3220 C CA . PRO A 1 434 ? 4.864 -11.116 1.342 1.00 66.38 434 PRO A CA 1
ATOM 3221 C C . PRO A 1 434 ? 5.306 -9.700 1.721 1.00 66.38 434 PRO A C 1
ATOM 3223 O O . PRO A 1 434 ? 6.476 -9.464 2.007 1.00 66.38 434 PRO A O 1
ATOM 3226 N N . LEU A 1 435 ? 4.357 -8.762 1.720 1.00 68.44 435 LEU A N 1
ATOM 3227 C CA . LEU A 1 435 ? 4.619 -7.348 2.014 1.00 68.44 435 LEU A CA 1
ATOM 3228 C C . LEU A 1 435 ? 4.942 -7.073 3.484 1.00 68.44 435 LEU A C 1
ATOM 3230 O O . LEU A 1 435 ? 5.502 -6.031 3.800 1.00 68.44 435 LEU A O 1
ATOM 3234 N N . GLN A 1 436 ? 4.554 -7.965 4.396 1.00 70.25 436 GLN A N 1
ATOM 3235 C CA . GLN A 1 436 ? 4.724 -7.747 5.829 1.00 70.25 436 GLN A CA 1
ATOM 3236 C C . GLN A 1 436 ? 5.494 -8.895 6.481 1.00 70.25 436 GLN A C 1
ATOM 3238 O O . GLN A 1 436 ? 5.187 -10.060 6.201 1.00 70.25 436 GLN A O 1
ATOM 3243 N N . PRO A 1 437 ? 6.447 -8.589 7.384 1.00 71.50 437 PRO A N 1
ATOM 3244 C CA . PRO A 1 437 ? 6.955 -9.581 8.318 1.00 71.50 437 PRO A CA 1
ATOM 3245 C C . PRO A 1 437 ? 5.814 -10.083 9.225 1.00 71.50 437 PRO A C 1
ATOM 3247 O O . PRO A 1 437 ? 4.786 -9.409 9.359 1.00 71.50 437 PRO A O 1
ATOM 3250 N N . PRO A 1 438 ? 5.962 -11.270 9.841 1.00 74.62 438 PRO A N 1
ATOM 3251 C CA . PRO A 1 438 ? 4.971 -11.774 10.785 1.00 74.62 438 PRO A CA 1
ATOM 3252 C C . PRO A 1 438 ? 4.796 -10.774 11.933 1.00 74.62 438 PRO A C 1
ATOM 3254 O O . PRO A 1 438 ? 5.772 -10.383 12.571 1.00 74.62 438 PRO A O 1
ATOM 3257 N N . ARG A 1 439 ? 3.550 -10.350 12.162 1.00 84.06 439 ARG A N 1
ATOM 3258 C CA . ARG A 1 439 ? 3.210 -9.405 13.232 1.00 84.06 439 ARG A CA 1
ATOM 3259 C C . ARG A 1 439 ? 3.314 -10.082 14.587 1.00 84.06 439 ARG A C 1
ATOM 3261 O O . ARG A 1 439 ? 2.995 -11.266 14.719 1.00 84.06 439 ARG A O 1
ATOM 3268 N N . THR A 1 440 ? 3.718 -9.318 15.591 1.00 88.94 440 THR A N 1
ATOM 3269 C CA . THR A 1 440 ? 3.753 -9.812 16.971 1.00 88.94 440 THR A CA 1
ATOM 3270 C C . THR A 1 440 ? 2.338 -9.929 17.547 1.00 88.94 440 THR A C 1
ATOM 3272 O O . THR A 1 440 ? 1.396 -9.284 17.078 1.00 88.94 440 THR A O 1
ATOM 3275 N N . ALA A 1 441 ? 2.173 -10.759 18.580 1.00 88.94 441 ALA A N 1
ATOM 3276 C CA . ALA A 1 441 ? 0.897 -10.904 19.282 1.00 88.94 441 ALA A CA 1
ATOM 3277 C C . ALA A 1 441 ? 0.423 -9.551 19.861 1.00 88.94 441 ALA A C 1
ATOM 3279 O O . ALA A 1 441 ? -0.747 -9.189 19.705 1.00 88.94 441 ALA A O 1
ATOM 3280 N N . ARG A 1 442 ? 1.364 -8.766 20.406 1.00 90.56 442 ARG A N 1
ATOM 3281 C CA . ARG A 1 442 ? 1.166 -7.398 20.901 1.00 90.56 442 ARG A CA 1
ATOM 3282 C C . ARG A 1 442 ? 0.599 -6.450 19.851 1.00 90.56 442 ARG A C 1
ATOM 3284 O O . ARG A 1 442 ? -0.387 -5.753 20.094 1.00 90.56 442 ARG A O 1
ATOM 3291 N N . GLU A 1 443 ? 1.208 -6.429 18.666 1.00 91.75 443 GLU A N 1
ATOM 3292 C CA . GLU A 1 443 ? 0.772 -5.587 17.546 1.00 91.75 443 GLU A CA 1
ATOM 3293 C C . GLU A 1 443 ? -0.645 -5.945 17.103 1.00 91.75 443 GLU A C 1
ATOM 3295 O O . GLU A 1 443 ? -1.475 -5.058 16.904 1.00 91.75 443 GLU A O 1
ATOM 3300 N N . LEU A 1 444 ? -0.948 -7.244 17.001 1.00 92.75 444 LEU A N 1
ATOM 3301 C CA . LEU A 1 444 ? -2.288 -7.702 16.649 1.00 92.75 444 LEU A CA 1
ATOM 3302 C C . LEU A 1 444 ? -3.311 -7.255 17.690 1.00 92.75 444 LEU A C 1
ATOM 3304 O O . LEU A 1 444 ? -4.339 -6.694 17.317 1.00 92.75 444 LEU A O 1
ATOM 3308 N N . LEU A 1 445 ? -3.046 -7.451 18.981 1.00 95.38 445 LEU A N 1
ATOM 3309 C CA . LEU A 1 445 ? -3.970 -7.013 20.024 1.00 95.38 445 LEU A CA 1
ATOM 3310 C C . LEU A 1 445 ? -4.173 -5.489 20.001 1.00 95.38 445 LEU A C 1
ATOM 3312 O O . LEU A 1 445 ? -5.313 -5.024 20.056 1.00 95.38 445 LEU A O 1
ATOM 3316 N N . THR A 1 446 ? -3.093 -4.724 19.832 1.00 95.50 446 THR A N 1
ATOM 3317 C CA . THR A 1 446 ? -3.130 -3.257 19.721 1.00 95.50 446 THR A CA 1
ATOM 3318 C C . THR A 1 446 ? -3.997 -2.802 18.550 1.00 95.50 446 THR A C 1
ATOM 3320 O O . THR A 1 446 ? -4.862 -1.944 18.733 1.00 95.50 446 THR A O 1
ATOM 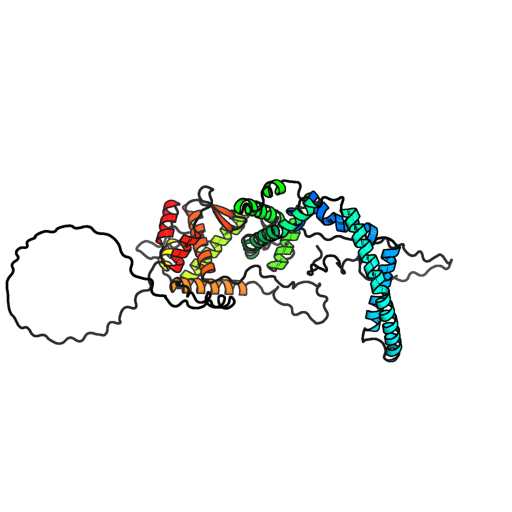3323 N N . ASP A 1 447 ? -3.837 -3.410 17.371 1.00 94.00 447 ASP A N 1
ATOM 3324 C CA . ASP A 1 447 ? -4.647 -3.115 16.184 1.00 94.00 447 ASP A CA 1
ATOM 3325 C C . ASP A 1 447 ? -6.145 -3.363 16.443 1.00 94.00 447 ASP A C 1
ATOM 3327 O O . ASP A 1 447 ? -6.987 -2.552 16.051 1.00 94.00 447 ASP A O 1
ATOM 3331 N N . HIS A 1 448 ? -6.490 -4.460 17.127 1.00 96.38 448 HIS A N 1
ATOM 3332 C CA . HIS A 1 448 ? -7.884 -4.848 17.379 1.00 96.38 448 HIS A CA 1
ATOM 3333 C C . HIS A 1 448 ? -8.550 -3.985 18.458 1.00 96.38 448 HIS A C 1
ATOM 3335 O O . HIS A 1 448 ? -9.713 -3.603 18.309 1.00 96.38 448 HIS A O 1
ATOM 3341 N N . VAL A 1 449 ? -7.830 -3.633 19.528 1.00 96.81 449 VAL A N 1
ATOM 3342 C CA . VAL A 1 449 ? -8.337 -2.697 20.545 1.00 96.81 449 VAL A CA 1
ATOM 3343 C C . VAL A 1 449 ? -8.492 -1.300 19.943 1.00 96.81 449 VAL A C 1
ATOM 3345 O O . VAL A 1 449 ? -9.533 -0.673 20.128 1.00 96.81 449 VAL A O 1
ATOM 3348 N N . THR A 1 450 ? -7.518 -0.843 19.148 1.00 96.69 450 THR A N 1
ATOM 3349 C CA . THR A 1 450 ? -7.601 0.433 18.417 1.00 96.69 450 THR A CA 1
ATOM 3350 C C . THR A 1 450 ? -8.816 0.455 17.490 1.00 96.69 450 THR A C 1
ATOM 3352 O O . THR A 1 450 ? -9.581 1.416 17.507 1.00 96.69 450 THR A O 1
ATOM 3355 N N . ALA A 1 451 ? -9.056 -0.623 16.739 1.00 96.62 451 ALA A N 1
ATOM 3356 C CA . ALA A 1 451 ? -10.240 -0.761 15.896 1.00 96.62 451 ALA A CA 1
ATOM 3357 C C . ALA A 1 451 ? -11.550 -0.635 16.693 1.00 96.62 451 ALA A C 1
ATOM 3359 O O . ALA A 1 451 ? -12.464 0.068 16.259 1.00 96.62 451 ALA A O 1
ATOM 3360 N N . MET A 1 452 ? -11.634 -1.253 17.877 1.00 96.94 452 MET A N 1
ATOM 3361 C CA . MET A 1 452 ? -12.808 -1.139 18.748 1.00 96.94 452 MET A CA 1
ATOM 3362 C C . MET A 1 452 ? -13.017 0.292 19.262 1.00 96.94 452 MET A C 1
ATOM 3364 O O . MET A 1 452 ? -14.151 0.777 19.294 1.00 96.94 452 MET A O 1
ATOM 3368 N N . VAL A 1 453 ? -11.935 0.991 19.620 1.00 96.75 453 VAL A N 1
ATOM 3369 C CA . VAL A 1 453 ? -11.991 2.407 20.010 1.00 96.75 453 VAL A CA 1
ATOM 3370 C C . VAL A 1 453 ? -12.485 3.275 18.851 1.00 96.75 453 VAL A C 1
ATOM 3372 O O . VAL A 1 453 ? -13.391 4.084 19.048 1.00 96.75 453 VAL A O 1
ATOM 3375 N N . CYS A 1 454 ? -11.959 3.073 17.638 1.00 96.38 454 CYS A N 1
ATOM 3376 C CA . CYS A 1 454 ? -12.406 3.797 16.448 1.00 96.38 454 CYS A CA 1
ATOM 3377 C C . CYS A 1 454 ? -13.896 3.562 16.162 1.00 96.38 454 CYS A C 1
ATOM 3379 O O . CYS A 1 454 ? -14.622 4.522 15.916 1.00 96.38 454 CYS A O 1
ATOM 3381 N N . CYS A 1 455 ? -14.382 2.320 16.257 1.00 96.62 455 CYS A N 1
ATOM 3382 C CA . CYS A 1 455 ? -15.804 2.026 16.059 1.00 96.62 455 CYS A CA 1
ATOM 3383 C C . CYS A 1 455 ? -16.687 2.723 17.108 1.00 96.62 455 CYS A C 1
ATOM 3385 O O . CYS A 1 455 ? -17.700 3.328 16.760 1.00 96.62 455 CYS A O 1
ATOM 3387 N N . ALA A 1 456 ? -16.280 2.714 18.383 1.00 95.94 456 ALA A N 1
ATOM 3388 C CA . ALA A 1 456 ? -16.996 3.433 19.436 1.00 95.94 456 ALA A CA 1
ATOM 3389 C C . ALA A 1 456 ? -17.018 4.952 19.191 1.00 95.94 456 ALA A C 1
ATOM 3391 O O . ALA A 1 456 ? -18.042 5.600 19.420 1.00 95.94 456 ALA A O 1
ATOM 3392 N N . ALA A 1 457 ? -15.916 5.525 18.704 1.00 95.38 457 ALA A N 1
ATOM 3393 C CA . ALA A 1 457 ? -15.837 6.942 18.372 1.00 95.38 457 ALA A CA 1
ATOM 3394 C C . ALA A 1 457 ? -16.784 7.322 17.226 1.00 95.38 457 ALA A C 1
ATOM 3396 O O . ALA A 1 457 ? -17.520 8.305 17.337 1.00 95.38 457 ALA A O 1
ATOM 3397 N N . MET A 1 458 ? -16.819 6.517 16.160 1.00 95.19 458 MET A N 1
ATOM 3398 C CA . MET A 1 458 ? -17.711 6.746 15.020 1.00 95.19 458 MET A CA 1
ATOM 3399 C C . MET A 1 458 ? -19.187 6.669 15.433 1.00 95.19 458 MET A C 1
ATOM 3401 O O . MET A 1 458 ? -19.969 7.565 15.121 1.00 95.19 458 MET A O 1
ATOM 3405 N N . ASP A 1 459 ? -19.564 5.656 16.217 1.00 94.50 459 ASP A N 1
ATOM 3406 C CA . ASP A 1 459 ? -20.966 5.429 16.587 1.00 94.50 459 ASP A CA 1
ATOM 3407 C C . ASP A 1 459 ? -21.491 6.377 17.681 1.00 94.50 459 ASP A C 1
ATOM 3409 O O . ASP A 1 459 ? -22.704 6.589 17.786 1.00 94.50 459 ASP A O 1
ATOM 3413 N N . THR A 1 460 ? -20.617 6.927 18.535 1.00 93.44 460 THR A N 1
ATOM 3414 C CA . THR A 1 460 ? -21.050 7.684 19.729 1.00 93.44 460 THR A CA 1
ATOM 3415 C C . THR A 1 460 ? -20.667 9.157 19.738 1.00 93.44 460 THR A C 1
ATOM 3417 O O . THR A 1 460 ? -21.391 9.935 20.365 1.00 93.44 460 THR A O 1
ATOM 3420 N N . ALA A 1 461 ? -19.591 9.533 19.044 1.00 92.06 461 ALA A N 1
ATOM 3421 C CA . ALA A 1 461 ? -19.056 10.894 19.012 1.00 92.06 461 ALA A CA 1
ATOM 3422 C C . ALA A 1 461 ? -19.093 11.529 17.610 1.00 92.06 461 ALA A C 1
ATOM 3424 O O . ALA A 1 461 ? -18.687 12.673 17.454 1.00 92.06 461 ALA A O 1
ATOM 3425 N N . GLY A 1 462 ? -19.593 10.819 16.590 1.00 90.75 462 GLY A N 1
ATOM 3426 C CA . GLY A 1 462 ? -19.651 11.342 15.222 1.00 90.75 462 GLY A CA 1
ATOM 3427 C C . GLY A 1 462 ? -18.279 11.466 14.556 1.00 90.75 462 GLY A C 1
ATOM 3428 O O . GLY A 1 462 ? -18.129 12.229 13.604 1.00 90.75 462 GLY A O 1
ATOM 3429 N N . ALA A 1 463 ? -17.280 10.727 15.052 1.00 94.88 463 ALA A N 1
ATOM 3430 C CA . ALA A 1 463 ? -15.991 10.622 14.387 1.00 94.88 463 ALA A CA 1
ATOM 3431 C C . ALA A 1 463 ? -16.152 9.970 13.004 1.00 94.88 463 ALA A C 1
ATOM 3433 O O . ALA A 1 463 ? -17.096 9.215 12.762 1.00 94.88 463 ALA A O 1
ATOM 3434 N N . THR A 1 464 ? -15.218 10.239 12.099 1.00 96.38 464 THR A N 1
ATOM 3435 C CA . THR A 1 464 ? -15.238 9.694 10.735 1.00 96.38 464 THR A CA 1
ATOM 3436 C C . THR A 1 464 ? -13.950 8.933 10.429 1.00 96.38 464 THR A C 1
ATOM 3438 O O . THR A 1 464 ? -12.887 9.264 10.972 1.00 96.38 464 THR A O 1
ATOM 3441 N N . PRO A 1 465 ? -14.015 7.884 9.593 1.00 96.19 465 PRO A N 1
ATOM 3442 C CA . PRO A 1 465 ? -12.819 7.222 9.105 1.00 96.19 465 PRO A CA 1
ATOM 3443 C C . PRO A 1 465 ? -12.079 8.145 8.133 1.00 96.19 465 PRO A C 1
ATOM 3445 O O . PRO A 1 465 ? -12.680 8.842 7.318 1.00 96.19 465 PRO A O 1
ATOM 3448 N N . GLY A 1 466 ? -10.755 8.125 8.195 1.00 94.50 466 GLY A N 1
ATOM 3449 C CA . GLY A 1 466 ? -9.872 8.860 7.303 1.00 94.50 466 GLY A CA 1
ATOM 3450 C C . GLY A 1 466 ? -8.713 7.997 6.819 1.00 94.50 466 GLY A C 1
ATOM 3451 O O . GLY A 1 466 ? -8.478 6.884 7.300 1.00 94.50 466 GLY A O 1
ATOM 3452 N N . LEU A 1 467 ? -7.959 8.544 5.868 1.00 93.50 467 LEU A N 1
ATOM 3453 C CA . LEU A 1 467 ? -6.757 7.926 5.322 1.00 93.50 467 LEU A CA 1
ATOM 3454 C C . LEU A 1 467 ? -5.563 8.869 5.469 1.00 93.50 467 LEU A C 1
ATOM 3456 O O . LEU A 1 467 ? -5.581 10.006 5.002 1.00 93.50 467 LEU A O 1
ATOM 3460 N N . ASP A 1 468 ? -4.507 8.346 6.072 1.00 91.75 468 ASP A N 1
ATOM 3461 C CA . ASP A 1 468 ? -3.177 8.920 6.098 1.00 91.75 468 ASP A CA 1
ATOM 3462 C C . ASP A 1 468 ? -2.275 8.112 5.159 1.00 91.75 468 ASP A C 1
ATOM 3464 O O . ASP A 1 468 ? -2.150 6.899 5.303 1.00 91.75 468 ASP A O 1
ATOM 3468 N N . TRP A 1 469 ? -1.634 8.748 4.180 1.00 90.31 469 TRP A N 1
ATOM 3469 C CA . TRP A 1 469 ? -0.852 8.013 3.179 1.00 90.31 469 TRP A CA 1
ATOM 3470 C C . TRP A 1 469 ? 0.383 7.302 3.742 1.00 90.31 469 TRP A C 1
ATOM 3472 O O . TRP A 1 469 ? 0.898 6.379 3.110 1.00 90.31 469 TRP A O 1
ATOM 3482 N N . LEU A 1 470 ? 0.879 7.734 4.904 1.00 87.44 470 LEU A N 1
ATOM 3483 C CA . LEU A 1 470 ? 2.083 7.178 5.515 1.00 87.44 470 LEU A CA 1
ATOM 3484 C C . LEU A 1 470 ? 1.769 6.214 6.652 1.00 87.44 470 LEU A C 1
ATOM 3486 O O . LEU A 1 470 ? 2.507 5.244 6.833 1.00 87.44 470 LEU A O 1
ATOM 3490 N N . ASP A 1 471 ? 0.701 6.494 7.398 1.00 86.88 471 ASP A N 1
ATOM 3491 C CA . ASP A 1 471 ? 0.318 5.723 8.582 1.00 86.88 471 ASP A CA 1
ATOM 3492 C C . ASP A 1 471 ? -0.859 4.764 8.309 1.00 86.88 471 ASP A C 1
ATOM 3494 O O . ASP A 1 471 ? -1.038 3.780 9.027 1.00 86.88 471 ASP A O 1
ATOM 3498 N N . GLY A 1 472 ? -1.614 4.989 7.230 1.00 90.00 472 GLY A N 1
ATOM 3499 C CA . GLY A 1 472 ? -2.768 4.194 6.819 1.00 90.00 472 GLY A CA 1
ATOM 3500 C C . GLY A 1 472 ? -4.089 4.688 7.433 1.00 90.00 472 GLY A C 1
ATOM 3501 O O . GLY A 1 472 ? -4.350 5.892 7.451 1.00 90.00 472 GLY A O 1
ATOM 3502 N N . PRO A 1 473 ? -4.969 3.782 7.895 1.00 92.81 473 PRO A N 1
ATOM 3503 C CA . PRO A 1 473 ? -6.235 4.137 8.538 1.00 92.81 473 PRO A CA 1
ATOM 3504 C C . PRO A 1 473 ? -6.061 5.130 9.695 1.00 92.81 473 PRO A C 1
ATOM 3506 O O . PRO A 1 473 ? -5.293 4.868 10.620 1.00 92.81 473 PRO A O 1
ATOM 3509 N N . THR A 1 474 ? -6.810 6.234 9.689 1.00 94.19 474 THR A N 1
ATOM 3510 C CA . THR A 1 474 ? -6.771 7.236 10.765 1.00 94.19 474 THR A CA 1
ATOM 3511 C C . THR A 1 474 ? -8.169 7.661 11.184 1.00 94.19 474 THR A C 1
ATOM 3513 O O . THR A 1 474 ? -9.065 7.754 10.354 1.00 94.19 474 THR A O 1
ATOM 3516 N N . LEU A 1 475 ? -8.364 7.935 12.473 1.00 95.56 475 LEU A N 1
ATOM 3517 C CA . LEU A 1 475 ? -9.624 8.457 13.001 1.00 95.56 475 LEU A CA 1
ATOM 3518 C C . LEU A 1 475 ? -9.632 9.987 12.916 1.00 95.56 475 LEU A C 1
ATOM 3520 O O . LEU A 1 475 ? -8.645 10.626 13.295 1.00 95.56 475 LEU A O 1
ATOM 3524 N N . LEU A 1 476 ? -10.736 10.560 12.438 1.00 95.31 476 LEU A N 1
ATOM 3525 C CA . LEU A 1 476 ? -10.967 12.001 12.405 1.00 95.31 476 LEU A CA 1
ATOM 3526 C C . LEU A 1 476 ? -12.062 12.376 13.411 1.00 95.31 476 LEU A C 1
ATOM 3528 O O . LEU A 1 476 ? -13.187 11.887 13.312 1.00 95.31 476 LEU A O 1
ATOM 3532 N N . VAL A 1 477 ? -11.743 13.253 14.361 1.00 92.44 477 VAL A N 1
ATOM 3533 C CA . VAL A 1 477 ? -12.679 13.819 15.346 1.00 92.44 477 VAL A CA 1
ATOM 3534 C C . VAL A 1 477 ? -12.803 15.307 15.036 1.00 92.44 477 VAL A C 1
ATOM 3536 O O . VAL A 1 477 ? -11.792 15.992 14.923 1.00 92.44 477 VAL A O 1
ATOM 3539 N N . ASP A 1 478 ? -14.025 15.789 14.794 1.00 88.25 478 ASP A N 1
ATOM 3540 C CA . ASP A 1 478 ? -14.292 17.170 14.348 1.00 88.25 478 ASP A CA 1
ATOM 3541 C C . ASP A 1 478 ? -13.498 17.606 13.093 1.00 88.25 478 ASP A C 1
ATOM 3543 O O . ASP A 1 478 ? -13.223 18.784 12.874 1.00 88.25 478 ASP A O 1
ATOM 3547 N N . GLY A 1 479 ? -13.139 16.644 12.235 1.00 88.00 479 GLY A N 1
ATOM 3548 C CA . GLY A 1 479 ? -12.348 16.872 11.020 1.00 88.00 479 GLY A CA 1
ATOM 3549 C C . GLY A 1 479 ? -10.832 16.921 11.238 1.00 88.00 479 GLY A C 1
ATOM 3550 O O . GLY A 1 479 ? -10.088 17.013 10.262 1.00 88.00 479 GLY A O 1
ATOM 3551 N N . GLU A 1 480 ? -10.360 16.803 12.480 1.00 89.81 480 GLU A N 1
ATOM 3552 C CA . GLU A 1 480 ? -8.938 16.728 12.814 1.00 89.81 480 GLU A CA 1
ATOM 3553 C C . GLU A 1 480 ? -8.509 15.295 13.138 1.00 89.81 480 GLU A C 1
ATOM 3555 O O . GLU A 1 480 ? -9.275 14.481 13.656 1.00 89.81 480 GLU A O 1
ATOM 3560 N N . ARG A 1 481 ? -7.252 14.963 12.828 1.00 90.06 481 ARG A N 1
ATOM 3561 C CA . ARG A 1 481 ? -6.689 13.643 13.124 1.00 90.06 481 ARG A CA 1
ATOM 3562 C C . ARG A 1 481 ? -6.565 13.446 14.633 1.00 90.06 481 ARG A C 1
ATOM 3564 O O . ARG A 1 481 ? -5.867 14.205 15.301 1.00 90.06 481 ARG A O 1
ATOM 3571 N N . ALA A 1 482 ? -7.152 12.365 15.143 1.00 88.12 482 ALA A N 1
ATOM 3572 C CA . ALA A 1 482 ? -6.943 11.935 16.519 1.00 88.12 482 ALA A CA 1
ATOM 3573 C C . ALA A 1 482 ? -5.483 11.490 16.718 1.00 88.12 482 ALA A C 1
ATOM 3575 O O . ALA A 1 482 ? -5.058 10.451 16.204 1.00 88.12 482 ALA A O 1
ATOM 3576 N N . ALA A 1 483 ? -4.708 12.293 17.444 1.00 83.25 483 ALA A N 1
ATOM 3577 C CA . ALA A 1 483 ? -3.330 11.985 17.810 1.00 83.25 483 ALA A CA 1
ATOM 3578 C C . ALA A 1 483 ? -3.254 11.145 19.099 1.00 83.25 483 ALA A C 1
ATOM 3580 O O . ALA A 1 483 ? -4.209 11.067 19.872 1.00 83.25 483 ALA A O 1
ATOM 3581 N N . ASP A 1 484 ? -2.098 10.519 19.330 1.00 82.81 484 ASP A N 1
ATOM 3582 C CA . ASP A 1 484 ? -1.731 9.862 20.594 1.00 82.81 484 ASP A CA 1
ATOM 3583 C C . ASP A 1 484 ? -2.662 8.734 21.074 1.00 82.81 484 ASP A C 1
ATOM 3585 O O . ASP A 1 484 ? -2.700 8.418 22.264 1.00 82.81 484 ASP A O 1
ATOM 3589 N N . LEU A 1 485 ? -3.395 8.083 20.165 1.00 89.56 485 LEU A N 1
ATOM 3590 C CA . LEU A 1 485 ? -4.232 6.932 20.513 1.00 89.56 485 LEU A CA 1
ATOM 3591 C C . LEU A 1 485 ? -3.389 5.688 20.837 1.00 89.56 485 LEU A C 1
ATOM 3593 O O . LEU A 1 485 ? -3.634 5.020 21.841 1.00 89.56 485 LEU A O 1
ATOM 3597 N N . THR A 1 486 ? -2.367 5.397 20.026 1.00 90.81 486 THR A N 1
ATOM 3598 C CA . THR A 1 486 ? -1.539 4.188 20.172 1.00 90.81 486 THR A CA 1
ATOM 3599 C C . THR A 1 486 ? -0.880 4.073 21.551 1.00 90.81 486 THR A C 1
ATOM 3601 O O . THR A 1 486 ? -1.049 3.029 22.176 1.00 90.81 486 THR A O 1
ATOM 3604 N N . PRO A 1 487 ? -0.207 5.110 22.097 1.00 92.94 487 PRO A N 1
ATOM 3605 C CA . PRO A 1 487 ? 0.390 5.018 23.432 1.00 92.94 487 PRO A CA 1
ATOM 3606 C C . PRO A 1 487 ? -0.636 4.737 24.542 1.00 92.94 487 PRO A C 1
ATOM 3608 O O . PRO A 1 487 ? -0.345 4.008 25.485 1.00 92.94 487 PRO A O 1
ATOM 3611 N N . ARG A 1 488 ? -1.863 5.267 24.420 1.00 93.94 488 ARG A N 1
ATOM 3612 C CA . ARG A 1 488 ? -2.941 5.058 25.406 1.00 93.94 488 ARG A CA 1
ATOM 3613 C C . ARG A 1 488 ? -3.487 3.634 25.368 1.00 93.94 488 ARG A C 1
ATOM 3615 O O . ARG A 1 488 ? -3.838 3.088 26.407 1.00 93.94 488 ARG A O 1
ATOM 3622 N N . VAL A 1 489 ? -3.566 3.044 24.176 1.00 95.06 489 VAL A N 1
ATOM 3623 C CA . VAL A 1 489 ? -3.956 1.639 23.996 1.00 95.06 489 VAL A CA 1
ATOM 3624 C C . VAL A 1 489 ? -2.857 0.703 24.501 1.00 95.06 489 VAL A C 1
ATOM 3626 O O . VAL A 1 489 ? -3.173 -0.295 25.140 1.00 95.06 489 VAL A O 1
ATOM 3629 N N . LEU A 1 490 ? -1.584 1.041 24.279 1.00 93.69 490 LEU A N 1
ATOM 3630 C CA . LEU A 1 490 ? -0.459 0.252 24.787 1.00 93.69 490 LEU A CA 1
ATOM 3631 C C . LEU A 1 490 ? -0.418 0.211 26.319 1.00 93.69 490 LEU A C 1
ATOM 3633 O O . LEU A 1 490 ? -0.316 -0.880 26.865 1.00 93.69 490 LEU A O 1
ATOM 3637 N N . SER A 1 491 ? -0.622 1.338 27.014 1.00 93.44 491 SER A N 1
ATOM 3638 C CA . SER A 1 491 ? -0.713 1.351 28.490 1.00 93.44 491 SER A CA 1
ATOM 3639 C C . SER A 1 491 ? -1.839 0.440 29.017 1.00 93.44 491 SER A C 1
ATOM 3641 O O . SER A 1 491 ? -1.655 -0.288 29.991 1.00 93.44 491 SER A O 1
ATOM 3643 N N . LEU A 1 492 ? -2.973 0.350 28.308 1.00 94.38 492 LEU A N 1
ATOM 3644 C CA . LEU A 1 492 ? -4.032 -0.608 28.649 1.00 94.38 492 LEU A CA 1
ATOM 3645 C C . LEU A 1 492 ? -3.617 -2.074 28.424 1.00 94.38 492 LEU A C 1
ATOM 3647 O O . LEU A 1 492 ? -4.049 -2.948 29.171 1.00 94.38 492 LEU A O 1
ATOM 3651 N N . ILE A 1 493 ? -2.840 -2.369 27.382 1.00 94.00 493 ILE A N 1
ATOM 3652 C CA . ILE A 1 493 ? -2.469 -3.743 27.006 1.00 94.00 493 ILE A CA 1
ATOM 3653 C C . ILE A 1 493 ? -1.321 -4.275 27.867 1.00 94.00 493 ILE A C 1
ATOM 3655 O O . ILE A 1 493 ? -1.374 -5.423 28.319 1.00 94.00 493 ILE A O 1
ATOM 3659 N N . GLU A 1 494 ? -0.299 -3.454 28.072 1.00 92.38 494 GLU A N 1
ATOM 3660 C CA . GLU A 1 494 ? 0.934 -3.814 28.769 1.00 92.38 494 GLU A CA 1
ATOM 3661 C C . GLU A 1 494 ? 0.714 -3.725 30.283 1.00 92.38 494 GLU A C 1
ATOM 3663 O O . GLU A 1 494 ? 0.795 -4.725 30.994 1.00 92.38 494 GLU A O 1
ATOM 3668 N N . GLU A 1 495 ? 0.306 -2.553 30.768 1.00 89.75 495 GLU A N 1
ATOM 3669 C CA . GLU A 1 495 ? 0.211 -2.257 32.203 1.00 89.75 495 GLU A CA 1
ATOM 3670 C C . GLU A 1 495 ? -1.164 -2.605 32.794 1.00 89.75 495 GLU A C 1
ATOM 3672 O O . GLU A 1 495 ? -1.332 -2.633 34.015 1.00 89.75 495 GLU A O 1
ATOM 3677 N N . GLY A 1 496 ? -2.169 -2.848 31.944 1.00 90.31 496 GLY A N 1
ATOM 3678 C CA . GLY A 1 496 ? -3.553 -3.010 32.385 1.00 90.31 496 GLY A CA 1
ATOM 3679 C C . GLY A 1 496 ? -4.176 -1.709 32.901 1.00 90.31 496 GLY A C 1
ATOM 3680 O O . GLY A 1 496 ? -5.213 -1.769 33.561 1.00 90.31 496 GLY A O 1
ATOM 3681 N N . ASP A 1 497 ? -3.577 -0.538 32.639 1.00 91.88 497 ASP A N 1
ATOM 3682 C CA . ASP A 1 497 ? -4.102 0.753 33.096 1.00 91.88 497 ASP A CA 1
ATOM 3683 C C . ASP A 1 497 ? -5.083 1.352 32.067 1.00 91.88 497 ASP A C 1
ATOM 3685 O O . ASP A 1 497 ? -4.682 1.815 30.996 1.00 91.88 497 ASP A O 1
ATOM 3689 N N . PRO A 1 498 ? -6.398 1.407 32.359 1.00 93.31 498 PRO A N 1
ATOM 3690 C CA . PRO A 1 498 ? -7.364 2.024 31.460 1.00 93.31 498 PRO A CA 1
ATOM 3691 C C . PRO A 1 498 ? -7.386 3.554 31.565 1.00 93.31 498 PRO A C 1
ATOM 3693 O O . PRO A 1 498 ? -8.096 4.192 30.787 1.00 93.31 498 PRO A O 1
ATOM 3696 N N . THR A 1 499 ? -6.692 4.162 32.530 1.00 94.19 499 THR A N 1
ATOM 3697 C CA . THR A 1 499 ? -6.832 5.585 32.877 1.00 94.19 499 THR A CA 1
ATOM 3698 C C . THR A 1 499 ? -6.493 6.525 31.715 1.00 94.19 499 THR A C 1
ATOM 3700 O O . THR A 1 499 ? -7.334 7.375 31.401 1.00 94.19 499 THR A O 1
ATOM 3703 N N . PRO A 1 500 ? -5.355 6.378 31.001 1.00 94.31 500 PRO A N 1
ATOM 3704 C CA . PRO A 1 500 ? -5.002 7.278 29.899 1.00 94.31 500 PRO A CA 1
ATOM 3705 C C . PRO A 1 500 ? -6.009 7.237 28.747 1.00 94.31 500 PRO A C 1
ATOM 3707 O O . PRO A 1 500 ? -6.279 8.264 28.114 1.00 94.31 500 PRO A O 1
ATOM 3710 N N . LEU A 1 501 ? -6.576 6.054 28.489 1.00 94.75 501 LEU A N 1
ATOM 3711 C CA . LEU A 1 501 ? -7.595 5.853 27.466 1.00 94.75 501 LEU A CA 1
ATOM 3712 C C . LEU A 1 501 ? -8.955 6.399 27.921 1.00 94.75 501 LEU A C 1
ATOM 3714 O O . LEU A 1 501 ? -9.597 7.114 27.159 1.00 94.75 501 LEU A O 1
ATOM 3718 N N . ARG A 1 502 ? -9.381 6.142 29.168 1.00 94.75 502 ARG A N 1
ATOM 3719 C CA . ARG A 1 502 ? -10.642 6.673 29.725 1.00 94.75 502 ARG A CA 1
ATOM 3720 C C . ARG A 1 502 ? -10.682 8.197 29.694 1.00 94.75 502 ARG A C 1
ATOM 3722 O O . ARG A 1 502 ? -11.690 8.754 29.270 1.00 94.75 502 ARG A O 1
ATOM 3729 N N . THR A 1 503 ? -9.598 8.856 30.099 1.00 95.19 503 THR A N 1
ATOM 3730 C CA . THR A 1 503 ? -9.497 10.322 30.067 1.00 95.19 503 THR A CA 1
ATOM 3731 C C . THR A 1 503 ? -9.702 10.854 28.650 1.00 95.19 503 THR A C 1
ATOM 3733 O O . THR A 1 503 ? -10.545 11.721 28.437 1.00 95.19 503 THR A O 1
ATOM 3736 N N . TRP A 1 504 ? -9.020 10.263 27.666 1.00 94.69 504 TRP A N 1
ATOM 3737 C CA . TRP A 1 504 ? -9.149 10.665 26.265 1.00 94.69 504 TRP A CA 1
ATOM 3738 C C . TRP A 1 504 ? -10.554 10.430 25.693 1.00 94.69 504 TRP A C 1
ATOM 3740 O O . TRP A 1 504 ? -11.078 11.280 24.973 1.00 94.69 504 TRP A O 1
ATOM 3750 N N . LEU A 1 505 ? -11.194 9.304 26.033 1.00 94.38 505 LEU A N 1
ATOM 3751 C CA . LEU A 1 505 ? -12.565 9.008 25.604 1.00 94.38 505 LEU A CA 1
ATOM 3752 C C . LEU A 1 505 ? -13.551 10.064 26.121 1.00 94.38 505 LEU A C 1
ATOM 3754 O O . LEU A 1 505 ? -14.403 10.520 25.364 1.00 94.38 505 LEU A O 1
ATOM 3758 N N . VAL A 1 506 ? -13.413 10.480 27.385 1.00 94.06 506 VAL A N 1
ATOM 3759 C CA . VAL A 1 506 ? -14.264 11.513 27.997 1.00 94.06 506 VAL A CA 1
ATOM 3760 C C . VAL A 1 506 ? -14.048 12.873 27.336 1.00 94.06 506 VAL A C 1
ATOM 3762 O O . VAL A 1 506 ? -15.026 13.537 26.998 1.00 94.06 506 VAL A O 1
ATOM 3765 N N . GLU A 1 507 ? -12.792 13.269 27.118 1.00 92.06 507 GLU A N 1
ATOM 3766 C CA . GLU A 1 507 ? -12.441 14.520 26.429 1.00 92.06 507 GLU A CA 1
ATOM 3767 C C . GLU A 1 507 ? -12.991 14.559 24.999 1.00 92.06 507 GLU A C 1
ATOM 3769 O O . GLU A 1 507 ? -13.491 15.590 24.556 1.00 92.06 507 GLU A O 1
ATOM 3774 N N . SER A 1 508 ? -12.976 13.414 24.314 1.00 91.19 508 SER A N 1
ATOM 3775 C CA . SER A 1 508 ? -13.476 13.261 22.942 1.00 91.19 508 SER A CA 1
ATOM 3776 C C . SER A 1 508 ? -14.992 13.015 22.866 1.00 91.19 508 SER A C 1
ATOM 3778 O O . SER A 1 508 ? -15.529 12.802 21.782 1.00 91.19 508 SER A O 1
ATOM 3780 N N . GLY A 1 509 ? -15.703 12.982 24.001 1.00 92.06 509 GLY A N 1
ATOM 3781 C CA . GLY A 1 509 ? -17.151 12.735 24.055 1.00 92.06 509 GLY A CA 1
ATOM 3782 C C . GLY A 1 509 ? -17.588 11.308 23.684 1.00 92.06 509 GLY A C 1
ATOM 3783 O O . GLY A 1 509 ? -18.777 11.069 23.454 1.00 92.06 509 GLY A O 1
ATOM 3784 N N . ILE A 1 510 ? -16.655 10.356 23.638 1.00 94.56 510 ILE A N 1
ATOM 3785 C CA . ILE A 1 510 ? -16.885 8.962 23.248 1.00 94.56 510 ILE A CA 1
ATOM 3786 C C . ILE A 1 510 ? -17.480 8.198 24.432 1.00 94.56 510 ILE A C 1
ATOM 3788 O O . ILE A 1 510 ? -16.985 8.273 25.557 1.00 94.56 510 ILE A O 1
ATOM 3792 N N . ARG A 1 511 ? -18.543 7.430 24.181 1.00 92.44 511 ARG A N 1
ATOM 3793 C CA . ARG A 1 511 ? -19.276 6.692 25.219 1.00 92.44 511 ARG A CA 1
ATOM 3794 C C . ARG A 1 511 ? -18.974 5.192 25.169 1.00 92.44 511 ARG A C 1
ATOM 3796 O O . ARG A 1 511 ? -19.625 4.487 24.394 1.00 92.44 511 ARG A O 1
ATOM 3803 N N . PRO A 1 512 ? -18.013 4.680 25.964 1.00 92.75 512 PRO A N 1
ATOM 3804 C CA . PRO A 1 512 ? -17.574 3.286 25.879 1.00 92.75 512 PRO A CA 1
ATOM 3805 C C . PRO A 1 512 ? -18.653 2.267 26.274 1.00 92.75 512 PRO A C 1
ATOM 3807 O O . PRO A 1 512 ? -18.552 1.097 25.905 1.00 92.75 512 PRO A O 1
ATOM 3810 N N . GLU A 1 513 ? -19.670 2.689 27.025 1.00 91.19 513 GLU A N 1
ATOM 3811 C CA . GLU A 1 513 ? -20.783 1.865 27.499 1.00 91.19 513 GLU A CA 1
ATOM 3812 C C . GLU A 1 513 ? -21.860 1.605 26.439 1.00 91.19 513 GLU A C 1
ATOM 3814 O O . GLU A 1 513 ? -22.682 0.703 26.604 1.00 91.19 513 GLU A O 1
ATOM 3819 N N . LYS A 1 514 ? -21.886 2.389 25.355 1.00 90.38 514 LYS A N 1
ATOM 3820 C CA . LYS A 1 514 ? -22.884 2.217 24.298 1.00 90.38 514 LYS A CA 1
ATOM 3821 C C . LYS A 1 514 ? -22.512 1.050 23.376 1.00 90.38 514 LYS A C 1
ATOM 3823 O O . LYS A 1 514 ? -21.332 0.867 23.075 1.00 90.38 514 LYS A O 1
ATOM 3828 N N . PRO A 1 515 ? -23.505 0.271 22.906 1.00 90.19 515 PRO A N 1
ATOM 3829 C CA . PRO A 1 515 ? -23.253 -0.805 21.962 1.00 90.19 515 PRO A CA 1
ATOM 3830 C C . PRO A 1 515 ? -22.792 -0.242 20.615 1.00 90.19 515 PRO A C 1
ATOM 3832 O O . PRO A 1 515 ? -23.353 0.734 20.115 1.00 90.19 515 PRO A O 1
ATOM 3835 N N . VAL A 1 516 ? -21.789 -0.897 20.040 1.00 90.44 516 VAL A N 1
ATOM 3836 C CA . VAL A 1 516 ? -21.161 -0.547 18.764 1.00 90.44 516 VAL A CA 1
ATOM 3837 C C . VAL A 1 516 ? -21.703 -1.449 17.654 1.00 90.44 516 VAL A C 1
ATOM 3839 O O . VAL A 1 516 ? -21.998 -2.627 17.867 1.00 90.44 516 VAL A O 1
ATOM 3842 N N . ARG A 1 517 ? -21.854 -0.912 16.446 1.00 88.69 517 ARG A N 1
ATOM 3843 C CA . ARG A 1 517 ? -22.282 -1.655 15.259 1.00 88.69 517 ARG A CA 1
ATOM 3844 C C . ARG A 1 517 ? -21.070 -2.322 14.616 1.00 88.69 517 ARG A C 1
ATOM 3846 O O . ARG A 1 517 ? -20.214 -1.656 14.049 1.00 88.69 517 ARG A O 1
ATOM 3853 N N . LEU A 1 518 ? -21.004 -3.649 14.700 1.00 82.81 518 LEU A N 1
ATOM 3854 C CA . LEU A 1 518 ? -19.857 -4.425 14.210 1.00 82.81 518 LEU A CA 1
ATOM 3855 C C . LEU A 1 518 ? -20.070 -5.081 12.837 1.00 82.81 518 LEU A C 1
ATOM 3857 O O . LEU A 1 518 ? -19.146 -5.710 12.326 1.00 82.81 518 LEU A O 1
ATOM 3861 N N . VAL A 1 519 ? -21.263 -4.935 12.246 1.00 68.50 519 VAL A N 1
ATOM 3862 C CA . VAL A 1 519 ? -21.612 -5.390 10.888 1.00 68.50 519 VAL A CA 1
ATOM 3863 C C . VAL A 1 519 ? -22.562 -4.391 10.251 1.00 68.50 519 VAL A C 1
ATOM 3865 O O . VAL A 1 519 ? -23.520 -3.982 10.951 1.00 68.50 519 VAL A O 1
#

Foldseek 3Di:
DDDDPDPVCLQPPCPPPLNDDDPDPPDDDDDDDDDDDDDPPPPPPPNDPRDHDDDLLQQQQAAPLLVCLQCQLVVLLVVLCPPPVNVVLVVVLVVLVVLLVVLPPPPDDPVCVVVSVVSNVVSVVVNVVCVVVNVVSVVVSSVSSCVRSVVRDPPSNVVSVVCVVLLVLLLLLQVPFAQVLQLVQLEWALQSSNLSLVSSLQVCVVVVPDDCSNVVSPHHGSCVVDPCSSVVRNQVRLVSCCQAPVDDNDADPSHYYDYQVCRQVPRVLLSLLQLLVLLVVLCVVVVQDQDDDDDDDPFSFRFLVSVLCLLQDADPPPDPDDDDDDDDDDDDDDDDDDDDDDDDDDDDDDDDDDDDDDDDDDDDDDDDDDDDDPPPPPPVVPPPQLFHPSLVSSLVSSVVVVVVVVVVPDCPQPDDDDDPPDDPPPDGHDPHDHSDDDDDSLRSSLSSSVSNQLQLCCVFLVWGWDADSRNHIFIGQVNHTDPDPSVQSSCCGNVVDNVSVVVVCVVSRGDRSHHGDSD

pLDDT: mean 72.33, std 23.25, range [27.64, 96.94]

Radius of gyration: 37.65 Å; chains: 1; bounding box: 74×68×152 Å

Secondary structure (DSSP, 8-state):
------TTTTT--TTSGGGSPPP-----------------------PPPPPPP--HHHHHHSBHHHHHHHHHHHHHHHHHHT-HHHHHHHHHHHHHHHHHHHHH-TTS-TTTHHHHHHHHHHHHHHHHHHHHHHHHHHHHHHHHHHHHHTTS-HHHHHHHHHTHHHHHHHHHHHIIIIIHHHHTTTEEETTHHHHHHHHHHHHHHHH--STTHHHHTTS-BGGGGSS-HHHHHHHHHHHHHHHHT---SS-BTTBEEE-TTTHIIIIIIHHHHHHHHHHHHHHHHTT------SS-SS--S--HHHHHHHHHSPP-------------------------------------------PPPPP----PPPPPTTSSTTTTT-S-----HHHHHHHHHHHHHHHHHHHHS-GGGS--PPPTT--TTSSS-PPP--SSPPPPHHHHHHHHHHHHHHHHHHHHH--EEEEETTTEEEEEETTEE--SHHHHHHHHHHT---HHHHHHHHHTT--TTSPP---